Protein AF-A0A2H3CW70-F1 (afdb_monomer_lite)

Structure (mmCIF, N/CA/C/O backbone):
data_AF-A0A2H3CW70-F1
#
_entry.id   AF-A0A2H3CW70-F1
#
loop_
_atom_site.group_PDB
_atom_site.id
_atom_site.type_symbol
_atom_site.label_atom_id
_atom_site.label_alt_id
_atom_site.label_comp_id
_atom_site.label_asym_id
_atom_site.label_entity_id
_atom_site.label_seq_id
_atom_site.pdbx_PDB_ins_code
_atom_site.Cartn_x
_atom_site.Cartn_y
_atom_site.Cartn_z
_atom_site.occupancy
_atom_site.B_iso_or_equiv
_atom_site.auth_seq_id
_atom_site.auth_comp_id
_atom_site.auth_asym_id
_atom_site.auth_atom_id
_atom_site.pdbx_PDB_model_num
ATOM 1 N N . MET A 1 1 ? 8.680 -0.760 5.112 1.00 45.31 1 MET A N 1
ATOM 2 C CA . MET A 1 1 ? 8.616 -1.890 6.060 1.00 45.31 1 MET A CA 1
ATOM 3 C C . MET A 1 1 ? 8.367 -3.114 5.206 1.00 45.31 1 MET A C 1
ATOM 5 O O . MET A 1 1 ? 7.224 -3.354 4.858 1.00 45.31 1 MET A O 1
ATOM 9 N N . ASP A 1 2 ? 9.422 -3.821 4.811 1.00 45.06 2 ASP A N 1
ATOM 10 C CA . ASP A 1 2 ? 9.323 -5.031 3.982 1.00 45.06 2 ASP A CA 1
ATOM 11 C C . ASP A 1 2 ? 9.289 -6.273 4.893 1.00 45.06 2 ASP A C 1
ATOM 13 O O . ASP A 1 2 ? 10.188 -7.104 4.882 1.00 45.06 2 ASP A O 1
ATOM 17 N N . CYS A 1 3 ? 8.275 -6.373 5.763 1.00 46.81 3 CYS A N 1
ATOM 18 C CA . CYS A 1 3 ? 8.145 -7.493 6.713 1.00 46.81 3 CYS A CA 1
ATOM 19 C C . CYS A 1 3 ? 7.716 -8.817 6.057 1.00 46.81 3 CYS A C 1
ATOM 21 O O . CYS A 1 3 ? 7.829 -9.864 6.691 1.00 46.81 3 CYS A O 1
ATOM 23 N N . GLU A 1 4 ? 7.212 -8.779 4.823 1.00 48.03 4 GLU A N 1
ATOM 24 C CA . GLU A 1 4 ? 6.615 -9.935 4.145 1.00 48.03 4 GLU A CA 1
ATOM 25 C C . GLU A 1 4 ? 7.635 -11.050 3.865 1.00 48.03 4 GLU A C 1
ATOM 27 O O . GLU A 1 4 ? 7.346 -12.221 4.100 1.00 48.03 4 GLU A O 1
ATOM 32 N N . VAL A 1 5 ? 8.852 -10.695 3.439 1.00 52.66 5 VAL A N 1
ATOM 33 C CA . VAL A 1 5 ? 9.878 -11.688 3.090 1.00 52.66 5 VAL A CA 1
ATOM 34 C C . VAL A 1 5 ? 10.658 -12.128 4.329 1.00 52.66 5 VAL A C 1
ATOM 36 O O . VAL A 1 5 ? 10.864 -13.324 4.519 1.00 52.66 5 VAL A O 1
ATOM 39 N N . ASP A 1 6 ? 11.035 -11.212 5.224 1.00 49.03 6 ASP A N 1
ATOM 40 C CA . ASP A 1 6 ? 12.009 -11.537 6.273 1.00 49.03 6 ASP A CA 1
ATOM 41 C C . ASP A 1 6 ? 11.416 -12.315 7.467 1.00 49.03 6 ASP A C 1
ATOM 43 O O . ASP A 1 6 ? 12.018 -13.289 7.924 1.00 49.03 6 ASP A O 1
ATOM 47 N N . CYS A 1 7 ? 10.212 -11.970 7.947 1.00 51.72 7 CYS A N 1
ATOM 48 C CA . CYS A 1 7 ? 9.573 -12.696 9.060 1.00 51.72 7 CYS A CA 1
ATOM 49 C C . CYS A 1 7 ? 9.308 -14.166 8.713 1.00 51.72 7 CYS A C 1
ATOM 51 O O . CYS A 1 7 ? 9.585 -15.067 9.508 1.00 51.72 7 CYS A O 1
ATOM 53 N N . MET A 1 8 ? 8.746 -14.399 7.526 1.00 58.59 8 MET A N 1
ATOM 54 C CA . MET A 1 8 ? 8.283 -15.723 7.114 1.00 58.59 8 MET A CA 1
ATOM 55 C C . MET A 1 8 ? 9.427 -16.584 6.576 1.00 58.59 8 MET A C 1
ATOM 57 O O . MET A 1 8 ? 9.456 -17.784 6.849 1.00 58.59 8 MET A O 1
ATOM 61 N N . SER A 1 9 ? 10.407 -15.984 5.887 1.00 59.56 9 SER A N 1
ATOM 62 C CA . SER A 1 9 ? 11.524 -16.738 5.300 1.00 59.56 9 SER A CA 1
ATOM 63 C C . SER A 1 9 ? 12.585 -17.130 6.327 1.00 59.56 9 SER A C 1
ATOM 65 O O . SER A 1 9 ? 13.136 -18.228 6.235 1.00 59.56 9 SER A O 1
ATOM 67 N N . TYR A 1 10 ? 12.870 -16.271 7.315 1.00 63.06 10 TYR A N 1
ATOM 68 C CA . TYR A 1 10 ? 13.918 -16.541 8.310 1.00 63.06 10 TYR A CA 1
ATOM 69 C C . TYR A 1 10 ? 13.390 -17.142 9.613 1.00 63.06 10 TYR A C 1
ATOM 71 O O . TYR A 1 10 ? 14.184 -17.684 10.382 1.00 63.06 10 TYR A O 1
ATOM 79 N N . ARG A 1 11 ? 12.070 -17.076 9.866 1.00 67.75 11 ARG A N 1
ATOM 80 C CA . ARG A 1 11 ? 11.443 -17.483 11.142 1.00 67.75 11 ARG A CA 1
ATOM 81 C C . ARG A 1 11 ? 12.140 -16.882 12.367 1.00 67.75 11 ARG A C 1
ATOM 83 O O . ARG A 1 11 ? 12.144 -17.482 13.443 1.00 67.75 11 ARG A O 1
ATOM 90 N N . ASP A 1 12 ? 12.746 -15.712 12.195 1.00 80.81 12 ASP A N 1
ATOM 91 C CA . ASP A 1 12 ? 13.420 -15.013 13.275 1.00 80.81 12 ASP A CA 1
ATOM 92 C C . ASP A 1 12 ? 12.355 -14.308 14.135 1.00 80.81 12 ASP A C 1
ATOM 94 O O . ASP A 1 12 ? 11.618 -13.451 13.625 1.00 80.81 12 ASP A O 1
ATOM 98 N N . PRO A 1 13 ? 12.223 -14.667 15.425 1.00 87.00 13 PRO A N 1
ATOM 99 C CA . PRO A 1 13 ? 11.234 -14.060 16.309 1.00 87.00 13 PRO A CA 1
ATOM 100 C C . PRO A 1 13 ? 11.432 -12.546 16.488 1.00 87.00 13 PRO A C 1
ATOM 102 O O . PRO A 1 13 ? 10.472 -11.854 16.849 1.00 87.00 13 PRO A O 1
ATOM 105 N N . ASP A 1 14 ? 12.624 -12.011 16.213 1.00 91.31 14 ASP A N 1
ATOM 106 C CA . ASP A 1 14 ? 12.907 -10.583 16.348 1.00 91.31 14 ASP A CA 1
ATOM 107 C C . ASP A 1 14 ? 12.148 -9.757 15.301 1.00 91.31 14 ASP A C 1
ATOM 109 O O . ASP A 1 14 ? 11.596 -8.703 15.632 1.00 91.31 14 ASP A O 1
ATOM 113 N N . PHE A 1 15 ? 12.018 -10.249 14.061 1.00 89.50 15 PHE A N 1
ATOM 114 C CA . PHE A 1 15 ? 11.245 -9.547 13.031 1.00 89.50 15 PHE A CA 1
ATOM 115 C C . PHE A 1 15 ? 9.751 -9.524 13.359 1.00 89.50 15 PHE A C 1
ATOM 117 O O . PHE A 1 15 ? 9.108 -8.481 13.216 1.00 89.50 15 PHE A O 1
ATOM 124 N N . LEU A 1 16 ? 9.201 -10.634 13.864 1.00 90.81 16 LEU A N 1
ATOM 125 C CA . LEU A 1 16 ? 7.797 -10.685 14.278 1.00 90.81 16 LEU A CA 1
ATOM 126 C C . LEU A 1 16 ? 7.543 -9.746 15.465 1.00 90.81 16 LEU A C 1
ATOM 128 O O . LEU A 1 16 ? 6.545 -9.026 15.491 1.00 90.81 16 LEU A O 1
ATOM 132 N N . THR A 1 17 ? 8.479 -9.698 16.416 1.00 94.38 17 THR A N 1
ATOM 133 C CA . THR A 1 17 ? 8.428 -8.778 17.560 1.00 94.38 17 THR A CA 1
ATOM 134 C C . THR A 1 17 ? 8.467 -7.319 17.105 1.00 94.38 17 THR A C 1
ATOM 136 O O . THR A 1 17 ? 7.689 -6.491 17.590 1.00 94.38 17 THR A O 1
ATOM 139 N N . LEU A 1 18 ? 9.329 -6.988 16.140 1.00 95.25 18 LEU A N 1
ATOM 140 C CA . LEU A 1 18 ? 9.417 -5.647 15.567 1.00 95.25 18 LEU A CA 1
ATOM 141 C C . LEU A 1 18 ? 8.137 -5.261 14.810 1.00 95.25 18 LEU A C 1
ATOM 143 O O . LEU A 1 18 ? 7.653 -4.135 14.964 1.00 95.25 18 LEU A O 1
ATOM 147 N N . ALA A 1 19 ? 7.565 -6.188 14.037 1.00 95.38 19 ALA A N 1
ATOM 148 C CA . ALA A 1 19 ? 6.305 -5.988 13.328 1.00 95.38 19 ALA A CA 1
ATOM 149 C C . ALA A 1 19 ? 5.149 -5.737 14.308 1.00 95.38 19 ALA A C 1
ATOM 151 O O . ALA A 1 19 ? 4.431 -4.747 14.170 1.00 95.38 19 ALA A O 1
ATOM 152 N N . ALA A 1 20 ? 5.023 -6.561 15.353 1.00 97.25 20 ALA A N 1
ATOM 153 C CA . ALA A 1 20 ? 4.011 -6.393 16.395 1.00 97.25 20 ALA A CA 1
ATOM 154 C C . ALA A 1 20 ? 4.177 -5.070 17.166 1.00 97.25 20 ALA A C 1
ATOM 156 O O . ALA A 1 20 ? 3.192 -4.389 17.449 1.00 97.25 20 ALA A O 1
ATOM 157 N N . THR A 1 21 ? 5.418 -4.664 17.455 1.00 97.69 21 THR A N 1
ATOM 158 C CA . THR A 1 21 ? 5.723 -3.380 18.113 1.00 97.69 21 THR A CA 1
ATOM 159 C C . THR A 1 21 ? 5.319 -2.196 17.236 1.00 97.69 21 THR A C 1
ATOM 161 O O . THR A 1 21 ? 4.677 -1.252 17.701 1.00 97.69 21 THR A O 1
ATOM 164 N N . SER A 1 22 ? 5.655 -2.261 15.948 1.00 97.12 22 SER A N 1
ATOM 165 C CA . SER A 1 22 ? 5.307 -1.228 14.968 1.00 97.12 22 SER A CA 1
ATOM 166 C C . SER A 1 22 ? 3.794 -1.120 14.786 1.00 97.12 22 SER A C 1
ATOM 168 O O . SER A 1 22 ? 3.241 -0.020 14.807 1.00 97.12 22 SER A O 1
ATOM 170 N N . TRP A 1 23 ? 3.113 -2.264 14.690 1.00 98.25 23 TRP A N 1
ATOM 171 C CA . TRP A 1 23 ? 1.659 -2.340 14.638 1.00 98.25 23 TRP A CA 1
ATOM 172 C C . TRP A 1 23 ? 1.011 -1.722 15.878 1.00 98.25 23 TRP A C 1
ATOM 174 O O . TRP A 1 23 ? 0.103 -0.908 15.744 1.00 98.25 23 TRP A O 1
ATOM 184 N N . ALA A 1 24 ? 1.501 -2.041 17.081 1.00 98.25 24 ALA A N 1
ATOM 185 C CA . ALA A 1 24 ? 0.947 -1.507 18.325 1.00 98.25 24 ALA A CA 1
ATOM 186 C C . ALA A 1 24 ? 1.085 0.020 18.398 1.00 98.25 24 ALA A C 1
ATOM 188 O O . ALA A 1 24 ? 0.158 0.711 18.824 1.00 98.25 24 ALA A O 1
ATOM 189 N N . SER A 1 25 ? 2.210 0.559 17.917 1.00 97.00 25 SER A N 1
ATOM 190 C CA . SER A 1 25 ? 2.397 2.005 17.793 1.00 97.00 25 SER A CA 1
ATOM 191 C C . SER A 1 25 ? 1.398 2.627 16.811 1.00 97.00 25 SER A C 1
ATOM 193 O O . SER A 1 25 ? 0.752 3.617 17.154 1.00 97.00 25 SER A O 1
ATOM 195 N N . ALA A 1 26 ? 1.212 2.029 15.630 1.00 97.81 26 ALA A N 1
ATOM 196 C CA . ALA A 1 26 ? 0.256 2.506 14.631 1.00 97.81 26 ALA A CA 1
ATOM 197 C C . ALA A 1 26 ? -1.210 2.380 15.092 1.00 97.81 26 ALA A C 1
ATOM 199 O O . ALA A 1 26 ? -2.030 3.254 14.796 1.00 97.81 26 ALA A O 1
ATOM 200 N N . ARG A 1 27 ? -1.545 1.348 15.881 1.00 98.25 27 ARG A N 1
ATOM 201 C CA . ARG A 1 27 ? -2.890 1.164 16.445 1.00 98.25 27 ARG A CA 1
ATOM 202 C C . ARG A 1 27 ? -3.285 2.320 17.366 1.00 98.25 27 ARG A C 1
ATOM 204 O O . ARG A 1 27 ? -4.442 2.711 17.350 1.00 98.25 27 ARG A O 1
ATOM 211 N N . GLY A 1 28 ? -2.339 2.936 18.083 1.00 97.94 28 GLY A N 1
ATOM 212 C CA . GLY A 1 28 ? -2.592 4.142 18.892 1.00 97.94 28 GLY A CA 1
ATOM 213 C C . GLY A 1 28 ? -3.003 5.390 18.090 1.00 97.94 28 GLY A C 1
ATOM 214 O O . GLY A 1 28 ? -3.480 6.370 18.668 1.00 97.94 28 GLY A O 1
ATOM 215 N N . TYR A 1 29 ? -2.836 5.354 16.764 1.00 98.38 29 TYR A N 1
ATOM 216 C CA . TYR A 1 29 ? -3.232 6.400 15.815 1.00 98.38 29 TYR A CA 1
ATOM 217 C C . TYR A 1 29 ? -4.246 5.906 14.776 1.00 98.38 29 TYR A C 1
ATOM 219 O O . TYR A 1 29 ? -4.470 6.579 13.769 1.00 98.38 29 TYR A O 1
ATOM 227 N N . THR A 1 30 ? -4.860 4.749 15.016 1.00 98.62 30 THR A N 1
ATOM 228 C CA . THR A 1 30 ? -5.946 4.214 14.196 1.00 98.62 30 THR A CA 1
ATOM 229 C C . THR A 1 30 ? -7.217 4.208 15.028 1.00 98.62 30 THR A C 1
ATOM 231 O O . THR A 1 30 ? -7.219 3.671 16.133 1.00 98.62 30 THR A O 1
ATOM 234 N N . ILE A 1 31 ? -8.284 4.814 14.513 1.00 98.38 31 ILE A N 1
ATOM 235 C CA . ILE A 1 31 ? -9.548 4.948 15.245 1.00 98.38 31 ILE A CA 1
ATOM 236 C C . ILE A 1 31 ? -10.145 3.555 15.475 1.00 98.38 31 ILE A C 1
ATOM 238 O O . ILE A 1 31 ? -10.373 2.824 14.512 1.00 98.38 31 ILE A O 1
ATOM 242 N N . SER A 1 32 ? -10.425 3.192 16.727 1.00 97.75 32 SER A N 1
ATOM 243 C CA . SER A 1 32 ? -11.196 1.983 17.045 1.00 97.75 32 SER A CA 1
ATOM 244 C C . SER A 1 32 ? -12.701 2.218 16.920 1.00 97.75 32 SER A C 1
ATOM 246 O O . SER A 1 32 ? -13.183 3.351 16.983 1.00 97.75 32 SER A O 1
ATOM 248 N N . SER A 1 33 ? -13.468 1.139 16.808 1.00 96.50 33 SER A N 1
ATOM 249 C CA . SER A 1 33 ? -14.932 1.184 16.823 1.00 96.50 33 SER A CA 1
ATOM 250 C C . SER A 1 33 ? -15.504 1.897 18.058 1.00 96.50 33 SER A C 1
ATOM 252 O O . SER A 1 33 ? -16.438 2.688 17.929 1.00 96.50 33 SER A O 1
ATOM 254 N N . GLU A 1 34 ? -14.918 1.700 19.243 1.00 96.69 34 GLU A N 1
ATOM 255 C CA . GLU A 1 34 ? -15.324 2.409 20.464 1.00 96.69 34 GLU A CA 1
ATOM 256 C C . GLU A 1 34 ? -15.034 3.907 20.363 1.00 96.69 34 GLU A C 1
ATOM 258 O O . GLU A 1 34 ? -15.897 4.715 20.690 1.00 96.69 34 GLU A O 1
ATOM 263 N N . GLN A 1 35 ? -13.851 4.284 19.872 1.00 97.38 35 GLN A N 1
ATOM 264 C CA . GLN A 1 35 ? -13.454 5.686 19.710 1.00 97.38 35 GLN A CA 1
ATOM 265 C C . GLN A 1 35 ? -14.324 6.411 18.679 1.00 97.38 35 GLN A C 1
ATOM 267 O O . GLN A 1 35 ? -14.710 7.561 18.889 1.00 97.38 35 GLN A O 1
ATOM 272 N N . ALA A 1 36 ? -14.679 5.733 17.584 1.00 97.00 36 ALA A N 1
ATOM 273 C CA . ALA A 1 36 ? -15.632 6.248 16.607 1.00 97.00 36 ALA A CA 1
ATOM 274 C C . ALA A 1 36 ? -17.017 6.473 17.240 1.00 97.00 36 ALA A C 1
ATOM 276 O O . ALA A 1 36 ? -17.643 7.500 16.989 1.00 97.00 36 ALA A O 1
ATOM 277 N N . ALA A 1 37 ? -17.471 5.559 18.106 1.00 96.00 37 ALA A N 1
ATOM 278 C CA . ALA A 1 37 ? -18.758 5.671 18.791 1.00 96.00 37 ALA A CA 1
ATOM 279 C C . ALA A 1 37 ? -18.780 6.765 19.873 1.00 96.00 37 ALA A C 1
ATOM 281 O O . ALA A 1 37 ? -19.783 7.465 20.019 1.00 96.00 37 ALA A O 1
ATOM 282 N N . THR A 1 38 ? -17.694 6.936 20.634 1.00 96.81 38 THR A N 1
ATOM 283 C CA . THR A 1 38 ? -17.590 7.990 21.658 1.00 96.81 38 THR A CA 1
ATOM 284 C C . THR A 1 38 ? -17.239 9.354 21.073 1.00 96.81 38 THR A C 1
ATOM 286 O O . THR A 1 38 ? -17.416 10.369 21.747 1.00 96.81 38 THR A O 1
ATOM 289 N N . GLY A 1 39 ? -16.728 9.395 19.840 1.00 97.12 39 GLY A N 1
ATOM 290 C CA . GLY A 1 39 ? -16.258 10.611 19.186 1.00 97.12 39 GLY A CA 1
ATOM 291 C C . GLY A 1 39 ? -14.951 11.153 19.777 1.00 97.12 39 GLY A C 1
ATOM 292 O O . GLY A 1 39 ? -14.658 12.342 19.638 1.00 97.12 39 GLY A O 1
ATOM 293 N N . THR A 1 40 ? -14.175 10.326 20.480 1.00 97.00 40 THR A N 1
ATOM 294 C CA . THR A 1 40 ? -12.989 10.762 21.234 1.00 97.00 40 THR A CA 1
ATOM 295 C C . THR A 1 40 ? -11.824 9.795 21.079 1.00 97.00 40 THR A C 1
ATOM 297 O O . THR A 1 40 ? -12.001 8.585 20.983 1.00 97.00 40 THR A O 1
ATOM 300 N N . MET A 1 41 ? -10.605 10.336 21.081 1.00 96.62 41 MET A N 1
ATOM 301 C CA . MET A 1 41 ? -9.367 9.564 20.992 1.00 96.62 41 MET A CA 1
ATOM 302 C C . MET A 1 41 ? -8.296 10.250 21.838 1.00 96.62 41 MET A C 1
ATOM 304 O O . MET A 1 41 ? -8.052 11.439 21.664 1.00 96.62 41 MET A O 1
ATOM 308 N N . GLU A 1 42 ? -7.655 9.522 22.754 1.00 96.88 42 GLU A N 1
ATOM 309 C CA . GLU A 1 42 ? -6.723 10.103 23.740 1.00 96.88 42 GLU A CA 1
ATOM 310 C C . GLU A 1 42 ? -5.551 10.859 23.089 1.00 96.88 42 GLU A C 1
ATOM 312 O O . GLU A 1 42 ? -5.109 11.894 23.583 1.00 96.88 42 GLU A O 1
ATOM 317 N N . THR A 1 43 ? -5.072 10.376 21.942 1.00 96.69 43 THR A N 1
ATOM 318 C CA . THR A 1 43 ? -3.923 10.947 21.228 1.00 96.69 43 THR A CA 1
ATOM 319 C C . THR A 1 43 ? -4.270 12.169 20.366 1.00 96.69 43 THR A C 1
ATOM 321 O O . THR A 1 43 ? -3.369 12.753 19.758 1.00 96.69 43 THR A O 1
ATOM 324 N N . LYS A 1 44 ? -5.544 12.592 20.302 1.00 97.62 44 LYS A N 1
ATOM 325 C CA . LYS A 1 44 ? -6.017 13.719 19.475 1.00 97.62 44 LYS A CA 1
ATOM 326 C C . LYS A 1 44 ? -6.791 14.738 20.313 1.00 97.62 44 LYS A C 1
ATOM 328 O O . LYS A 1 44 ? -7.595 14.389 21.164 1.00 97.62 44 LYS A O 1
ATOM 333 N N . GLN A 1 45 ? -6.556 16.027 20.064 1.00 96.62 45 GLN A N 1
ATOM 334 C CA . GLN A 1 45 ? -7.106 17.142 20.856 1.00 96.62 45 GLN A CA 1
ATOM 335 C C . GLN A 1 45 ? -8.390 17.740 20.257 1.00 96.62 45 GLN A C 1
ATOM 337 O O . GLN A 1 45 ? -8.661 18.933 20.387 1.00 96.62 45 GLN A O 1
ATOM 342 N N . PHE A 1 46 ? -9.184 16.925 19.570 1.00 96.88 46 PHE A N 1
ATOM 343 C CA . PHE A 1 46 ? -10.443 17.343 18.961 1.00 96.88 46 PHE A CA 1
ATOM 344 C C . PHE A 1 46 ? -11.473 16.217 19.013 1.00 96.88 46 PHE A C 1
ATOM 346 O O . PHE A 1 46 ? -11.136 15.049 19.197 1.00 96.88 46 PHE A O 1
ATOM 353 N N . THR A 1 47 ? -12.738 16.586 18.841 1.00 97.75 47 THR A N 1
ATOM 354 C CA . THR A 1 47 ? -13.846 15.637 18.741 1.00 97.75 47 THR A CA 1
ATOM 355 C C . THR A 1 47 ? -13.892 15.056 17.332 1.00 97.75 47 THR A C 1
ATOM 357 O O . THR A 1 47 ? -13.825 15.789 16.340 1.00 97.75 47 THR A O 1
ATOM 360 N N . LEU A 1 48 ? -13.973 13.731 17.248 1.00 97.62 48 LEU A N 1
ATOM 361 C CA . LEU A 1 48 ? -14.139 13.024 15.986 1.00 97.62 48 LEU A CA 1
ATOM 362 C C . LEU A 1 48 ? -15.555 13.263 15.456 1.00 97.62 48 LEU A C 1
ATOM 364 O O . LEU A 1 48 ? -16.520 13.301 16.221 1.00 97.62 48 LEU A O 1
ATOM 368 N N . ALA A 1 49 ? -15.694 13.392 14.142 1.00 96.19 49 ALA A N 1
ATOM 369 C CA . ALA A 1 49 ? -16.992 13.350 13.493 1.00 96.19 49 ALA A CA 1
ATOM 370 C C . ALA A 1 49 ? -17.675 12.015 13.825 1.00 96.19 49 ALA A C 1
ATOM 372 O O . ALA A 1 49 ? -17.090 10.949 13.638 1.00 96.19 49 ALA A O 1
ATOM 373 N N . SER A 1 50 ? -18.911 12.077 14.329 1.00 85.88 50 SER A N 1
ATOM 374 C CA . SER A 1 50 ? -19.657 10.896 14.790 1.00 85.88 50 SER A CA 1
ATOM 375 C C . SER A 1 50 ? -19.938 9.889 13.672 1.00 85.88 50 SER A C 1
ATOM 377 O O . SER A 1 50 ? -20.110 8.702 13.926 1.00 85.88 50 SER A O 1
ATOM 379 N N . SER A 1 51 ? -20.014 10.367 12.431 1.00 80.62 51 SER A N 1
ATOM 380 C CA . SER A 1 51 ? -20.139 9.559 11.220 1.00 80.62 51 SER A CA 1
ATOM 381 C C . SER A 1 51 ? -19.870 10.437 10.003 1.00 80.62 51 SER A C 1
ATOM 383 O O . SER A 1 51 ? -20.365 11.565 9.948 1.00 80.62 51 SER A O 1
ATOM 385 N N . CYS A 1 52 ? -19.148 9.905 9.022 1.00 90.75 52 CYS A N 1
ATOM 386 C CA . CYS A 1 52 ? -19.066 10.489 7.687 1.00 90.75 52 CYS A CA 1
ATOM 387 C C . CYS A 1 52 ? -20.031 9.738 6.759 1.00 90.75 52 CYS A C 1
ATOM 389 O O . CYS A 1 52 ? -21.187 9.535 7.129 1.00 90.75 52 CYS A O 1
ATOM 391 N N . ASN A 1 53 ? -19.586 9.286 5.582 1.00 86.31 53 ASN A N 1
ATOM 392 C CA . ASN A 1 53 ? -20.382 8.354 4.771 1.00 86.31 53 ASN A CA 1
ATOM 393 C C . ASN A 1 53 ? -20.642 7.041 5.530 1.00 86.31 53 ASN A C 1
ATOM 395 O O . ASN A 1 53 ? -21.679 6.404 5.348 1.00 86.31 53 ASN A O 1
ATOM 399 N N . SER A 1 54 ? -19.705 6.655 6.397 1.00 94.62 54 SER A N 1
ATOM 400 C CA . SER A 1 54 ? -19.799 5.516 7.304 1.00 94.62 54 SER A CA 1
ATOM 401 C C . SER A 1 54 ? -19.043 5.807 8.615 1.00 94.62 54 SER A C 1
ATOM 403 O O . SER A 1 54 ? -18.729 6.961 8.935 1.00 94.62 54 SER A O 1
ATOM 405 N N . THR A 1 55 ? -18.772 4.758 9.398 1.00 96.25 55 THR A N 1
ATOM 406 C CA . THR A 1 55 ? -17.876 4.835 10.557 1.00 96.25 55 THR A CA 1
ATOM 407 C C . THR A 1 55 ? -16.455 5.236 10.143 1.00 96.25 55 THR A C 1
ATOM 409 O O . THR A 1 55 ? -15.962 4.826 9.093 1.00 96.25 55 THR A O 1
ATOM 412 N N . LEU A 1 56 ? -15.785 6.022 10.990 1.00 97.69 56 LEU A N 1
ATOM 413 C CA . LEU A 1 56 ? -14.363 6.360 10.845 1.00 97.69 56 LEU A CA 1
ATOM 414 C C . LEU A 1 56 ? -13.427 5.300 11.447 1.00 97.69 56 LEU A C 1
ATOM 416 O O . LEU A 1 56 ? -12.206 5.424 11.343 1.00 97.69 56 LEU A O 1
ATOM 420 N N . ALA A 1 57 ? -13.992 4.279 12.092 1.00 98.19 57 ALA A N 1
ATOM 421 C CA . ALA A 1 57 ? -13.250 3.172 12.671 1.00 98.19 57 ALA A CA 1
ATOM 422 C C . ALA A 1 57 ? -12.415 2.457 11.600 1.00 98.19 57 ALA A C 1
ATOM 424 O O . ALA A 1 57 ? -12.940 2.154 10.534 1.00 98.19 57 ALA A O 1
ATOM 425 N N . GLY A 1 58 ? -11.132 2.219 11.879 1.00 98.38 58 GLY A N 1
ATOM 426 C CA . GLY A 1 58 ? -10.153 1.663 10.938 1.00 98.38 58 GLY A CA 1
ATOM 427 C C . GLY A 1 58 ? -9.339 2.711 10.179 1.00 98.38 58 GLY A C 1
ATOM 428 O O . GLY A 1 58 ? -8.355 2.365 9.530 1.00 98.38 58 GLY A O 1
ATOM 429 N N . GLY A 1 59 ? -9.699 3.994 10.272 1.00 98.38 59 GLY A N 1
ATOM 430 C CA . GLY A 1 59 ? -8.905 5.072 9.693 1.00 98.38 59 GLY A CA 1
ATOM 431 C C . GLY A 1 59 ? -7.660 5.386 10.514 1.00 98.38 59 GLY A C 1
ATOM 432 O O . GLY A 1 59 ? -7.741 5.570 11.731 1.00 98.38 59 GLY A O 1
ATOM 433 N N . THR A 1 60 ? -6.517 5.510 9.839 1.00 98.69 60 THR A N 1
ATOM 434 C CA . THR A 1 60 ? -5.217 5.836 10.441 1.00 98.69 60 THR A CA 1
ATOM 435 C C . THR A 1 60 ? -4.782 7.254 10.071 1.00 98.69 60 THR A C 1
ATOM 437 O O . THR A 1 60 ? -4.869 7.663 8.912 1.00 98.69 60 THR A O 1
ATOM 440 N N . TYR A 1 61 ? -4.284 8.017 11.046 1.00 98.31 61 TYR A N 1
ATOM 441 C CA . TYR A 1 61 ? -3.733 9.356 10.805 1.00 98.31 61 TYR A CA 1
ATOM 442 C C . TYR A 1 61 ? -2.353 9.301 10.131 1.00 98.31 61 TYR A C 1
ATOM 444 O O . TYR A 1 61 ? -1.528 8.453 10.466 1.00 98.31 61 TYR A O 1
ATOM 452 N N . ASP A 1 62 ? -2.066 10.261 9.247 1.00 93.06 62 ASP A N 1
ATOM 453 C CA . ASP A 1 62 ? -0.742 10.433 8.615 1.00 93.06 62 ASP A CA 1
ATOM 454 C C . ASP A 1 62 ? 0.371 10.827 9.599 1.00 93.06 62 ASP A C 1
ATOM 456 O O . ASP A 1 62 ? 1.561 10.643 9.340 1.00 93.06 62 ASP A O 1
ATOM 460 N N . SER A 1 63 ? -0.024 11.419 10.723 1.00 95.44 63 SER A N 1
ATOM 461 C CA . SER A 1 63 ? 0.863 12.064 11.671 1.00 95.44 63 SER A CA 1
ATOM 462 C C . SER A 1 63 ? 0.400 11.846 13.104 1.00 95.44 63 SER A C 1
ATOM 464 O O . SER A 1 63 ? -0.793 11.854 13.432 1.00 95.44 63 SER A O 1
ATOM 466 N N . THR A 1 64 ? 1.389 11.739 13.987 1.00 96.50 64 THR A N 1
ATOM 467 C CA . THR A 1 64 ? 1.222 11.564 15.429 1.00 96.50 64 THR A CA 1
ATOM 468 C C . THR A 1 64 ? 0.873 12.857 16.167 1.00 96.50 64 THR A C 1
ATOM 470 O O . THR A 1 64 ? 0.605 12.827 17.368 1.00 96.50 64 THR A O 1
ATOM 473 N N . GLY A 1 65 ? 0.861 13.998 15.467 1.00 97.31 65 GLY A N 1
ATOM 474 C CA . GLY A 1 65 ? 0.534 15.292 16.054 1.00 97.31 65 GLY A CA 1
ATOM 475 C C . GLY A 1 65 ? -0.887 15.321 16.640 1.00 97.31 65 GLY A C 1
ATOM 476 O O . GLY A 1 65 ? -1.823 14.827 16.007 1.00 97.31 65 GLY A O 1
ATOM 477 N N . PRO A 1 66 ? -1.104 15.945 17.812 1.00 97.38 66 PRO A N 1
ATOM 478 C CA . PRO A 1 66 ? -2.417 15.951 18.465 1.00 97.38 66 PRO A CA 1
ATOM 479 C C . PRO A 1 66 ? -3.484 16.744 17.694 1.00 97.38 66 PRO A C 1
ATOM 481 O O . PRO A 1 66 ? -4.678 16.529 17.887 1.00 97.38 66 PRO A O 1
ATOM 484 N N . ASN A 1 67 ? -3.050 17.649 16.812 1.00 96.19 67 ASN A N 1
ATOM 485 C CA . ASN A 1 67 ? -3.911 18.550 16.045 1.00 96.19 67 ASN A CA 1
ATOM 486 C C . ASN A 1 67 ? -4.069 18.134 14.574 1.00 96.19 67 ASN A C 1
ATOM 488 O O . ASN A 1 67 ? -4.768 18.815 13.824 1.00 96.19 67 ASN A O 1
ATOM 492 N N . THR A 1 68 ? -3.407 17.057 14.136 1.00 95.75 68 THR A N 1
ATOM 493 C CA . THR A 1 68 ? -3.579 16.545 12.772 1.00 95.75 68 THR A CA 1
ATOM 494 C C . THR A 1 68 ? -4.848 15.716 12.709 1.00 95.75 68 THR A C 1
ATOM 496 O O . THR A 1 68 ? -5.016 14.754 13.460 1.00 95.75 68 THR A O 1
ATOM 499 N N . SER A 1 69 ? -5.753 16.129 11.830 1.00 96.88 69 SER A N 1
ATOM 500 C CA . SER A 1 69 ? -7.114 15.609 11.770 1.00 96.88 69 SER A CA 1
ATOM 501 C C . SER A 1 69 ? -7.464 14.939 10.442 1.00 96.88 69 SER A C 1
ATOM 503 O O . SER A 1 69 ? -8.625 14.656 10.177 1.00 96.88 69 SER A O 1
ATOM 505 N N . TYR A 1 70 ? -6.464 14.660 9.609 1.00 97.62 70 TYR A N 1
ATOM 506 C CA . TYR A 1 70 ? -6.655 13.918 8.370 1.00 97.62 70 TYR A CA 1
ATOM 507 C C . TYR A 1 70 ? -6.338 12.442 8.586 1.00 97.62 70 TYR A C 1
ATOM 509 O O . TYR A 1 70 ? -5.233 12.089 8.998 1.00 97.62 70 TYR A O 1
ATOM 517 N N . LEU A 1 71 ? -7.313 11.589 8.293 1.00 98.19 71 LEU A N 1
ATOM 518 C CA . LEU A 1 71 ? -7.098 10.155 8.147 1.00 98.19 71 LEU A CA 1
ATOM 519 C C . LEU A 1 71 ? -6.574 9.920 6.735 1.00 98.19 71 LEU A C 1
ATOM 521 O O . LEU A 1 71 ? -7.221 10.346 5.778 1.00 98.19 71 LEU A O 1
ATOM 525 N N . ASP A 1 72 ? -5.410 9.295 6.604 1.00 98.00 72 ASP A N 1
ATOM 526 C CA . ASP A 1 72 ? -4.715 9.126 5.328 1.00 98.00 72 ASP A CA 1
ATOM 527 C C . ASP A 1 72 ? -4.930 7.720 4.769 1.00 98.00 72 ASP A C 1
ATOM 529 O O . ASP A 1 72 ? -4.806 6.714 5.472 1.00 98.00 72 ASP A O 1
ATOM 533 N N . GLY A 1 73 ? -5.265 7.647 3.484 1.00 97.81 73 GLY A N 1
ATOM 534 C CA . GLY A 1 73 ? -5.544 6.403 2.780 1.00 97.81 73 GLY A CA 1
ATOM 535 C C . GLY A 1 73 ? -4.322 5.503 2.679 1.00 97.81 73 GLY A C 1
ATOM 536 O O . GLY A 1 73 ? -4.456 4.287 2.759 1.00 97.81 73 GLY A O 1
ATOM 537 N N . SER A 1 74 ? -3.123 6.070 2.585 1.00 97.06 74 SER A N 1
ATOM 538 C CA . SER A 1 74 ? -1.868 5.313 2.551 1.00 97.06 74 SER A CA 1
ATOM 539 C C . SER A 1 74 ? -1.527 4.763 3.926 1.00 97.06 74 SER A C 1
ATOM 541 O O . SER A 1 74 ? -1.222 3.581 4.037 1.00 97.06 74 SER A O 1
ATOM 543 N N . ALA A 1 75 ? -1.623 5.587 4.971 1.00 98.12 75 ALA A N 1
ATOM 544 C CA . ALA A 1 75 ? -1.418 5.159 6.351 1.00 98.12 75 ALA A CA 1
ATOM 545 C C . ALA A 1 75 ? -2.405 4.046 6.729 1.00 98.12 75 ALA A C 1
ATOM 547 O O . ALA A 1 75 ? -1.992 3.014 7.253 1.00 98.12 75 ALA A O 1
ATOM 548 N N . SER A 1 76 ? -3.681 4.213 6.369 1.00 98.56 76 SER A N 1
ATOM 549 C CA . SER A 1 76 ? -4.730 3.215 6.611 1.00 98.56 76 SER A CA 1
ATOM 550 C C . SER A 1 76 ? -4.479 1.926 5.818 1.00 98.56 76 SER A C 1
ATOM 552 O O . SER A 1 76 ? -4.623 0.831 6.354 1.00 98.56 76 SER A O 1
ATOM 554 N N . SER A 1 77 ? -4.037 2.031 4.558 1.00 98.31 77 SER A N 1
ATOM 555 C CA . SER A 1 77 ? -3.712 0.861 3.726 1.00 98.31 77 SER A CA 1
ATOM 556 C C . SER A 1 77 ? -2.480 0.111 4.236 1.00 98.31 77 SER A C 1
ATOM 558 O O . SER A 1 77 ? -2.464 -1.114 4.248 1.00 98.31 77 SER A O 1
ATOM 560 N N . MET A 1 78 ? -1.458 0.822 4.714 1.00 98.12 78 MET A N 1
ATOM 561 C CA . MET A 1 78 ? -0.282 0.208 5.337 1.00 98.12 78 MET A CA 1
ATOM 562 C C . MET A 1 78 ? -0.631 -0.462 6.662 1.00 98.12 78 MET A C 1
ATOM 564 O O . MET A 1 78 ? -0.168 -1.571 6.919 1.00 98.12 78 MET A O 1
ATOM 568 N N . PHE A 1 79 ? -1.460 0.186 7.490 1.00 98.62 79 PHE A N 1
ATOM 569 C CA . PHE A 1 79 ? -1.947 -0.396 8.737 1.00 98.62 79 PHE A CA 1
ATOM 570 C C . PHE A 1 79 ? -2.763 -1.670 8.477 1.00 98.62 79 PHE A C 1
ATOM 572 O O . PHE A 1 79 ? -2.576 -2.672 9.171 1.00 98.62 79 PHE A O 1
ATOM 579 N N . LEU A 1 80 ? -3.583 -1.673 7.423 1.00 98.56 80 LEU A N 1
ATOM 580 C CA . LEU A 1 80 ? -4.241 -2.869 6.912 1.00 98.56 80 LEU A CA 1
ATOM 581 C C . LEU A 1 80 ? -3.224 -3.968 6.551 1.00 98.56 80 LEU A C 1
ATOM 583 O O . LEU A 1 80 ? -3.362 -5.081 7.051 1.00 98.56 80 LEU A O 1
ATOM 587 N N . VAL A 1 81 ? -2.204 -3.676 5.732 1.00 98.25 81 VAL A N 1
ATOM 588 C CA . VAL A 1 81 ? -1.190 -4.668 5.314 1.00 98.25 81 VAL A CA 1
ATOM 589 C C . VAL A 1 81 ? -0.502 -5.302 6.520 1.00 98.25 81 VAL A C 1
ATOM 591 O O . VAL A 1 81 ? -0.476 -6.526 6.635 1.00 98.25 81 VAL A O 1
ATOM 594 N N . VAL A 1 82 ? 0.013 -4.500 7.461 1.00 97.88 82 VAL A N 1
ATOM 595 C CA . VAL A 1 82 ? 0.706 -5.055 8.637 1.00 97.88 82 VAL A CA 1
ATOM 596 C C . VAL A 1 82 ? -0.243 -5.842 9.544 1.00 97.88 82 VAL A C 1
ATOM 598 O O . VAL A 1 82 ? 0.154 -6.871 10.086 1.00 97.88 82 VAL A O 1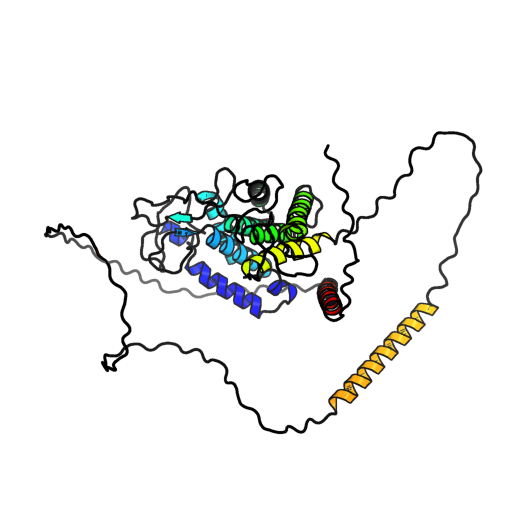
ATOM 601 N N . SER A 1 83 ? -1.503 -5.413 9.675 1.00 98.44 83 SER A N 1
ATOM 602 C CA . SER A 1 83 ? -2.523 -6.161 10.418 1.00 98.44 83 SER A CA 1
ATOM 603 C C . SER A 1 83 ? -2.798 -7.512 9.756 1.00 98.44 83 SER A C 1
ATOM 605 O O . SER A 1 83 ? -2.801 -8.535 10.430 1.00 98.44 83 SER A O 1
ATOM 607 N N . ALA A 1 84 ? -2.963 -7.538 8.432 1.00 97.19 84 ALA A N 1
ATOM 608 C CA . ALA A 1 84 ? -3.234 -8.758 7.683 1.00 97.19 84 ALA A CA 1
ATOM 609 C C . ALA A 1 84 ? -2.047 -9.739 7.728 1.00 97.19 84 ALA A C 1
ATOM 611 O O . ALA A 1 84 ? -2.252 -10.922 7.979 1.00 97.19 84 ALA A O 1
ATOM 612 N N . LEU A 1 85 ? -0.807 -9.255 7.584 1.00 96.31 85 LEU A N 1
ATOM 613 C CA . LEU A 1 85 ? 0.403 -10.083 7.713 1.00 96.31 85 LEU A CA 1
ATOM 614 C C . LEU A 1 85 ? 0.564 -10.658 9.128 1.00 96.31 85 LEU A C 1
ATOM 616 O O . LEU A 1 85 ? 0.890 -11.831 9.292 1.00 96.31 85 LEU A O 1
ATOM 620 N N . LEU A 1 86 ? 0.322 -9.855 10.170 1.00 96.44 86 LEU A N 1
ATOM 621 C CA . LEU A 1 86 ? 0.372 -10.343 11.550 1.00 96.44 86 LEU A CA 1
ATOM 622 C C . LEU A 1 86 ? -0.746 -11.351 11.833 1.00 96.44 86 LEU A C 1
ATOM 624 O O . LEU A 1 86 ? -0.513 -12.339 12.530 1.00 96.44 86 LEU A O 1
ATOM 628 N N . ALA A 1 87 ? -1.942 -11.135 11.285 1.00 95.94 87 ALA A N 1
ATOM 629 C CA . ALA A 1 87 ? -3.036 -12.096 11.342 1.00 95.94 87 ALA A CA 1
ATOM 630 C C . ALA A 1 87 ? -2.662 -13.419 10.660 1.00 95.94 87 ALA A C 1
ATOM 632 O O . ALA A 1 87 ? -2.878 -14.473 11.249 1.00 95.94 87 ALA A O 1
ATOM 633 N N . GLU A 1 88 ? -2.050 -13.369 9.475 1.00 93.94 88 GLU A N 1
ATOM 634 C CA . GLU A 1 88 ? -1.567 -14.548 8.744 1.00 93.94 88 GLU A CA 1
ATOM 635 C C . GLU A 1 88 ? -0.542 -15.330 9.572 1.00 93.94 88 GLU A C 1
ATOM 637 O O . GLU A 1 88 ? -0.679 -16.535 9.776 1.00 93.94 88 GLU A O 1
ATOM 642 N N . ALA A 1 89 ? 0.451 -14.626 10.122 1.00 93.62 89 ALA A N 1
ATOM 643 C CA . ALA A 1 89 ? 1.554 -15.236 10.855 1.00 93.62 89 ALA A CA 1
ATOM 644 C C . ALA A 1 89 ? 1.150 -15.799 12.229 1.00 93.62 89 ALA A C 1
ATOM 646 O O . ALA A 1 89 ? 1.778 -16.736 12.719 1.00 93.62 89 ALA A O 1
ATOM 647 N N . THR A 1 90 ? 0.138 -15.220 12.884 1.00 94.44 90 THR A N 1
ATOM 648 C CA . THR A 1 90 ? -0.190 -15.538 14.290 1.00 94.44 90 THR A CA 1
ATOM 649 C C . THR A 1 90 ? -1.579 -16.128 14.497 1.00 94.44 90 THR A C 1
ATOM 651 O O . THR A 1 90 ? -1.869 -16.614 15.589 1.00 94.44 90 THR A O 1
ATOM 654 N N . SER A 1 91 ? -2.455 -16.065 13.489 1.00 94.25 91 SER A N 1
ATOM 655 C CA . SER A 1 91 ? -3.885 -16.393 13.603 1.00 94.25 91 SER A CA 1
ATOM 656 C C . SER A 1 91 ? -4.608 -15.643 14.736 1.00 94.25 91 SER A C 1
ATOM 658 O O . SER A 1 91 ? -5.619 -16.111 15.259 1.00 94.25 91 SER A O 1
ATOM 660 N N . ASN A 1 92 ? -4.090 -14.485 15.159 1.00 96.00 92 ASN A N 1
ATOM 661 C CA . ASN A 1 92 ? -4.651 -13.713 16.263 1.00 96.00 92 ASN A CA 1
ATOM 662 C C . ASN A 1 92 ? -5.831 -12.851 15.790 1.00 96.00 92 ASN A C 1
ATOM 664 O O . ASN A 1 92 ? -5.679 -11.999 14.910 1.00 96.00 92 ASN A O 1
ATOM 668 N N . GLN A 1 93 ? -6.989 -13.033 16.431 1.00 96.94 93 GLN A N 1
ATOM 669 C CA . GLN A 1 93 ? -8.232 -12.343 16.084 1.00 96.94 93 GLN A CA 1
ATOM 670 C C . GLN A 1 93 ? -8.112 -10.816 16.149 1.00 96.94 93 GLN A C 1
ATOM 672 O O . GLN A 1 93 ? -8.670 -10.134 15.302 1.00 96.94 93 GLN A O 1
ATOM 677 N N . THR A 1 94 ? -7.313 -10.272 17.070 1.00 97.56 94 THR A N 1
ATOM 678 C CA . THR A 1 94 ? -7.096 -8.821 17.181 1.00 97.56 94 THR A CA 1
ATOM 679 C C . THR A 1 94 ? -6.532 -8.223 15.890 1.00 97.56 94 THR A C 1
ATOM 681 O O . THR A 1 94 ? -6.923 -7.128 15.487 1.00 97.56 94 THR A O 1
ATOM 684 N N . TYR A 1 95 ? -5.615 -8.933 15.225 1.00 98.00 95 TYR A N 1
ATOM 685 C CA . TYR A 1 95 ? -5.037 -8.480 13.961 1.00 98.00 95 TYR A CA 1
ATOM 686 C C . TYR A 1 95 ? -6.009 -8.664 12.793 1.00 98.00 95 TYR A C 1
ATOM 688 O O . TYR A 1 95 ? -6.070 -7.801 11.919 1.00 98.00 95 TYR A O 1
ATOM 696 N N . ILE A 1 96 ? -6.807 -9.740 12.808 1.00 96.81 96 ILE A N 1
ATOM 697 C CA . ILE A 1 96 ? -7.877 -9.971 11.825 1.00 96.81 96 ILE A CA 1
ATOM 698 C C . ILE A 1 96 ? -8.905 -8.838 11.902 1.00 96.81 96 ILE A C 1
ATOM 700 O O . ILE A 1 96 ? -9.201 -8.211 10.888 1.00 96.81 96 ILE A O 1
ATOM 704 N N . ASP A 1 97 ? -9.397 -8.531 13.102 1.00 97.06 97 ASP A N 1
ATOM 705 C CA . ASP A 1 97 ? -10.404 -7.495 13.328 1.00 97.06 97 ASP A CA 1
ATOM 706 C C . ASP A 1 97 ? -9.886 -6.123 12.886 1.00 97.06 97 ASP A C 1
ATOM 708 O O . ASP A 1 97 ? -10.576 -5.407 12.164 1.00 97.06 97 ASP A O 1
ATOM 712 N N . ALA A 1 98 ? -8.640 -5.782 13.231 1.00 98.31 98 ALA A N 1
ATOM 713 C CA . ALA A 1 98 ? -8.021 -4.525 12.813 1.00 98.31 98 ALA A CA 1
ATOM 714 C C . ALA A 1 98 ? -7.840 -4.423 11.289 1.00 98.31 98 ALA A C 1
ATOM 716 O O . ALA A 1 98 ? -8.056 -3.353 10.711 1.00 98.31 98 ALA A O 1
ATOM 717 N N . ALA A 1 99 ? -7.468 -5.521 10.625 1.00 98.06 99 ALA A N 1
ATOM 718 C CA . ALA A 1 99 ? -7.360 -5.569 9.171 1.00 98.06 99 ALA A CA 1
ATOM 719 C C . ALA A 1 99 ? -8.738 -5.382 8.509 1.00 98.06 99 ALA A C 1
ATOM 721 O O . ALA A 1 99 ? -8.889 -4.535 7.630 1.00 98.06 99 ALA A O 1
ATOM 722 N N . VAL A 1 100 ? -9.765 -6.103 8.970 1.00 97.38 100 VAL A N 1
ATOM 723 C CA . VAL A 1 100 ? -11.144 -5.982 8.464 1.00 97.38 100 VAL A CA 1
ATOM 724 C C . VAL A 1 100 ? -11.696 -4.569 8.671 1.00 97.38 100 VAL A C 1
ATOM 726 O O . VAL A 1 100 ? -12.252 -3.988 7.739 1.00 97.38 100 VAL A O 1
ATOM 729 N N . GLU A 1 101 ? -11.503 -3.993 9.860 1.00 97.62 101 GLU A N 1
ATOM 730 C CA . GLU A 1 101 ? -11.924 -2.630 10.208 1.00 97.62 101 GLU A CA 1
ATOM 731 C C . GLU A 1 101 ? -11.278 -1.597 9.263 1.00 97.62 101 GLU A C 1
ATOM 733 O O . GLU A 1 101 ? -11.965 -0.754 8.685 1.00 97.62 101 GLU A O 1
ATOM 738 N N . SER A 1 102 ? -9.972 -1.723 9.008 1.00 98.62 102 SER A N 1
ATOM 739 C CA . SER A 1 102 ? -9.224 -0.819 8.118 1.00 98.62 102 SER A CA 1
ATOM 740 C C . SER A 1 102 ? -9.635 -0.960 6.650 1.00 98.62 102 SER A C 1
ATOM 742 O O . SER A 1 102 ? -9.776 0.038 5.939 1.00 98.62 102 SER A O 1
ATOM 744 N N . ALA A 1 103 ? -9.881 -2.187 6.180 1.00 98.19 103 ALA A N 1
ATOM 745 C CA . ALA A 1 103 ? -10.379 -2.415 4.827 1.00 98.19 103 ALA A CA 1
ATOM 746 C C . ALA A 1 103 ? -11.780 -1.815 4.628 1.00 98.19 103 ALA A C 1
ATOM 748 O O . ALA A 1 103 ? -12.031 -1.149 3.620 1.00 98.19 103 ALA A O 1
ATOM 749 N N . ALA A 1 104 ? -12.671 -1.992 5.609 1.00 97.50 104 ALA A N 1
ATOM 750 C CA . ALA A 1 104 ? -14.016 -1.428 5.586 1.00 97.50 104 ALA A CA 1
ATOM 751 C C . ALA A 1 104 ? -13.993 0.109 5.600 1.00 97.50 104 ALA A C 1
ATOM 753 O O . ALA A 1 104 ? -14.748 0.744 4.857 1.00 97.50 104 ALA A O 1
ATOM 754 N N . PHE A 1 105 ? -13.100 0.716 6.388 1.00 98.25 105 PHE A N 1
ATOM 755 C CA . PHE A 1 105 ? -12.887 2.162 6.393 1.00 98.25 105 PHE A CA 1
ATOM 756 C C . PHE A 1 105 ? -12.520 2.690 5.006 1.00 98.25 105 PHE A C 1
ATOM 758 O O . PHE A 1 105 ? -13.191 3.591 4.497 1.00 98.25 105 PHE A O 1
ATOM 765 N N . ILE A 1 106 ? -11.486 2.111 4.382 1.00 98.38 106 ILE A N 1
ATOM 766 C CA . ILE A 1 106 ? -11.011 2.534 3.058 1.00 98.38 106 ILE A CA 1
ATOM 767 C C . ILE A 1 106 ? -12.136 2.375 2.039 1.00 98.38 106 ILE A C 1
ATOM 769 O O . ILE A 1 106 ? -12.435 3.318 1.307 1.00 98.38 106 ILE A O 1
ATOM 773 N N . GLN A 1 107 ? -12.808 1.219 2.039 1.00 97.75 107 GLN A N 1
ATOM 774 C CA . GLN A 1 107 ? -13.893 0.926 1.108 1.00 97.75 107 GLN A CA 1
ATOM 775 C C . GLN A 1 107 ? -15.037 1.939 1.189 1.00 97.75 107 GLN A C 1
ATOM 777 O O . GLN A 1 107 ? -15.579 2.341 0.164 1.00 97.75 107 GLN A O 1
ATOM 782 N N . SER A 1 108 ? -15.420 2.338 2.399 1.00 97.19 108 SER A N 1
ATOM 783 C CA . SER A 1 108 ? -16.622 3.145 2.615 1.00 97.19 108 SER A CA 1
ATOM 784 C C . SER A 1 108 ? -16.373 4.655 2.613 1.00 97.19 108 SER A C 1
ATOM 786 O O . SER A 1 108 ? -17.285 5.417 2.290 1.00 97.19 108 SER A O 1
ATOM 788 N N . ASN A 1 109 ? -15.155 5.097 2.941 1.00 97.31 109 ASN A N 1
ATOM 789 C CA . ASN A 1 109 ? -14.835 6.521 3.065 1.00 97.31 109 ASN A CA 1
ATOM 790 C C . ASN A 1 109 ? -13.841 7.030 2.017 1.00 97.31 109 ASN A C 1
ATOM 792 O O . ASN A 1 109 ? -13.887 8.215 1.692 1.00 97.31 109 ASN A O 1
ATOM 796 N N . LEU A 1 110 ? -12.940 6.184 1.505 1.00 97.56 110 LEU A N 1
ATOM 797 C CA . LEU A 1 110 ? -11.807 6.633 0.687 1.00 97.56 110 LEU A CA 1
ATOM 798 C C . LEU A 1 110 ? -11.784 6.069 -0.735 1.00 97.56 110 LEU A C 1
ATOM 800 O O . LEU A 1 110 ? -11.061 6.610 -1.567 1.00 97.56 110 LEU A O 1
ATOM 804 N N . LEU A 1 111 ? -12.571 5.047 -1.071 1.00 97.12 111 LEU A N 1
ATOM 805 C CA . LEU A 1 111 ? -12.669 4.602 -2.461 1.00 97.12 111 LEU A CA 1
ATOM 806 C C . LEU A 1 111 ? -13.490 5.577 -3.306 1.00 97.12 111 LEU A C 1
ATOM 808 O O . LEU A 1 111 ? -14.596 5.981 -2.949 1.00 97.12 111 LEU A O 1
ATOM 812 N N . THR A 1 112 ? -12.946 5.948 -4.462 1.00 96.88 112 THR A N 1
ATOM 813 C CA . THR A 1 112 ? -13.721 6.598 -5.523 1.00 96.88 112 THR A CA 1
ATOM 814 C C . THR A 1 112 ? -14.737 5.616 -6.126 1.00 96.88 112 THR A C 1
ATOM 816 O O . THR A 1 112 ? -14.598 4.403 -5.955 1.00 96.88 112 THR A O 1
ATOM 819 N N . PRO A 1 113 ? -15.715 6.088 -6.924 1.00 95.69 113 PRO A N 1
ATOM 820 C CA . PRO A 1 113 ? -16.577 5.199 -7.712 1.00 95.69 113 PRO A CA 1
ATOM 821 C C . PRO A 1 113 ? -15.810 4.255 -8.656 1.00 95.69 113 PRO A C 1
ATOM 823 O O . PRO A 1 113 ? -16.331 3.210 -9.033 1.00 95.69 113 PRO A O 1
ATOM 826 N N . SER A 1 114 ? -14.569 4.605 -9.010 1.00 95.69 114 SER A N 1
ATOM 827 C CA . SER A 1 114 ? -13.649 3.769 -9.789 1.00 95.69 114 SER A CA 1
ATOM 828 C C . SER A 1 114 ? -12.758 2.883 -8.907 1.00 95.69 114 SER A C 1
ATOM 830 O O . SER A 1 114 ? -11.742 2.390 -9.375 1.00 95.69 114 SER A O 1
ATOM 832 N N . ASN A 1 115 ? -13.091 2.668 -7.631 1.00 96.94 115 ASN A N 1
ATOM 833 C CA . ASN A 1 115 ? -12.335 1.834 -6.687 1.00 96.94 115 ASN A CA 1
ATOM 834 C C . ASN A 1 115 ? -10.847 2.198 -6.564 1.00 96.94 115 ASN A C 1
ATOM 836 O O . ASN A 1 115 ? -9.989 1.326 -6.439 1.00 96.94 115 ASN A O 1
ATOM 840 N N . ILE A 1 116 ? -10.547 3.495 -6.576 1.00 97.38 116 ILE A N 1
ATOM 841 C CA . ILE A 1 116 ? -9.204 4.027 -6.331 1.00 97.38 116 ILE A CA 1
ATOM 842 C C . ILE A 1 116 ? -9.175 4.688 -4.963 1.00 97.38 116 ILE A C 1
ATOM 844 O O . ILE A 1 116 ? -10.112 5.397 -4.599 1.00 97.38 116 ILE A O 1
ATOM 848 N N . VAL A 1 117 ? -8.091 4.487 -4.217 1.00 97.88 117 VAL A N 1
ATOM 849 C CA . VAL A 1 117 ? -7.933 5.061 -2.879 1.00 97.88 117 VAL A CA 1
ATOM 850 C C . VAL A 1 117 ? -7.620 6.559 -2.981 1.00 97.88 117 VAL A C 1
ATOM 852 O O . VAL A 1 117 ? -6.636 6.979 -3.600 1.00 97.88 117 VAL A O 1
ATOM 855 N N . GLN A 1 118 ? -8.475 7.371 -2.363 1.00 97.56 118 GLN A N 1
ATOM 856 C CA . GLN A 1 118 ? -8.279 8.805 -2.156 1.00 97.56 118 GLN A CA 1
ATOM 857 C C . GLN A 1 118 ? -7.274 9.064 -1.029 1.00 97.56 118 GLN A C 1
ATOM 859 O O . GLN A 1 118 ? -7.119 8.253 -0.115 1.00 97.56 118 GLN A O 1
ATOM 864 N N . THR A 1 119 ? -6.593 10.210 -1.084 1.00 97.12 119 THR A N 1
ATOM 865 C CA . THR A 1 119 ? -5.501 10.538 -0.162 1.00 97.12 119 THR A CA 1
ATOM 866 C C . THR A 1 119 ? -5.965 10.609 1.282 1.00 97.12 119 THR A C 1
ATOM 868 O O . THR A 1 119 ? -5.291 10.060 2.142 1.00 97.12 119 THR A O 1
ATOM 871 N N . SER A 1 120 ? -7.064 11.305 1.580 1.00 97.44 120 SER A N 1
ATOM 872 C CA . SER A 1 120 ? -7.448 11.540 2.972 1.00 97.44 120 SER A CA 1
ATOM 873 C C . SER A 1 120 ? -8.887 12.004 3.163 1.00 97.44 120 SER A C 1
ATOM 875 O O . SER A 1 120 ? -9.527 12.478 2.226 1.00 97.44 120 SER A O 1
ATOM 877 N N . ILE A 1 121 ? -9.369 11.910 4.403 1.00 97.94 121 ILE A N 1
ATOM 878 C CA . ILE A 1 121 ? -10.641 12.471 4.877 1.00 97.94 121 ILE A CA 1
ATOM 879 C C . ILE A 1 121 ? -10.422 13.249 6.182 1.00 97.94 121 ILE A C 1
ATOM 881 O O . ILE A 1 121 ? -9.639 12.839 7.039 1.00 97.94 121 ILE A O 1
ATOM 885 N N . GLU A 1 122 ? -11.087 14.394 6.330 1.00 97.81 122 GLU A N 1
ATOM 886 C CA . GLU A 1 122 ? -11.059 15.211 7.553 1.00 97.81 122 GLU A CA 1
ATOM 887 C C . GLU A 1 122 ? -11.976 14.614 8.635 1.00 97.81 122 GLU A C 1
ATOM 889 O O . GLU A 1 122 ? -13.181 14.476 8.427 1.00 97.81 122 GLU A O 1
ATOM 894 N N . SER A 1 123 ? -11.422 14.286 9.803 1.00 97.56 123 SER A N 1
ATOM 895 C CA . SER A 1 123 ? -12.144 13.634 10.903 1.00 97.56 123 SER A CA 1
ATOM 896 C C . SER A 1 123 ? -12.604 14.587 12.005 1.00 97.56 123 SER A C 1
ATOM 898 O O . SER A 1 123 ? -13.349 14.167 12.885 1.00 97.56 123 SER A O 1
ATOM 900 N N . ASN A 1 124 ? -12.180 15.853 12.010 1.00 97.44 124 ASN A N 1
ATOM 901 C CA . ASN A 1 124 ? -12.541 16.793 13.072 1.00 97.44 124 ASN A CA 1
ATOM 902 C C . ASN A 1 124 ? -13.967 17.332 12.880 1.00 97.44 124 ASN A C 1
ATOM 904 O O . ASN A 1 124 ? -14.264 17.970 11.867 1.00 97.44 124 ASN A O 1
ATOM 908 N N . SER A 1 125 ? -14.840 17.129 13.870 1.00 96.81 125 SER A N 1
ATOM 909 C CA . SER A 1 125 ? -16.239 17.585 13.836 1.00 96.81 125 SER A CA 1
ATOM 910 C C . SER A 1 125 ? -16.395 19.108 13.871 1.00 96.81 125 SER A C 1
ATOM 912 O O . SER A 1 125 ? -17.414 19.639 13.443 1.00 96.81 125 SER A O 1
ATOM 914 N N . ASN A 1 126 ? -15.399 19.824 14.398 1.00 95.88 126 ASN A N 1
ATOM 915 C CA . ASN A 1 126 ? -15.475 21.267 14.638 1.00 95.88 126 ASN A CA 1
ATOM 916 C C . ASN A 1 126 ? -15.004 22.098 13.439 1.00 95.88 126 ASN A C 1
ATOM 918 O O . ASN A 1 126 ? -15.076 23.328 13.470 1.00 95.88 126 ASN A O 1
ATOM 922 N N . LYS A 1 127 ? -14.490 21.453 12.389 1.00 96.00 127 LYS A N 1
ATOM 923 C CA . LYS A 1 127 ? -14.078 22.126 11.158 1.00 96.00 127 LYS A CA 1
ATOM 924 C C . LYS A 1 127 ? -15.225 22.163 10.157 1.00 96.00 127 LYS A C 1
ATOM 926 O O . LYS A 1 127 ? -15.972 21.204 10.013 1.00 96.00 127 LYS A O 1
ATOM 931 N N . SER A 1 128 ? -15.300 23.241 9.379 1.00 95.38 128 SER A N 1
ATOM 932 C CA . SER A 1 128 ? -16.251 23.351 8.263 1.00 95.38 128 SER A CA 1
ATOM 933 C C . SER A 1 128 ? -16.023 22.303 7.169 1.00 95.38 128 SER A C 1
ATOM 935 O O . SER A 1 128 ? -16.936 22.006 6.408 1.00 95.38 128 SER A O 1
ATOM 937 N N . SER A 1 129 ? -14.814 21.744 7.095 1.00 96.00 129 SER A N 1
ATOM 938 C CA . SER A 1 129 ? -14.431 20.665 6.187 1.00 96.00 129 SER A CA 1
ATOM 939 C C . SER A 1 129 ? -14.624 19.269 6.781 1.00 96.00 129 SER A C 1
ATOM 941 O O . SER A 1 129 ? -14.046 18.326 6.253 1.00 96.00 129 SER A O 1
ATOM 943 N N . SER A 1 130 ? -15.359 19.119 7.889 1.00 96.56 130 SER A N 1
ATOM 944 C CA . SER A 1 130 ? -15.603 17.810 8.502 1.00 96.56 130 SER A CA 1
ATOM 945 C C . SER A 1 130 ? -16.148 16.813 7.477 1.00 96.56 130 SER A C 1
ATOM 947 O O . SER A 1 130 ? -17.044 17.151 6.704 1.00 96.56 130 SER A O 1
ATOM 949 N N . CYS A 1 131 ? -15.590 15.603 7.453 1.00 96.88 131 CYS A N 1
ATOM 950 C CA . CYS A 1 131 ? -15.912 14.541 6.499 1.00 96.88 131 CYS A CA 1
ATOM 951 C C . CYS A 1 131 ? -15.642 14.863 5.021 1.00 96.88 131 CYS A C 1
ATOM 953 O O . CYS A 1 131 ? -16.007 14.077 4.146 1.00 96.88 131 CYS A O 1
ATOM 955 N N . SER A 1 132 ? -14.973 15.976 4.710 1.00 97.12 132 SER A N 1
ATOM 956 C CA . SER A 1 132 ? -14.537 16.258 3.346 1.00 97.12 132 SER A CA 1
ATOM 957 C C . SER A 1 132 ? -13.400 15.320 2.954 1.00 97.12 132 SER A C 1
ATOM 959 O O . SER A 1 132 ? -12.368 15.262 3.628 1.00 97.12 132 SER A O 1
ATOM 961 N N . VAL A 1 133 ? -13.584 14.617 1.837 1.00 97.19 133 VAL A N 1
ATOM 962 C CA . VAL A 1 133 ? -12.577 13.729 1.248 1.00 97.19 133 VAL A CA 1
ATOM 963 C C . VAL A 1 133 ? -11.739 14.497 0.229 1.00 97.19 133 VAL A C 1
ATOM 965 O O . VAL A 1 133 ? -12.266 15.205 -0.638 1.00 97.19 133 VAL A O 1
ATOM 968 N N . SER A 1 134 ? -10.420 14.350 0.324 1.00 96.25 134 SER A N 1
ATOM 969 C CA . SER A 1 134 ? -9.482 14.860 -0.668 1.00 96.25 134 SER A CA 1
ATOM 970 C C . SER A 1 134 ? -9.713 14.171 -2.009 1.00 96.25 134 SER A C 1
ATOM 972 O O . SER A 1 134 ? -9.603 12.956 -2.113 1.00 96.25 134 SER A O 1
ATOM 974 N N . GLN A 1 135 ? -9.961 14.956 -3.056 1.00 93.56 135 GLN A N 1
ATOM 975 C CA . GLN A 1 135 ? -10.155 14.443 -4.419 1.00 93.56 135 GLN A CA 1
ATOM 976 C C . GLN A 1 135 ? -8.847 13.977 -5.081 1.00 93.56 135 GLN A C 1
ATOM 978 O O . GLN A 1 135 ? -8.840 13.563 -6.238 1.00 93.56 135 GLN A O 1
ATOM 983 N N . ILE A 1 136 ? -7.720 14.084 -4.375 1.00 93.75 136 ILE A N 1
ATOM 984 C CA . ILE A 1 136 ? -6.437 13.570 -4.840 1.00 93.75 136 ILE A CA 1
ATOM 985 C C . ILE A 1 136 ? -6.440 12.057 -4.624 1.00 93.75 136 ILE A C 1
ATOM 987 O O . ILE A 1 136 ? -6.756 11.574 -3.541 1.00 93.75 136 ILE A O 1
ATOM 991 N N . THR A 1 137 ? -6.076 11.309 -5.656 1.00 93.38 137 THR A N 1
ATOM 992 C CA . THR A 1 137 ? -5.902 9.856 -5.597 1.00 93.38 137 THR A CA 1
ATOM 993 C C . THR A 1 137 ? -4.427 9.501 -5.536 1.00 93.38 137 THR A C 1
ATOM 995 O O . THR A 1 137 ? -3.604 10.162 -6.181 1.00 93.38 137 THR A O 1
ATOM 998 N N . THR A 1 138 ? -4.084 8.434 -4.811 1.00 88.62 138 THR A N 1
ATOM 999 C CA . THR A 1 138 ? -2.687 8.018 -4.658 1.00 88.62 138 THR A CA 1
ATOM 1000 C C . THR A 1 138 ? -2.458 6.584 -5.143 1.00 88.62 138 THR A C 1
ATOM 1002 O O . THR A 1 138 ? -3.150 5.653 -4.715 1.00 88.62 138 THR A O 1
ATOM 1005 N N . PRO A 1 139 ? -1.461 6.357 -6.023 1.00 95.81 139 PRO A N 1
ATOM 1006 C CA . PRO A 1 139 ? -1.130 5.005 -6.466 1.00 95.81 139 PRO A CA 1
ATOM 1007 C C . PRO A 1 139 ? -0.516 4.169 -5.335 1.00 95.81 139 PRO A C 1
ATOM 1009 O O . PRO A 1 139 ? -0.727 2.963 -5.285 1.00 95.81 139 PRO A O 1
ATOM 1012 N N . TYR A 1 140 ? 0.197 4.798 -4.392 1.00 95.12 140 TYR A N 1
ATOM 1013 C CA . TYR A 1 140 ? 0.798 4.116 -3.243 1.00 95.12 140 TYR A CA 1
ATOM 1014 C C . TYR A 1 140 ? -0.246 3.588 -2.251 1.00 95.12 140 TYR A C 1
ATOM 1016 O O . TYR A 1 140 ? -0.158 2.429 -1.852 1.00 95.12 140 TYR A O 1
ATOM 1024 N N . GLY A 1 141 ? -1.264 4.390 -1.904 1.00 96.50 141 GLY A N 1
ATOM 1025 C CA . GLY A 1 141 ? -2.374 3.925 -1.068 1.00 96.50 141 GLY A CA 1
ATOM 1026 C C . GLY A 1 141 ? -3.154 2.803 -1.749 1.00 96.50 141 GLY A C 1
ATOM 1027 O O . GLY A 1 141 ? -3.430 1.781 -1.134 1.00 96.50 141 GLY A O 1
ATOM 1028 N N . SER A 1 142 ? -3.407 2.937 -3.053 1.00 98.06 142 SER A N 1
ATOM 1029 C CA . SER A 1 142 ? -4.114 1.911 -3.825 1.00 98.06 142 SER A CA 1
ATOM 1030 C C . SER A 1 142 ? -3.330 0.596 -3.939 1.00 98.06 142 SER A C 1
ATOM 1032 O O . SER A 1 142 ? -3.910 -0.471 -3.762 1.00 98.06 142 SER A O 1
ATOM 1034 N N . GLY A 1 143 ? -2.014 0.651 -4.175 1.00 98.00 143 GLY A N 1
ATOM 1035 C CA . GLY A 1 143 ? -1.155 -0.537 -4.193 1.00 98.00 143 GLY A CA 1
ATOM 1036 C C . GLY A 1 143 ? -1.121 -1.255 -2.841 1.00 98.00 143 GLY A C 1
ATOM 1037 O O . GLY A 1 143 ? -1.362 -2.456 -2.780 1.00 98.00 143 GLY A O 1
ATOM 1038 N N . ALA A 1 144 ? -0.927 -0.519 -1.741 1.00 98.19 144 ALA A N 1
ATOM 1039 C CA . ALA A 1 144 ? -0.973 -1.100 -0.396 1.00 98.19 144 ALA A CA 1
ATOM 1040 C C . ALA A 1 144 ? -2.358 -1.685 -0.057 1.00 98.19 144 ALA A C 1
ATOM 1042 O O . ALA A 1 144 ? -2.454 -2.727 0.585 1.00 98.19 144 ALA A O 1
ATOM 1043 N N . PHE A 1 145 ? -3.444 -1.061 -0.523 1.00 98.56 145 PHE A N 1
ATOM 1044 C CA . PHE A 1 145 ? -4.790 -1.594 -0.327 1.00 98.56 145 PHE A CA 1
ATOM 1045 C C . PHE A 1 145 ? -5.000 -2.923 -1.068 1.00 98.56 145 PHE A C 1
ATOM 1047 O O . PHE A 1 145 ? -5.551 -3.854 -0.485 1.00 98.56 145 PHE A O 1
ATOM 1054 N N . ILE A 1 146 ? -4.510 -3.047 -2.311 1.00 98.50 146 ILE A N 1
ATOM 1055 C CA . ILE A 1 146 ? -4.524 -4.313 -3.069 1.00 98.50 146 ILE A CA 1
ATOM 1056 C C . ILE A 1 146 ? -3.805 -5.415 -2.291 1.00 98.50 146 ILE A C 1
ATOM 1058 O O . ILE A 1 146 ? -4.343 -6.509 -2.152 1.00 98.50 146 ILE A O 1
ATOM 1062 N N . GLU A 1 147 ? -2.614 -5.132 -1.767 1.00 98.12 147 GLU A N 1
ATOM 1063 C CA . GLU A 1 147 ? -1.830 -6.100 -0.995 1.00 98.12 147 GLU A CA 1
ATOM 1064 C C . GLU A 1 147 ? -2.564 -6.545 0.274 1.00 98.12 147 GLU A C 1
ATOM 1066 O O . GLU A 1 147 ? -2.718 -7.738 0.531 1.00 98.12 147 GLU A O 1
ATOM 1071 N N . GLY A 1 148 ? -3.096 -5.587 1.036 1.00 97.81 148 GLY A N 1
ATOM 1072 C CA . GLY A 1 148 ? -3.867 -5.870 2.240 1.00 97.81 148 GLY A CA 1
ATOM 1073 C C . GLY A 1 148 ? -5.100 -6.731 1.963 1.00 97.81 148 GLY A C 1
ATOM 1074 O O . GLY A 1 148 ? -5.359 -7.694 2.684 1.00 97.81 148 GLY A O 1
ATOM 1075 N N . LEU A 1 149 ? -5.834 -6.425 0.888 1.00 97.75 149 LEU A N 1
ATOM 1076 C CA . LEU A 1 149 ? -6.971 -7.223 0.429 1.00 97.75 149 LEU A CA 1
ATOM 1077 C C . LEU A 1 149 ? -6.552 -8.620 -0.050 1.00 97.75 149 LEU A C 1
ATOM 1079 O O . LEU A 1 149 ? -7.280 -9.576 0.202 1.00 97.75 149 LEU A O 1
ATOM 1083 N N . ALA A 1 150 ? -5.406 -8.751 -0.723 1.00 96.00 150 ALA A N 1
ATOM 1084 C CA . ALA A 1 150 ? -4.881 -10.035 -1.184 1.00 96.00 150 ALA A CA 1
ATOM 1085 C C . ALA A 1 150 ? -4.583 -10.984 -0.016 1.00 96.00 150 ALA A C 1
ATOM 1087 O O . ALA A 1 150 ? -4.920 -12.164 -0.093 1.00 96.00 150 ALA A O 1
ATOM 1088 N N . ILE A 1 151 ? -4.015 -10.464 1.075 1.00 95.62 151 ILE A N 1
ATOM 1089 C CA . ILE A 1 151 ? -3.749 -11.242 2.291 1.00 95.62 151 ILE A CA 1
ATOM 1090 C C . ILE A 1 151 ? -5.064 -11.549 3.021 1.00 95.62 151 ILE A C 1
ATOM 1092 O O . ILE A 1 151 ? -5.353 -12.705 3.323 1.00 95.62 151 ILE A O 1
ATOM 1096 N N . LEU A 1 152 ? -5.913 -10.536 3.240 1.00 94.06 152 LEU A N 1
ATOM 1097 C CA . LEU A 1 152 ? -7.210 -10.701 3.909 1.00 94.06 152 LEU A CA 1
ATOM 1098 C C . LEU A 1 152 ? -8.133 -11.700 3.206 1.00 94.06 152 LEU A C 1
ATOM 1100 O O . LEU A 1 152 ? -8.864 -12.429 3.870 1.00 94.06 152 LEU A O 1
ATOM 1104 N N . ALA A 1 153 ? -8.119 -11.747 1.873 1.00 93.19 153 ALA A N 1
ATOM 1105 C CA . ALA A 1 153 ? -8.923 -12.694 1.107 1.00 93.19 153 ALA A CA 1
ATOM 1106 C C . ALA A 1 153 ? -8.597 -14.161 1.445 1.00 93.19 153 ALA A C 1
ATOM 1108 O O . ALA A 1 153 ? -9.452 -15.025 1.246 1.00 93.19 153 ALA A O 1
ATOM 1109 N N . GLY A 1 154 ? -7.403 -14.436 1.985 1.00 88.12 154 GLY A N 1
ATOM 1110 C CA . GLY A 1 154 ? -6.986 -15.751 2.466 1.00 88.12 154 GLY A CA 1
ATOM 1111 C C . GLY A 1 154 ? -7.369 -16.073 3.918 1.00 88.12 154 GLY A C 1
ATOM 1112 O O . GLY A 1 154 ? -7.193 -17.220 4.327 1.00 88.12 154 GLY A O 1
ATOM 1113 N N . ILE A 1 155 ? -7.892 -15.116 4.706 1.00 84.88 155 ILE A N 1
ATOM 1114 C CA . ILE A 1 155 ? -7.978 -15.230 6.176 1.00 84.88 155 ILE A CA 1
ATOM 1115 C C . ILE A 1 155 ? -9.352 -14.802 6.729 1.00 84.88 155 ILE A C 1
ATOM 1117 O O . ILE A 1 155 ? -9.547 -13.631 7.063 1.00 84.88 155 ILE A O 1
ATOM 1121 N N . PRO A 1 156 ? -10.275 -15.745 7.000 1.00 81.75 156 PRO A N 1
ATOM 1122 C CA . PRO A 1 156 ? -10.661 -16.898 6.178 1.00 81.75 156 PRO A CA 1
ATOM 1123 C C . PRO A 1 156 ? -11.276 -16.461 4.833 1.00 81.75 156 PRO A C 1
ATOM 1125 O O . PRO A 1 156 ? -11.673 -15.311 4.663 1.00 81.75 156 PRO A O 1
ATOM 1128 N N . HIS A 1 157 ? -11.385 -17.392 3.881 1.00 80.81 157 HIS A N 1
ATOM 1129 C CA . HIS A 1 157 ? -11.808 -17.108 2.504 1.00 80.81 157 HIS A CA 1
ATOM 1130 C C . HIS A 1 157 ? -13.114 -16.293 2.421 1.00 80.81 157 HIS A C 1
ATOM 1132 O O . HIS A 1 157 ? -14.193 -16.772 2.780 1.00 80.81 157 HIS A O 1
ATOM 1138 N N . ASN A 1 158 ? -13.004 -15.050 1.940 1.00 85.81 158 ASN A N 1
ATOM 1139 C CA . ASN A 1 158 ? -14.106 -14.094 1.843 1.00 85.81 158 ASN A CA 1
ATOM 1140 C C . ASN A 1 158 ? -14.316 -13.663 0.385 1.00 85.81 158 ASN A C 1
ATOM 1142 O O . ASN A 1 158 ? -13.583 -12.838 -0.162 1.00 85.81 158 ASN A O 1
ATOM 1146 N N . THR A 1 159 ? -15.373 -14.187 -0.236 1.00 88.75 159 THR A N 1
ATOM 1147 C CA . THR A 1 159 ? -15.700 -13.943 -1.651 1.00 88.75 159 THR A CA 1
ATOM 1148 C C . THR A 1 159 ? -16.016 -12.476 -1.960 1.00 88.75 159 THR A C 1
ATOM 1150 O O . THR A 1 159 ? -15.814 -12.019 -3.088 1.00 88.75 159 THR A O 1
ATOM 1153 N N . SER A 1 160 ? -16.508 -11.713 -0.975 1.00 92.56 160 SER A N 1
ATOM 1154 C CA . SER A 1 160 ? -16.745 -10.274 -1.132 1.00 92.56 160 SER A CA 1
ATOM 1155 C C . SER A 1 160 ? -15.422 -9.513 -1.222 1.00 92.56 160 SER A C 1
ATOM 1157 O O . SER A 1 160 ? -15.267 -8.658 -2.094 1.00 92.56 160 SER A O 1
ATOM 1159 N N . THR A 1 161 ? -14.452 -9.859 -0.369 1.00 94.25 161 THR A N 1
ATOM 1160 C CA . THR A 1 161 ? -13.094 -9.292 -0.399 1.00 94.25 161 THR A CA 1
ATOM 1161 C C . THR A 1 161 ? -12.405 -9.591 -1.727 1.00 94.25 161 THR A C 1
ATOM 1163 O O . THR A 1 161 ? -11.814 -8.695 -2.321 1.00 94.25 161 THR A O 1
ATOM 1166 N N . GLU A 1 162 ? -12.543 -10.808 -2.257 1.00 93.31 162 GLU A N 1
ATOM 1167 C CA . GLU A 1 162 ? -11.978 -11.166 -3.565 1.00 93.31 162 GLU A CA 1
ATOM 1168 C C . GLU A 1 162 ? -12.604 -10.405 -4.734 1.00 93.31 162 GLU A C 1
ATOM 1170 O O . GLU A 1 162 ? -11.907 -9.999 -5.667 1.00 93.31 162 GLU A O 1
ATOM 1175 N N . SER A 1 163 ? -13.922 -10.205 -4.695 1.00 95.06 163 SER A N 1
ATOM 1176 C CA . SER A 1 163 ? -14.628 -9.440 -5.725 1.00 95.06 163 SER A CA 1
ATOM 1177 C C . SER A 1 163 ? -14.172 -7.979 -5.724 1.00 95.06 163 SER A C 1
ATOM 1179 O O . SER A 1 163 ? -13.894 -7.416 -6.786 1.00 95.06 163 SER A O 1
ATOM 1181 N N . LEU A 1 164 ? -14.023 -7.387 -4.532 1.00 96.06 164 LEU A N 1
ATOM 1182 C CA . LEU A 1 164 ? -13.464 -6.046 -4.367 1.00 96.06 164 LEU A CA 1
ATOM 1183 C C . LEU A 1 164 ? -12.018 -5.982 -4.871 1.00 96.06 164 LEU A C 1
ATOM 1185 O O . LEU A 1 164 ? -11.702 -5.116 -5.682 1.00 96.06 164 LEU A O 1
ATOM 1189 N N . LEU A 1 165 ? -11.168 -6.927 -4.459 1.00 97.31 165 LEU A N 1
ATOM 1190 C CA . LEU A 1 165 ? -9.767 -7.026 -4.874 1.00 97.31 165 LEU A CA 1
ATOM 1191 C C . LEU A 1 165 ? -9.626 -7.030 -6.400 1.00 97.31 165 LEU A C 1
ATOM 1193 O O . LEU A 1 165 ? -8.872 -6.231 -6.950 1.00 97.31 165 LEU A O 1
ATOM 1197 N N . ARG A 1 166 ? -10.392 -7.877 -7.100 1.00 96.62 166 ARG A N 1
ATOM 1198 C CA . ARG A 1 166 ? -10.384 -7.946 -8.572 1.00 96.62 166 ARG A CA 1
ATOM 1199 C C . ARG A 1 166 ? -10.739 -6.608 -9.214 1.00 96.62 166 ARG A C 1
ATOM 1201 O O . ARG A 1 166 ? -10.094 -6.206 -10.180 1.00 96.62 166 ARG A O 1
ATOM 1208 N N . SER A 1 167 ? -11.743 -5.918 -8.676 1.00 97.25 167 SER A N 1
ATOM 1209 C CA . SER A 1 167 ? -12.161 -4.620 -9.203 1.00 97.25 167 SER A CA 1
ATOM 1210 C C . SER A 1 167 ? -11.117 -3.528 -8.961 1.00 97.25 167 SER A C 1
ATOM 1212 O O . SER A 1 167 ? -10.809 -2.775 -9.883 1.00 97.25 167 SER A O 1
ATOM 1214 N N . VAL A 1 168 ? -10.531 -3.474 -7.759 1.00 98.12 168 VAL A N 1
ATOM 1215 C CA . VAL A 1 168 ? -9.463 -2.520 -7.424 1.00 98.12 168 VAL A CA 1
ATOM 1216 C C . VAL A 1 168 ? -8.244 -2.758 -8.318 1.00 98.12 168 VAL A C 1
ATOM 1218 O O . VAL A 1 168 ? -7.739 -1.805 -8.899 1.00 98.12 168 VAL A O 1
ATOM 1221 N N . ILE A 1 169 ? -7.807 -4.010 -8.509 1.00 98.12 169 ILE A N 1
ATOM 1222 C CA . ILE A 1 169 ? -6.676 -4.346 -9.393 1.00 98.12 169 ILE A CA 1
ATOM 1223 C C . ILE A 1 169 ? -6.914 -3.833 -10.809 1.00 98.12 169 ILE A C 1
ATOM 1225 O O . ILE A 1 169 ? -6.049 -3.159 -11.366 1.00 98.12 169 ILE A O 1
ATOM 1229 N N . PHE A 1 170 ? -8.081 -4.137 -11.385 1.00 97.19 170 PHE A N 1
ATOM 1230 C CA . PHE A 1 170 ? -8.401 -3.723 -12.746 1.00 97.19 170 PHE A CA 1
ATOM 1231 C C . PHE A 1 170 ? -8.355 -2.199 -12.890 1.00 97.19 170 PHE A C 1
ATOM 1233 O O . PHE A 1 170 ? -7.702 -1.693 -13.799 1.00 97.19 170 PHE A O 1
ATOM 1240 N N . ASN A 1 171 ? -8.993 -1.463 -11.979 1.00 97.75 171 ASN A N 1
ATOM 1241 C CA . ASN A 1 171 ? -9.027 -0.007 -12.069 1.00 97.75 171 ASN A CA 1
ATOM 1242 C C . ASN A 1 171 ? -7.650 0.613 -11.805 1.00 97.75 171 ASN A C 1
ATOM 1244 O O . ASN A 1 171 ? -7.233 1.496 -12.543 1.00 97.75 171 ASN A O 1
ATOM 1248 N N . VAL A 1 172 ? -6.902 0.118 -10.817 1.00 97.81 172 VAL A N 1
ATOM 1249 C CA . VAL A 1 172 ? -5.583 0.664 -10.466 1.00 97.81 172 VAL A CA 1
ATOM 1250 C C . VAL A 1 172 ? -4.548 0.416 -11.561 1.00 97.81 172 VAL A C 1
ATOM 1252 O O . VAL A 1 172 ? -3.749 1.304 -11.857 1.00 97.81 172 VAL A O 1
ATOM 1255 N N . ALA A 1 173 ? -4.560 -0.762 -12.184 1.00 97.12 173 ALA A N 1
ATOM 1256 C CA . ALA A 1 173 ? -3.635 -1.114 -13.259 1.00 97.12 173 ALA A CA 1
ATOM 1257 C C . ALA A 1 173 ? -3.966 -0.431 -14.601 1.00 97.12 173 ALA A C 1
ATOM 1259 O O . ALA A 1 173 ? -3.084 -0.332 -15.447 1.00 97.12 173 ALA A O 1
ATOM 1260 N N . ASN A 1 174 ? -5.196 0.066 -14.786 1.00 96.44 174 ASN A N 1
ATOM 1261 C CA . ASN A 1 174 ? -5.632 0.751 -16.011 1.00 96.44 174 ASN A CA 1
ATOM 1262 C C . ASN A 1 174 ? -5.854 2.262 -15.834 1.00 96.44 174 ASN A C 1
ATOM 1264 O O . ASN A 1 174 ? -6.288 2.935 -16.771 1.00 96.44 174 ASN A O 1
ATOM 1268 N N . ASP A 1 175 ? -5.584 2.820 -14.652 1.00 97.19 175 ASP A N 1
ATOM 1269 C CA . ASP A 1 175 ? -5.840 4.237 -14.415 1.00 97.19 175 ASP A CA 1
ATOM 1270 C C . ASP A 1 175 ? -4.845 5.133 -15.175 1.00 97.19 175 ASP A C 1
ATOM 1272 O O . AS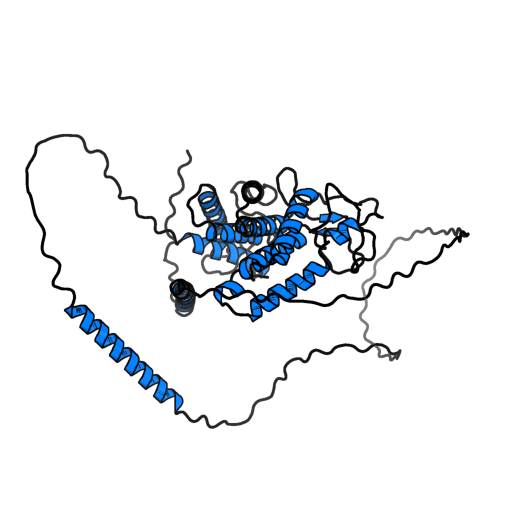P A 1 175 ? -3.634 5.139 -14.926 1.00 97.19 175 ASP A O 1
ATOM 1276 N N . SER A 1 176 ? -5.390 5.930 -16.096 1.00 96.94 176 SER A N 1
ATOM 1277 C CA . SER A 1 176 ? -4.642 6.863 -16.950 1.00 96.94 176 SER A CA 1
ATOM 1278 C C . SER A 1 176 ? -3.966 8.024 -16.206 1.00 96.94 176 SER A C 1
ATOM 1280 O O . SER A 1 176 ? -3.144 8.730 -16.788 1.00 96.94 176 SER A O 1
ATOM 1282 N N . LEU A 1 177 ? -4.276 8.251 -14.924 1.00 96.06 177 LEU A N 1
ATOM 1283 C CA . LEU A 1 177 ? -3.573 9.236 -14.107 1.00 96.06 177 LEU A CA 1
ATOM 1284 C C . LEU A 1 177 ? -2.126 8.814 -13.877 1.00 96.06 177 LEU A C 1
ATOM 1286 O O . LEU A 1 177 ? -1.277 9.694 -13.738 1.00 96.06 177 LEU A O 1
ATOM 1290 N N . TRP A 1 178 ? -1.816 7.518 -13.806 1.00 97.12 178 TRP A N 1
ATOM 1291 C CA . TRP A 1 178 ? -0.444 7.056 -13.574 1.00 97.12 178 TRP A CA 1
ATOM 1292 C C . TRP A 1 178 ? 0.062 5.983 -14.531 1.00 97.12 178 TRP A C 1
ATOM 1294 O O . TRP A 1 178 ? 1.241 5.650 -14.442 1.00 97.12 178 TRP A O 1
ATOM 1304 N N . HIS A 1 179 ? -0.753 5.504 -15.467 1.00 97.75 179 HIS A N 1
ATOM 1305 C CA . HIS A 1 179 ? -0.292 4.685 -16.585 1.00 97.75 179 HIS A CA 1
ATOM 1306 C C . HIS A 1 179 ? -0.324 5.459 -17.904 1.00 97.75 179 HIS A C 1
ATOM 1308 O O . HIS A 1 179 ? -1.231 6.251 -18.163 1.00 97.75 179 HIS A O 1
ATOM 1314 N N . GLY A 1 180 ? 0.687 5.226 -18.740 1.00 95.81 180 GLY A N 1
ATOM 1315 C CA . GLY A 1 180 ? 0.663 5.607 -20.146 1.00 95.81 180 GLY A CA 1
ATOM 1316 C C . GLY A 1 180 ? -0.336 4.768 -20.946 1.00 95.81 180 GLY A C 1
ATOM 1317 O O . GLY A 1 180 ? -0.887 3.779 -20.463 1.00 95.81 180 GLY A O 1
ATOM 1318 N N . VAL A 1 181 ? -0.559 5.154 -22.204 1.00 95.25 181 VAL A N 1
ATOM 1319 C CA . VAL A 1 181 ? -1.415 4.401 -23.148 1.00 95.25 181 VAL A CA 1
ATOM 1320 C C . VAL A 1 181 ? -0.869 3.006 -23.477 1.00 95.25 181 VAL A C 1
ATOM 1322 O O . VAL A 1 181 ? -1.595 2.163 -23.989 1.00 95.25 181 VAL A O 1
ATOM 1325 N N . ASP A 1 182 ? 0.408 2.781 -23.188 1.00 95.25 182 ASP A N 1
ATOM 1326 C CA . ASP A 1 182 ? 1.150 1.527 -23.300 1.00 95.25 182 ASP A CA 1
ATOM 1327 C C . ASP A 1 182 ? 1.061 0.662 -22.028 1.00 95.25 182 ASP A C 1
ATOM 1329 O O . ASP A 1 182 ? 1.686 -0.393 -21.954 1.00 95.25 182 ASP A O 1
ATOM 1333 N N . GLY A 1 183 ? 0.306 1.103 -21.015 1.00 96.44 183 GLY A N 1
ATOM 1334 C CA . GLY A 1 183 ? 0.184 0.416 -19.730 1.00 96.44 183 GLY A CA 1
ATOM 1335 C C . GLY A 1 183 ? 1.417 0.557 -18.835 1.00 96.44 183 GLY A C 1
ATOM 1336 O O . GLY A 1 183 ? 1.463 -0.052 -17.768 1.00 96.44 183 GLY A O 1
ATOM 1337 N N . VAL A 1 184 ? 2.414 1.359 -19.219 1.00 98.25 184 VAL A N 1
ATOM 1338 C CA . VAL A 1 184 ? 3.636 1.568 -18.433 1.00 98.25 184 VAL A CA 1
ATOM 1339 C C . VAL A 1 184 ? 3.398 2.621 -17.356 1.00 98.25 184 VAL A C 1
ATOM 1341 O O . VAL A 1 184 ? 2.767 3.652 -17.596 1.00 98.25 184 VAL A O 1
ATOM 1344 N N . TYR A 1 185 ? 3.931 2.393 -16.155 1.00 98.06 185 TYR A N 1
ATOM 1345 C CA . TYR A 1 185 ? 3.864 3.371 -15.077 1.00 98.06 185 TYR A CA 1
ATOM 1346 C C . TYR A 1 185 ? 4.581 4.687 -15.444 1.00 98.06 185 TYR A C 1
ATOM 1348 O O . TYR A 1 185 ? 5.799 4.737 -15.637 1.00 98.06 185 TYR A O 1
ATOM 1356 N N . ASN A 1 186 ? 3.819 5.781 -15.494 1.00 97.31 186 ASN A N 1
ATOM 1357 C CA . ASN A 1 186 ? 4.233 7.073 -16.038 1.00 97.31 186 ASN A CA 1
ATOM 1358 C C . ASN A 1 186 ? 4.137 8.219 -15.012 1.00 97.31 186 ASN A C 1
ATOM 1360 O O . ASN A 1 186 ? 3.535 9.268 -15.260 1.00 97.31 186 ASN A O 1
ATOM 1364 N N . ARG A 1 187 ? 4.692 8.035 -13.807 1.00 96.50 187 ARG A N 1
ATOM 1365 C CA . ARG A 1 187 ? 4.811 9.119 -12.813 1.00 96.50 187 ARG A CA 1
ATOM 1366 C C . ARG A 1 187 ? 6.192 9.164 -12.177 1.00 96.50 187 ARG A C 1
ATOM 1368 O O . ARG A 1 187 ? 6.834 8.143 -11.965 1.00 96.50 187 ARG A O 1
ATOM 1375 N N . PHE A 1 188 ? 6.594 10.369 -11.780 1.00 95.00 188 PHE A N 1
ATOM 1376 C CA . PHE A 1 188 ? 7.824 10.652 -11.031 1.00 95.00 188 PHE A CA 1
ATOM 1377 C C . PHE A 1 188 ? 7.675 10.368 -9.524 1.00 95.00 188 PHE A C 1
ATOM 1379 O O . PHE A 1 188 ? 8.059 11.180 -8.687 1.00 95.00 188 PHE A O 1
ATOM 1386 N N . ASN A 1 189 ? 7.034 9.260 -9.158 1.00 93.88 189 ASN A N 1
ATOM 1387 C CA . ASN A 1 189 ? 6.903 8.834 -7.766 1.00 93.88 189 ASN A CA 1
ATOM 1388 C C . ASN A 1 189 ? 6.933 7.303 -7.664 1.00 93.88 189 ASN A C 1
ATOM 1390 O O . ASN A 1 189 ? 6.905 6.599 -8.669 1.00 93.88 189 ASN A O 1
ATOM 1394 N N . ASN A 1 190 ? 6.982 6.779 -6.443 1.00 93.31 190 ASN A N 1
ATOM 1395 C CA . ASN A 1 190 ? 7.102 5.348 -6.174 1.00 93.31 190 ASN A CA 1
ATOM 1396 C C . ASN A 1 190 ? 5.767 4.580 -6.208 1.00 93.31 190 ASN A C 1
ATOM 1398 O O . ASN A 1 190 ? 5.683 3.492 -5.655 1.00 93.31 190 ASN A O 1
ATOM 1402 N N . GLY A 1 191 ? 4.707 5.087 -6.838 1.00 95.00 191 GLY A N 1
ATOM 1403 C CA . GLY A 1 191 ? 3.443 4.354 -6.934 1.00 95.00 191 GLY A CA 1
ATOM 1404 C C . GLY A 1 191 ? 3.576 3.020 -7.672 1.00 95.00 191 GLY A C 1
ATOM 1405 O O . GLY A 1 191 ? 3.000 2.028 -7.232 1.00 95.00 191 GLY A O 1
ATOM 1406 N N . GLY A 1 192 ? 4.401 2.973 -8.726 1.00 95.69 192 GLY A N 1
ATOM 1407 C CA . GLY A 1 192 ? 4.673 1.747 -9.482 1.00 95.69 192 GLY A CA 1
ATOM 1408 C C . GLY A 1 192 ? 5.282 0.642 -8.615 1.00 95.69 192 GLY A C 1
ATOM 1409 O O . GLY A 1 192 ? 4.914 -0.518 -8.765 1.00 95.69 192 GLY A O 1
ATOM 1410 N N . HIS A 1 193 ? 6.123 1.000 -7.635 1.00 96.62 193 HIS A N 1
ATOM 1411 C CA . HIS A 1 193 ? 6.654 0.059 -6.641 1.00 96.62 193 HIS A CA 1
ATOM 1412 C C . HIS A 1 193 ? 5.529 -0.641 -5.873 1.00 96.62 193 HIS A C 1
ATOM 1414 O O . HIS A 1 193 ? 5.489 -1.865 -5.829 1.00 96.62 193 HIS A O 1
ATOM 1420 N N . TYR A 1 194 ? 4.598 0.122 -5.295 1.00 97.62 194 TYR A N 1
ATOM 1421 C CA . TYR A 1 194 ? 3.525 -0.447 -4.478 1.00 97.62 194 TYR A CA 1
ATOM 1422 C C . TYR A 1 194 ? 2.566 -1.308 -5.291 1.00 97.62 194 TYR A C 1
ATOM 1424 O O . TYR A 1 194 ? 2.168 -2.369 -4.824 1.00 97.62 194 TYR A O 1
ATOM 1432 N N . ILE A 1 195 ? 2.219 -0.874 -6.506 1.00 98.25 195 ILE A N 1
ATOM 1433 C CA . ILE A 1 195 ? 1.331 -1.638 -7.385 1.00 98.25 195 ILE A CA 1
ATOM 1434 C C . ILE A 1 195 ? 2.005 -2.955 -7.782 1.00 98.25 195 ILE A C 1
ATOM 1436 O O . ILE A 1 195 ? 1.430 -4.019 -7.575 1.00 98.25 195 ILE A O 1
ATOM 1440 N N . VAL A 1 196 ? 3.240 -2.911 -8.292 1.00 98.19 196 VAL A N 1
ATOM 1441 C CA . VAL A 1 196 ? 3.948 -4.123 -8.728 1.00 98.19 196 VAL A CA 1
ATOM 1442 C C . VAL A 1 196 ? 4.206 -5.078 -7.561 1.00 98.19 196 VAL A C 1
ATOM 1444 O O . VAL A 1 196 ? 3.950 -6.271 -7.703 1.00 98.19 196 VAL A O 1
ATOM 1447 N N . ARG A 1 197 ? 4.619 -4.567 -6.391 1.00 96.94 197 ARG A N 1
ATOM 1448 C CA . ARG A 1 197 ? 4.821 -5.379 -5.180 1.00 96.94 197 ARG A CA 1
ATOM 1449 C C . ARG A 1 197 ? 3.538 -6.091 -4.754 1.00 96.94 197 ARG A C 1
ATOM 1451 O O . ARG A 1 197 ? 3.562 -7.297 -4.535 1.00 96.94 197 ARG A O 1
ATOM 1458 N N . ALA A 1 198 ? 2.418 -5.371 -4.699 1.00 97.75 198 ALA A N 1
ATOM 1459 C CA . ALA A 1 198 ? 1.125 -5.934 -4.322 1.00 97.75 198 ALA A CA 1
ATOM 1460 C C . ALA A 1 198 ? 0.648 -7.021 -5.297 1.00 97.75 198 ALA A C 1
ATOM 1462 O O . ALA A 1 198 ? 0.153 -8.069 -4.884 1.00 97.75 198 ALA A O 1
ATOM 1463 N N . LEU A 1 199 ? 0.817 -6.795 -6.603 1.00 97.62 199 LEU A N 1
ATOM 1464 C CA . LEU A 1 199 ? 0.427 -7.770 -7.620 1.00 97.62 199 LEU A CA 1
ATOM 1465 C C . LEU A 1 199 ? 1.334 -9.006 -7.606 1.00 97.62 199 LEU A C 1
ATOM 1467 O O . LEU A 1 199 ? 0.832 -10.118 -7.740 1.00 97.62 199 LEU A O 1
ATOM 1471 N N . ALA A 1 200 ? 2.637 -8.838 -7.384 1.00 96.12 200 ALA A N 1
ATOM 1472 C CA . ALA A 1 200 ? 3.568 -9.951 -7.219 1.00 96.12 200 ALA A CA 1
ATOM 1473 C C . ALA A 1 200 ? 3.226 -10.796 -5.980 1.00 96.12 200 ALA A C 1
ATOM 1475 O O . ALA A 1 200 ? 3.065 -12.010 -6.082 1.00 96.12 200 ALA A O 1
ATOM 1476 N N . SER A 1 201 ? 2.976 -10.138 -4.846 1.00 93.94 201 SER A N 1
ATOM 1477 C CA . SER A 1 201 ? 2.501 -10.753 -3.599 1.00 93.94 201 SER A CA 1
ATOM 1478 C C . SER A 1 201 ? 1.214 -11.578 -3.807 1.00 93.94 201 SER A C 1
ATOM 1480 O O . SER A 1 201 ? 1.095 -12.712 -3.325 1.00 93.94 201 SER A O 1
ATOM 1482 N N . LEU A 1 202 ? 0.267 -11.068 -4.604 1.00 95.06 202 LEU A N 1
ATOM 1483 C CA . LEU A 1 202 ? -0.941 -11.803 -4.989 1.00 95.06 202 LEU A CA 1
ATOM 1484 C C . LEU A 1 202 ? -0.657 -12.964 -5.957 1.00 95.06 202 LEU A C 1
ATOM 1486 O O . LEU A 1 202 ? -1.250 -14.033 -5.814 1.00 95.06 202 LEU A O 1
ATOM 1490 N N . TYR A 1 203 ? 0.232 -12.783 -6.936 1.00 94.75 203 TYR A N 1
ATOM 1491 C CA . TYR A 1 203 ? 0.635 -13.838 -7.874 1.00 94.75 203 TYR A CA 1
ATOM 1492 C C . TYR A 1 203 ? 1.273 -15.027 -7.149 1.00 94.75 203 TYR A C 1
ATOM 1494 O O . TYR A 1 203 ? 1.012 -16.184 -7.492 1.00 94.75 203 TYR A O 1
ATOM 1502 N N . GLU A 1 204 ? 2.073 -14.755 -6.118 1.00 91.94 204 GLU A N 1
ATOM 1503 C CA . GLU A 1 204 ? 2.682 -15.785 -5.286 1.00 91.94 204 GLU A CA 1
ATOM 1504 C C . GLU A 1 204 ? 1.651 -16.545 -4.451 1.00 91.94 204 GLU A C 1
ATOM 1506 O O . GLU A 1 204 ? 1.749 -17.769 -4.358 1.00 91.94 204 GLU A O 1
ATOM 1511 N N . ARG A 1 205 ? 0.650 -15.862 -3.886 1.00 90.50 205 ARG A N 1
ATOM 1512 C CA . ARG A 1 205 ? -0.417 -16.495 -3.088 1.00 90.50 205 ARG A CA 1
ATOM 1513 C C . ARG A 1 205 ? -1.404 -17.277 -3.945 1.00 90.50 205 ARG A C 1
ATOM 1515 O O . ARG A 1 205 ? -1.836 -18.368 -3.573 1.00 90.50 205 ARG A O 1
ATOM 1522 N N . ASN A 1 206 ? -1.736 -16.761 -5.125 1.00 88.69 206 ASN A N 1
ATOM 1523 C CA . ASN A 1 206 ? -2.648 -17.418 -6.048 1.00 88.69 206 ASN A CA 1
ATOM 1524 C C . ASN A 1 206 ? -1.906 -18.444 -6.918 1.00 88.69 206 ASN A C 1
ATOM 1526 O O . ASN A 1 206 ? -1.510 -18.177 -8.055 1.00 88.69 206 ASN A O 1
ATOM 1530 N N . LYS A 1 207 ? -1.726 -19.655 -6.383 1.00 85.19 207 LYS A N 1
ATOM 1531 C CA . LYS A 1 207 ? -1.071 -20.760 -7.105 1.00 85.19 207 LYS A CA 1
ATOM 1532 C C . LYS A 1 207 ? -1.937 -21.366 -8.215 1.00 85.19 207 LYS A C 1
ATOM 1534 O O . LYS A 1 207 ? -1.411 -22.057 -9.086 1.00 85.19 207 LYS A O 1
ATOM 1539 N N . THR A 1 208 ? -3.245 -21.116 -8.211 1.00 80.81 208 THR A N 1
ATOM 1540 C CA . THR A 1 208 ? -4.157 -21.675 -9.215 1.00 80.81 208 THR A CA 1
ATOM 1541 C C . THR A 1 208 ? -4.148 -20.813 -10.471 1.00 80.81 208 THR A C 1
ATOM 1543 O O . THR A 1 208 ? -4.332 -19.594 -10.417 1.00 80.81 208 THR A O 1
ATOM 1546 N N . SER A 1 209 ? -3.952 -21.450 -11.627 1.00 80.19 209 SER A N 1
ATOM 1547 C CA . SER A 1 209 ? -4.064 -20.757 -12.911 1.00 80.19 209 SER A CA 1
ATOM 1548 C C . SER A 1 209 ? -5.449 -20.120 -13.051 1.00 80.19 209 SER A C 1
ATOM 1550 O O . SER A 1 209 ? -6.467 -20.757 -12.785 1.00 80.19 209 SER A O 1
ATOM 1552 N N . SER A 1 210 ? -5.480 -18.843 -13.423 1.00 90.12 210 SER A N 1
ATOM 1553 C CA . SER A 1 210 ? -6.702 -18.060 -13.589 1.00 90.12 210 SER A CA 1
ATOM 1554 C C . SER A 1 210 ? -6.429 -16.849 -14.473 1.00 90.12 210 SER A C 1
ATOM 1556 O O . SER A 1 210 ? -5.291 -16.381 -14.532 1.00 90.12 210 SER A O 1
ATOM 1558 N N . ASP A 1 211 ? -7.475 -16.290 -15.082 1.00 93.56 211 ASP A N 1
ATOM 1559 C CA . ASP A 1 211 ? -7.367 -15.079 -15.911 1.00 93.56 211 ASP A CA 1
ATOM 1560 C C . ASP A 1 211 ? -6.719 -13.915 -15.149 1.00 93.56 211 ASP A C 1
ATOM 1562 O O . ASP A 1 211 ? -5.923 -13.166 -15.703 1.00 93.56 211 ASP A O 1
ATOM 1566 N N . LEU A 1 212 ? -6.995 -13.800 -13.844 1.00 93.56 212 LEU A N 1
ATOM 1567 C CA . LEU A 1 212 ? -6.369 -12.793 -12.983 1.00 93.56 212 LEU A CA 1
ATOM 1568 C C . LEU A 1 212 ? -4.863 -13.023 -12.833 1.00 93.56 212 LEU A C 1
ATOM 1570 O O . LEU A 1 212 ? -4.089 -12.072 -12.840 1.00 93.56 212 LEU A O 1
ATOM 1574 N N . ARG A 1 213 ? -4.443 -14.280 -12.678 1.00 93.56 213 ARG A N 1
ATOM 1575 C CA . ARG A 1 213 ? -3.029 -14.627 -12.525 1.00 93.56 213 ARG A CA 1
ATOM 1576 C C . ARG A 1 213 ? -2.252 -14.347 -13.812 1.00 93.56 213 ARG A C 1
ATOM 1578 O O . ARG A 1 213 ? -1.141 -13.831 -13.731 1.00 93.56 213 ARG A O 1
ATOM 1585 N N . GLU A 1 214 ? -2.839 -14.647 -14.971 1.00 95.12 214 GLU A N 1
ATOM 1586 C CA . GLU A 1 214 ? -2.233 -14.312 -16.265 1.00 95.12 214 GLU A CA 1
ATOM 1587 C C . GLU A 1 214 ? -2.203 -12.796 -16.487 1.00 95.12 214 GLU A C 1
ATOM 1589 O O . GLU A 1 214 ? -1.159 -12.256 -16.828 1.00 95.12 214 GLU A O 1
ATOM 1594 N N . TYR A 1 215 ? -3.288 -12.083 -16.168 1.00 96.25 215 TYR A N 1
ATOM 1595 C CA . TYR A 1 215 ? -3.327 -10.618 -16.212 1.00 96.25 215 TYR A CA 1
ATOM 1596 C C . TYR A 1 215 ? -2.207 -9.973 -15.380 1.00 96.25 215 TYR A C 1
ATOM 1598 O O . TYR A 1 215 ? -1.524 -9.065 -15.847 1.00 96.25 215 TYR A O 1
ATOM 1606 N N . ILE A 1 216 ? -1.987 -10.460 -14.154 1.00 96.88 216 ILE A N 1
ATOM 1607 C CA . ILE A 1 216 ? -0.914 -9.972 -13.277 1.00 96.88 216 ILE A CA 1
ATOM 1608 C C . ILE A 1 216 ? 0.466 -10.239 -13.884 1.00 96.88 216 ILE A C 1
ATOM 1610 O O . ILE A 1 216 ? 1.322 -9.354 -13.870 1.00 96.88 216 ILE A O 1
ATOM 1614 N N . LYS A 1 217 ? 0.682 -11.444 -14.419 1.00 96.00 217 LYS A N 1
ATOM 1615 C CA . LYS A 1 217 ? 1.936 -11.827 -15.074 1.00 96.00 217 LYS A CA 1
ATOM 1616 C C . LYS A 1 217 ? 2.255 -10.901 -16.247 1.00 96.00 217 LYS A C 1
ATOM 1618 O O . LYS A 1 217 ? 3.367 -10.382 -16.314 1.00 96.00 217 LYS A O 1
ATOM 1623 N N . GLU A 1 218 ? 1.279 -10.655 -17.117 1.00 96.94 218 GLU A N 1
ATOM 1624 C CA . GLU A 1 218 ? 1.427 -9.739 -18.250 1.00 96.94 218 GLU A CA 1
ATOM 1625 C C . GLU A 1 218 ? 1.704 -8.303 -17.778 1.00 96.94 218 GLU A C 1
ATOM 1627 O O . GLU A 1 218 ? 2.650 -7.673 -18.250 1.00 96.94 218 GLU A O 1
ATOM 1632 N N . TYR A 1 219 ? 0.966 -7.803 -16.777 1.00 97.81 219 TYR A N 1
ATOM 1633 C CA . TYR A 1 219 ? 1.202 -6.468 -16.217 1.00 97.81 219 TYR A CA 1
ATOM 1634 C C . TYR A 1 219 ? 2.632 -6.309 -15.677 1.00 97.81 219 TYR A C 1
ATOM 1636 O O . TYR A 1 219 ? 3.317 -5.345 -16.022 1.00 97.81 219 TYR A O 1
ATOM 1644 N N . ILE A 1 220 ? 3.109 -7.256 -14.859 1.00 98.25 220 ILE A N 1
ATOM 1645 C CA . ILE A 1 220 ? 4.475 -7.232 -14.307 1.00 98.25 220 ILE A CA 1
ATOM 1646 C C . ILE A 1 220 ? 5.511 -7.317 -15.438 1.00 98.25 220 ILE A C 1
ATOM 1648 O O . ILE A 1 220 ? 6.506 -6.594 -15.397 1.00 98.25 220 ILE A O 1
ATOM 1652 N N . GLY A 1 221 ? 5.265 -8.136 -16.466 1.00 97.88 221 GLY A N 1
ATOM 1653 C CA . GLY A 1 221 ? 6.117 -8.234 -17.654 1.00 97.88 221 GLY A CA 1
ATOM 1654 C C . GLY A 1 221 ? 6.253 -6.907 -18.408 1.00 97.88 221 GLY A C 1
ATOM 1655 O O . GLY A 1 221 ? 7.367 -6.509 -18.753 1.00 97.88 221 GLY A O 1
ATOM 1656 N N . VAL A 1 222 ? 5.149 -6.173 -18.596 1.00 98.19 222 VAL A N 1
ATOM 1657 C CA . VAL A 1 222 ? 5.162 -4.826 -19.197 1.00 98.19 222 VAL A CA 1
ATOM 1658 C C . VAL A 1 222 ? 6.015 -3.865 -18.367 1.00 98.19 222 VAL A C 1
ATOM 1660 O O . VAL A 1 222 ? 6.889 -3.190 -18.916 1.00 98.19 222 VAL A O 1
ATOM 1663 N N . GLN A 1 223 ? 5.824 -3.834 -17.042 1.00 98.50 223 GLN A N 1
ATOM 1664 C CA . GLN A 1 223 ? 6.606 -2.950 -16.170 1.00 98.50 223 GLN A CA 1
ATOM 1665 C C . GLN A 1 223 ? 8.100 -3.305 -16.181 1.00 98.50 223 GLN A C 1
ATOM 1667 O O . GLN A 1 223 ? 8.949 -2.418 -16.260 1.00 98.50 223 GLN A O 1
ATOM 1672 N N . TYR A 1 224 ? 8.428 -4.597 -16.146 1.00 98.19 224 TYR A N 1
ATOM 1673 C CA . TYR A 1 224 ? 9.799 -5.095 -16.239 1.00 98.19 224 TYR A CA 1
ATOM 1674 C C . TYR A 1 224 ? 10.491 -4.630 -17.525 1.00 98.19 224 TYR A C 1
ATOM 1676 O O . TYR A 1 224 ? 11.575 -4.047 -17.458 1.00 98.19 224 TYR A O 1
ATOM 1684 N N . ASN A 1 225 ? 9.844 -4.833 -18.677 1.00 98.00 225 ASN A N 1
ATOM 1685 C CA . ASN A 1 225 ? 10.385 -4.455 -19.983 1.00 98.00 225 ASN A CA 1
ATOM 1686 C C . ASN A 1 225 ? 10.594 -2.940 -20.103 1.00 98.00 225 ASN A C 1
ATOM 1688 O O . ASN A 1 225 ? 11.585 -2.497 -20.679 1.00 98.00 225 ASN A O 1
ATOM 1692 N N . ALA A 1 226 ? 9.706 -2.132 -19.523 1.00 98.25 226 ALA A N 1
ATOM 1693 C CA . ALA A 1 226 ? 9.877 -0.684 -19.496 1.00 98.25 226 ALA A CA 1
ATOM 1694 C C . ALA A 1 226 ? 11.076 -0.249 -18.630 1.00 98.25 226 ALA A C 1
ATOM 1696 O O . ALA A 1 226 ? 11.890 0.571 -19.059 1.00 98.25 226 ALA A O 1
ATOM 1697 N N . VAL A 1 227 ? 11.237 -0.831 -17.435 1.00 97.88 227 VAL A N 1
ATOM 1698 C CA . VAL A 1 227 ? 12.371 -0.548 -16.533 1.00 97.88 227 VAL A CA 1
ATOM 1699 C C . VAL A 1 227 ? 13.704 -0.887 -17.211 1.00 97.88 227 VAL A C 1
ATOM 1701 O O . VAL A 1 227 ? 14.563 -0.022 -17.374 1.00 97.88 227 VAL A O 1
ATOM 1704 N N . ILE A 1 228 ? 13.806 -2.146 -17.630 1.00 97.12 228 ILE A N 1
ATOM 1705 C CA . ILE A 1 228 ? 14.435 -2.642 -18.849 1.00 97.12 228 ILE A CA 1
ATOM 1706 C C . ILE A 1 228 ? 15.096 -1.683 -19.840 1.00 97.12 228 ILE A C 1
ATOM 1708 O O . ILE A 1 228 ? 16.294 -1.387 -19.805 1.00 97.12 228 ILE A O 1
ATOM 1712 N N . GLU A 1 229 ? 14.259 -1.319 -20.805 1.00 96.81 229 GLU A N 1
ATOM 1713 C CA . GLU A 1 229 ? 14.621 -0.739 -22.089 1.00 96.81 229 GLU A CA 1
ATOM 1714 C C . GLU A 1 229 ? 14.531 0.789 -22.082 1.00 96.81 229 GLU A C 1
ATOM 1716 O O . GLU A 1 229 ? 15.227 1.447 -22.853 1.00 96.81 229 GLU A O 1
ATOM 1721 N N . LEU A 1 230 ? 13.681 1.370 -21.226 1.00 97.19 230 LEU A N 1
ATOM 1722 C CA . LEU A 1 230 ? 13.335 2.795 -21.276 1.00 97.19 230 LEU A CA 1
ATOM 1723 C C . LEU A 1 230 ? 13.847 3.585 -20.068 1.00 97.19 230 LEU A C 1
ATOM 1725 O O . LEU A 1 230 ? 14.204 4.756 -20.205 1.00 97.19 230 LEU A O 1
ATOM 1729 N N . ALA A 1 231 ? 13.882 2.970 -18.882 1.00 96.88 231 ALA A N 1
ATOM 1730 C CA . ALA A 1 231 ? 14.241 3.663 -17.641 1.00 96.88 231 ALA A CA 1
ATOM 1731 C C . ALA A 1 231 ? 15.724 3.515 -17.254 1.00 96.88 231 ALA A C 1
ATOM 1733 O O . ALA A 1 231 ? 16.218 4.244 -16.388 1.00 96.88 231 ALA A O 1
ATOM 1734 N N . ARG A 1 232 ? 16.443 2.580 -17.874 1.00 97.00 232 ARG A N 1
ATOM 1735 C CA . ARG A 1 232 ? 17.828 2.218 -17.553 1.00 97.00 232 ARG A CA 1
ATOM 1736 C C . ARG A 1 232 ? 18.840 3.000 -18.393 1.00 97.00 232 ARG A C 1
ATOM 1738 O O . ARG A 1 232 ? 18.715 3.048 -19.611 1.00 97.00 232 ARG A O 1
ATOM 1745 N N . THR A 1 233 ? 19.868 3.590 -17.770 1.00 95.50 233 THR A N 1
ATOM 1746 C CA . THR A 1 233 ? 20.829 4.479 -18.470 1.00 95.50 233 THR A CA 1
ATOM 1747 C C . THR A 1 233 ? 21.526 3.825 -19.663 1.00 95.50 233 THR A C 1
ATOM 1749 O O . THR A 1 233 ? 21.715 4.457 -20.697 1.00 95.50 233 THR A O 1
ATOM 1752 N N . SER A 1 234 ? 21.971 2.579 -19.500 1.00 93.44 234 SER A N 1
ATOM 1753 C CA . SER A 1 234 ? 22.617 1.770 -20.537 1.00 93.44 234 SER A CA 1
ATOM 1754 C C . SER A 1 234 ? 22.544 0.292 -20.151 1.00 93.44 234 SER A C 1
ATOM 1756 O O . SER A 1 234 ? 22.222 -0.033 -19.005 1.00 93.44 234 SER A O 1
ATOM 1758 N N . ARG A 1 235 ? 22.892 -0.615 -21.073 1.00 90.50 235 ARG A N 1
ATOM 1759 C CA . ARG A 1 235 ? 22.876 -2.061 -20.804 1.00 90.50 235 ARG A CA 1
ATOM 1760 C C . ARG A 1 235 ? 23.895 -2.514 -19.756 1.00 90.50 235 ARG A C 1
ATOM 1762 O O . ARG A 1 235 ? 23.725 -3.566 -19.147 1.00 90.50 235 ARG A O 1
ATOM 1769 N N . GLU A 1 236 ? 24.923 -1.718 -19.514 1.00 92.50 236 GLU A N 1
ATOM 1770 C CA . GLU A 1 236 ? 25.983 -1.965 -18.537 1.00 92.50 236 GLU A CA 1
ATOM 1771 C C . GLU A 1 236 ? 25.737 -1.207 -17.225 1.00 92.50 236 GLU A C 1
ATOM 1773 O O . GLU A 1 236 ? 26.380 -1.479 -16.215 1.00 92.50 236 GLU A O 1
ATOM 1778 N N . SER A 1 237 ? 24.800 -0.256 -17.224 1.00 92.44 237 SER A N 1
ATOM 1779 C CA . SER A 1 237 ? 24.464 0.548 -16.053 1.00 92.44 237 SER A CA 1
ATOM 1780 C C . SER A 1 237 ? 23.440 -0.157 -15.163 1.00 92.44 237 SER A C 1
ATOM 1782 O O . SER A 1 237 ? 22.511 -0.815 -15.638 1.00 92.44 237 SER A O 1
ATOM 1784 N N . ALA A 1 238 ? 23.580 0.024 -13.852 1.00 93.69 238 ALA A N 1
ATOM 1785 C CA . ALA A 1 238 ? 22.574 -0.338 -12.853 1.00 93.69 238 ALA A CA 1
ATOM 1786 C C . ALA A 1 238 ? 21.806 0.895 -12.340 1.00 93.69 238 ALA A C 1
ATOM 1788 O O . ALA A 1 238 ? 21.247 0.854 -11.251 1.00 93.69 238 ALA A O 1
ATOM 1789 N N . ILE A 1 239 ? 21.828 2.001 -13.093 1.00 97.50 239 ILE A N 1
ATOM 1790 C CA . ILE A 1 239 ? 21.088 3.223 -12.775 1.00 97.50 239 ILE A CA 1
ATOM 1791 C C . ILE A 1 239 ? 19.760 3.202 -13.531 1.00 97.50 239 ILE A C 1
ATOM 1793 O O . ILE A 1 239 ? 19.724 3.205 -14.765 1.00 97.50 239 ILE A O 1
ATOM 1797 N N . TYR A 1 240 ? 18.676 3.214 -12.763 1.00 97.44 240 TYR A N 1
ATOM 1798 C CA . TYR A 1 240 ? 17.304 3.292 -13.255 1.00 97.44 240 TYR A CA 1
ATOM 1799 C C . TYR A 1 240 ? 16.667 4.642 -12.900 1.00 97.44 240 TYR A C 1
ATOM 1801 O O . TYR A 1 240 ? 16.997 5.246 -11.874 1.00 97.44 240 TYR A O 1
ATOM 1809 N N . GLY A 1 241 ? 15.767 5.121 -13.758 1.00 96.88 241 GLY A N 1
ATOM 1810 C CA . GLY A 1 241 ? 15.022 6.369 -13.607 1.00 96.88 241 GLY A CA 1
ATOM 1811 C C . GLY A 1 241 ? 13.523 6.174 -13.370 1.00 96.88 241 GLY A C 1
ATOM 1812 O O . GLY A 1 241 ? 12.997 5.062 -13.408 1.00 96.88 241 GLY A O 1
ATOM 1813 N N . LEU A 1 242 ? 12.843 7.297 -13.144 1.00 96.06 242 LEU A N 1
ATOM 1814 C CA . LEU A 1 242 ? 11.390 7.436 -13.206 1.00 96.06 242 LEU A CA 1
ATOM 1815 C C . LEU A 1 242 ? 11.038 8.631 -14.111 1.00 96.06 242 LEU A C 1
ATOM 1817 O O . LEU A 1 242 ? 11.792 9.610 -14.114 1.00 96.06 242 LEU A O 1
ATOM 1821 N N . PRO A 1 243 ? 9.885 8.603 -14.808 1.00 96.75 243 PRO A N 1
ATOM 1822 C CA . PRO A 1 243 ? 8.950 7.480 -14.945 1.00 96.75 243 PRO A CA 1
ATOM 1823 C C . PRO A 1 243 ? 9.554 6.298 -15.720 1.00 96.75 243 PRO A C 1
ATOM 1825 O O . PRO A 1 243 ? 10.603 6.429 -16.347 1.00 96.75 243 PRO A O 1
ATOM 1828 N N . TRP A 1 244 ? 8.885 5.142 -15.707 1.00 98.00 244 TRP A N 1
ATOM 1829 C CA . TRP A 1 244 ? 9.363 3.967 -16.448 1.00 98.00 244 TRP A CA 1
ATOM 1830 C C . TRP A 1 244 ? 9.177 4.083 -17.963 1.00 98.00 244 TRP A C 1
ATOM 1832 O O . TRP A 1 244 ? 9.792 3.333 -18.705 1.00 98.00 244 TRP A O 1
ATOM 1842 N N . THR A 1 245 ? 8.418 5.073 -18.436 1.00 97.31 245 THR A N 1
ATOM 1843 C CA . THR A 1 245 ? 8.353 5.461 -19.856 1.00 97.31 245 THR A CA 1
ATOM 1844 C C . THR A 1 245 ? 9.613 6.193 -20.346 1.00 97.31 245 THR A C 1
ATOM 1846 O O . THR A 1 245 ? 9.701 6.546 -21.521 1.00 97.31 245 THR A O 1
ATOM 1849 N N . GLY A 1 246 ? 10.574 6.468 -19.459 1.00 94.25 246 GLY A N 1
ATOM 1850 C CA . GLY A 1 246 ? 11.774 7.246 -19.749 1.00 94.25 246 GLY A CA 1
ATOM 1851 C C . GLY A 1 246 ? 11.588 8.768 -19.587 1.00 94.25 246 GLY A C 1
ATOM 1852 O O . GLY A 1 246 ? 10.487 9.244 -19.297 1.00 94.25 246 GLY A O 1
ATOM 1853 N N . PRO A 1 247 ? 12.659 9.563 -19.774 1.00 95.25 247 PRO A N 1
ATOM 1854 C CA . PRO A 1 247 ? 13.993 9.132 -20.197 1.00 95.25 247 PRO A CA 1
ATOM 1855 C C . PRO A 1 247 ? 14.739 8.341 -19.106 1.00 95.25 247 PRO A C 1
ATOM 1857 O O . PRO A 1 247 ? 14.364 8.409 -17.933 1.00 95.25 247 PRO A O 1
ATOM 1860 N N . PRO A 1 248 ? 15.815 7.620 -19.467 1.00 95.62 248 PRO A N 1
ATOM 1861 C CA . PRO A 1 248 ? 16.634 6.911 -18.498 1.00 95.62 248 PRO A CA 1
ATOM 1862 C C . PRO A 1 248 ? 17.180 7.794 -17.375 1.00 95.62 248 PRO A C 1
ATOM 1864 O O . PRO A 1 248 ? 17.484 8.973 -17.578 1.00 95.62 248 PRO A O 1
ATOM 1867 N N . GLY A 1 249 ? 17.389 7.199 -16.198 1.00 94.81 249 GLY A N 1
ATOM 1868 C CA . GLY A 1 249 ? 18.073 7.879 -15.096 1.00 94.81 249 GLY A CA 1
ATOM 1869 C C . GLY A 1 249 ? 19.496 8.293 -15.487 1.00 94.81 249 GLY A C 1
ATOM 1870 O O . GLY A 1 249 ? 20.193 7.558 -16.181 1.00 94.81 249 GLY A O 1
ATOM 1871 N N . THR A 1 250 ? 19.953 9.464 -15.042 1.00 95.75 250 THR A N 1
ATOM 1872 C CA . THR A 1 250 ? 21.317 9.969 -15.312 1.00 95.75 250 THR A CA 1
ATOM 1873 C C . THR A 1 250 ? 22.232 9.921 -14.088 1.00 95.75 250 THR A C 1
ATOM 1875 O O . THR A 1 250 ? 23.449 10.038 -14.216 1.00 95.75 250 THR A O 1
ATOM 1878 N N . SER A 1 251 ? 21.664 9.722 -12.900 1.00 96.38 251 SER A N 1
ATOM 1879 C CA . SER A 1 251 ? 22.372 9.616 -11.626 1.00 96.38 251 SER A CA 1
ATOM 1880 C C . SER A 1 251 ? 21.640 8.661 -10.690 1.00 96.38 251 SER A C 1
ATOM 1882 O O . SER A 1 251 ? 20.435 8.451 -10.828 1.00 96.38 251 SER A O 1
ATOM 1884 N N . PHE A 1 252 ? 22.360 8.112 -9.712 1.00 96.75 252 PHE A N 1
ATOM 1885 C CA . PHE A 1 252 ? 21.759 7.275 -8.680 1.00 96.75 252 PHE A CA 1
ATOM 1886 C C . PHE A 1 252 ? 20.736 8.070 -7.862 1.00 96.75 252 PHE A C 1
ATOM 1888 O O . PHE A 1 252 ? 21.049 9.126 -7.313 1.00 96.75 252 PHE A O 1
ATOM 1895 N N . ASP A 1 253 ? 19.540 7.510 -7.747 1.00 96.62 253 ASP A N 1
ATOM 1896 C CA . ASP A 1 253 ? 18.501 7.941 -6.821 1.00 96.62 253 ASP A CA 1
ATOM 1897 C C . ASP A 1 253 ? 17.905 6.700 -6.154 1.00 96.62 253 ASP A C 1
ATOM 1899 O O . ASP A 1 253 ? 17.519 5.747 -6.841 1.00 96.62 253 ASP A O 1
ATOM 1903 N N . GLY A 1 254 ? 17.866 6.694 -4.819 1.00 95.69 254 GLY A N 1
ATOM 1904 C CA . GLY A 1 254 ? 17.460 5.522 -4.044 1.00 95.69 254 GLY A CA 1
ATOM 1905 C C . GLY A 1 254 ? 15.993 5.142 -4.245 1.00 95.69 254 GLY A C 1
ATOM 1906 O O . GLY A 1 254 ? 15.671 3.954 -4.259 1.00 95.69 254 GLY A O 1
ATOM 1907 N N . VAL A 1 255 ? 15.108 6.121 -4.459 1.00 94.75 255 VAL A N 1
ATOM 1908 C CA . VAL A 1 255 ? 13.680 5.872 -4.699 1.00 94.75 255 VAL A CA 1
ATOM 1909 C C . VAL A 1 255 ? 13.490 5.226 -6.068 1.00 94.75 255 VAL A C 1
ATOM 1911 O O . VAL A 1 255 ? 12.822 4.197 -6.168 1.00 94.75 255 VAL A O 1
ATOM 1914 N N . ASN A 1 256 ? 14.145 5.763 -7.098 1.00 96.75 256 ASN A N 1
ATOM 1915 C CA . ASN A 1 256 ? 14.119 5.205 -8.448 1.00 96.75 256 ASN A CA 1
ATOM 1916 C C . ASN A 1 256 ? 14.695 3.783 -8.476 1.00 96.75 256 ASN A C 1
ATOM 1918 O O . ASN A 1 256 ? 14.097 2.894 -9.081 1.00 96.75 256 ASN A O 1
ATOM 1922 N N . GLN A 1 257 ? 15.819 3.551 -7.783 1.00 96.62 257 GLN A N 1
ATOM 1923 C CA . GLN A 1 257 ? 16.439 2.225 -7.712 1.00 96.62 257 GLN A CA 1
ATOM 1924 C C . GLN A 1 257 ? 15.518 1.222 -7.015 1.00 96.62 257 GLN A C 1
ATOM 1926 O O . GLN A 1 257 ? 15.348 0.112 -7.506 1.00 96.62 257 GLN A O 1
ATOM 1931 N N . THR A 1 258 ? 14.891 1.611 -5.902 1.00 95.69 258 THR A N 1
ATOM 1932 C CA . THR A 1 258 ? 13.976 0.734 -5.152 1.00 95.69 258 THR A CA 1
ATOM 1933 C C . THR A 1 258 ? 12.742 0.383 -5.982 1.00 95.69 258 THR A C 1
ATOM 1935 O O . THR A 1 258 ? 12.320 -0.775 -6.024 1.00 95.69 258 THR A O 1
ATOM 1938 N N . ALA A 1 259 ? 12.187 1.365 -6.699 1.00 96.69 259 ALA A N 1
ATOM 1939 C CA . ALA A 1 259 ? 11.052 1.137 -7.581 1.00 96.69 259 ALA A CA 1
ATOM 1940 C C . ALA A 1 259 ? 11.400 0.184 -8.730 1.00 96.69 259 ALA A C 1
ATOM 1942 O O . ALA A 1 259 ? 10.682 -0.790 -8.947 1.00 96.69 259 ALA A O 1
ATOM 1943 N N . ALA A 1 260 ? 12.525 0.412 -9.410 1.00 97.12 260 ALA A N 1
ATOM 1944 C CA . ALA A 1 260 ? 13.009 -0.474 -10.464 1.00 97.12 260 ALA A CA 1
ATOM 1945 C C . ALA A 1 260 ? 13.289 -1.890 -9.942 1.00 97.12 260 ALA A C 1
ATOM 1947 O O . ALA A 1 260 ? 12.811 -2.862 -10.522 1.00 97.12 260 ALA A O 1
ATOM 1948 N N . LEU A 1 261 ? 13.994 -2.013 -8.811 1.00 96.94 261 LEU A N 1
ATOM 1949 C CA . LEU A 1 261 ? 14.317 -3.297 -8.184 1.00 96.94 261 LEU A CA 1
ATOM 1950 C C . LEU A 1 261 ? 13.066 -4.140 -7.936 1.00 96.94 261 LEU A C 1
ATOM 1952 O O . LEU A 1 261 ? 13.098 -5.350 -8.122 1.00 96.94 261 LEU A O 1
ATOM 1956 N N . THR A 1 262 ? 11.958 -3.504 -7.572 1.00 97.00 262 THR A N 1
ATOM 1957 C CA . THR A 1 262 ? 10.695 -4.205 -7.327 1.00 97.00 262 THR A CA 1
ATOM 1958 C C . THR A 1 262 ? 10.157 -4.849 -8.595 1.00 97.00 262 THR A C 1
ATOM 1960 O O . THR A 1 262 ? 9.872 -6.038 -8.583 1.00 97.00 262 THR A O 1
ATOM 1963 N N . ALA A 1 263 ? 10.109 -4.120 -9.714 1.00 97.25 263 ALA A N 1
ATOM 1964 C CA . ALA A 1 263 ? 9.705 -4.699 -10.995 1.00 97.25 263 ALA A CA 1
ATOM 1965 C C . ALA A 1 263 ? 10.645 -5.823 -11.456 1.00 97.25 263 ALA A C 1
ATOM 1967 O O . ALA A 1 263 ? 10.185 -6.859 -11.935 1.00 97.25 263 ALA A O 1
ATOM 1968 N N . LEU A 1 264 ? 11.955 -5.648 -11.256 1.00 96.88 264 LEU A N 1
ATOM 1969 C CA . LEU A 1 264 ? 12.958 -6.656 -11.599 1.00 96.88 264 LEU A CA 1
ATOM 1970 C C . LEU A 1 264 ? 12.803 -7.938 -10.768 1.00 96.88 264 LEU A C 1
ATOM 1972 O O . LEU A 1 264 ? 12.824 -9.029 -11.333 1.00 96.88 264 LEU A O 1
ATOM 1976 N N . LEU A 1 265 ? 12.621 -7.825 -9.449 1.00 95.94 265 LEU A N 1
ATOM 1977 C CA . LEU A 1 265 ? 12.434 -8.974 -8.558 1.00 95.94 265 LEU A CA 1
ATOM 1978 C C . LEU A 1 265 ? 11.098 -9.677 -8.808 1.00 95.94 265 LEU A C 1
ATOM 1980 O O . LEU A 1 265 ? 11.062 -10.904 -8.888 1.00 95.94 265 LEU A O 1
ATOM 1984 N N . SER A 1 266 ? 10.018 -8.920 -9.001 1.00 96.12 266 SER A N 1
ATOM 1985 C CA . SER A 1 266 ? 8.699 -9.480 -9.306 1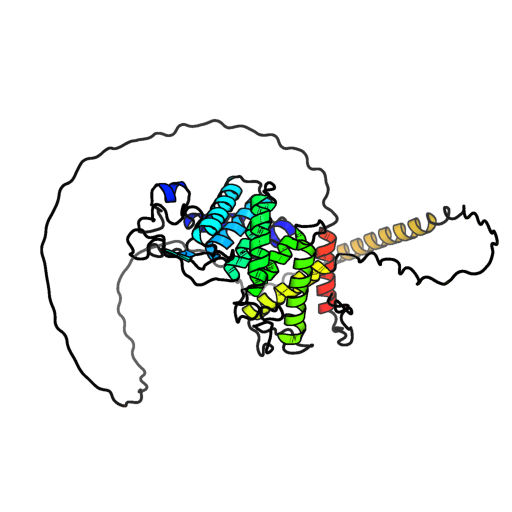.00 96.12 266 SER A CA 1
ATOM 1986 C C . SER A 1 266 ? 8.692 -10.273 -10.613 1.00 96.12 266 SER A C 1
ATOM 1988 O O . SER A 1 266 ? 8.025 -11.299 -10.699 1.00 96.12 266 SER A O 1
ATOM 1990 N N . ALA A 1 267 ? 9.466 -9.859 -11.621 1.00 95.38 267 ALA A N 1
ATOM 1991 C CA . ALA A 1 267 ? 9.580 -10.602 -12.874 1.00 95.38 267 ALA A CA 1
ATOM 1992 C C . ALA A 1 267 ? 10.289 -11.958 -12.714 1.00 95.38 267 ALA A C 1
ATOM 1994 O O . ALA A 1 267 ? 9.935 -12.914 -13.403 1.00 95.38 267 ALA A O 1
ATOM 1995 N N . ILE A 1 268 ? 11.250 -12.077 -11.788 1.00 92.19 268 ILE A N 1
ATOM 1996 C CA . ILE A 1 268 ? 11.941 -13.352 -11.514 1.00 92.19 268 ILE A CA 1
ATOM 1997 C C . ILE A 1 268 ? 10.939 -14.408 -11.035 1.00 92.19 268 ILE A C 1
ATOM 1999 O O . ILE A 1 268 ? 10.989 -15.548 -11.492 1.00 92.19 268 ILE A O 1
ATOM 2003 N N . GLN A 1 269 ? 9.977 -14.016 -10.195 1.00 86.31 269 GLN A N 1
ATOM 2004 C CA . GLN A 1 269 ? 8.932 -14.908 -9.672 1.00 86.31 269 GLN A CA 1
ATOM 2005 C C . GLN A 1 269 ? 8.018 -15.479 -10.774 1.00 86.31 269 GLN A C 1
ATOM 2007 O O . GLN A 1 269 ? 7.332 -16.482 -10.572 1.00 86.31 269 GLN A O 1
ATOM 2012 N N . LEU A 1 270 ? 7.991 -14.864 -11.963 1.00 88.44 270 LEU A N 1
ATOM 2013 C CA . LEU A 1 270 ? 7.182 -15.336 -13.088 1.00 88.44 270 LEU A CA 1
ATOM 2014 C C . LEU A 1 270 ? 7.809 -16.544 -13.807 1.00 88.44 270 LEU A C 1
ATOM 2016 O O . LEU A 1 270 ? 7.083 -17.281 -14.477 1.00 88.44 270 LEU A O 1
ATOM 2020 N N . ALA A 1 271 ? 9.125 -16.757 -13.672 1.00 76.31 271 ALA A N 1
ATOM 2021 C CA . ALA A 1 271 ? 9.887 -17.751 -14.435 1.00 76.31 271 ALA A CA 1
ATOM 2022 C C . ALA A 1 271 ? 9.652 -19.214 -13.998 1.00 76.31 271 ALA A C 1
ATOM 2024 O O . ALA A 1 271 ? 9.955 -20.134 -14.757 1.00 76.31 271 ALA A O 1
ATOM 2025 N N . ASP A 1 272 ? 9.065 -19.443 -12.819 1.00 64.44 272 ASP A N 1
ATOM 2026 C CA . ASP A 1 272 ? 8.934 -20.774 -12.199 1.00 64.44 272 ASP A CA 1
ATOM 2027 C C . ASP A 1 272 ? 7.807 -21.659 -12.759 1.00 64.44 272 ASP A C 1
ATOM 2029 O O . ASP A 1 272 ? 7.555 -22.751 -12.249 1.00 64.44 272 ASP A O 1
ATOM 2033 N N . ASN A 1 273 ? 7.137 -21.245 -13.836 1.00 57.12 273 ASN A N 1
ATOM 2034 C CA . ASN A 1 273 ? 6.237 -22.129 -14.568 1.00 57.12 273 ASN A CA 1
ATOM 2035 C C . ASN A 1 273 ? 7.012 -22.787 -15.715 1.00 57.12 273 ASN A C 1
ATOM 2037 O O . ASN A 1 273 ? 7.122 -22.172 -16.780 1.00 57.12 273 ASN A O 1
ATOM 2041 N N . PRO A 1 274 ? 7.532 -24.025 -15.561 1.00 49.19 274 PRO A N 1
ATOM 2042 C CA . PRO A 1 274 ? 8.047 -24.760 -16.699 1.00 49.19 274 PRO A CA 1
ATOM 2043 C C . PRO A 1 274 ? 6.898 -24.881 -17.689 1.00 49.19 274 PRO A C 1
ATOM 2045 O O . PRO A 1 274 ? 5.917 -25.589 -17.445 1.00 49.19 274 PRO A O 1
ATOM 2048 N N . ILE A 1 275 ? 7.013 -24.153 -18.800 1.00 51.03 275 ILE A N 1
ATOM 2049 C CA . ILE A 1 275 ? 6.180 -24.360 -19.971 1.00 51.03 275 ILE A CA 1
ATOM 2050 C C . ILE A 1 275 ? 6.373 -25.834 -20.284 1.00 51.03 275 ILE A C 1
ATOM 2052 O O . ILE A 1 275 ? 7.430 -26.254 -20.763 1.00 51.03 275 ILE A O 1
ATOM 2056 N N . THR A 1 276 ? 5.377 -26.640 -19.922 1.00 46.53 276 THR A N 1
ATOM 2057 C CA . THR A 1 276 ? 5.315 -28.024 -20.353 1.00 46.53 276 THR A CA 1
ATOM 2058 C C . THR A 1 276 ? 5.177 -27.878 -21.847 1.00 46.53 276 THR A C 1
ATOM 2060 O O . THR A 1 276 ? 4.111 -27.494 -22.313 1.00 46.53 276 THR A O 1
ATOM 2063 N N . SER A 1 277 ? 6.303 -27.986 -22.553 1.00 42.12 277 SER A N 1
ATOM 2064 C CA . SER A 1 277 ? 6.402 -27.684 -23.970 1.00 42.12 277 SER A CA 1
ATOM 2065 C C . SER A 1 277 ? 5.338 -28.513 -24.654 1.00 42.12 277 SER A C 1
ATOM 2067 O O . SER A 1 277 ? 5.470 -29.734 -24.763 1.00 42.12 277 SER A O 1
ATOM 2069 N N . THR A 1 278 ? 4.239 -27.851 -25.011 1.00 44.66 278 THR A N 1
ATOM 2070 C CA . THR A 1 278 ? 3.129 -28.461 -25.710 1.00 44.66 278 THR A CA 1
ATOM 2071 C C . THR A 1 278 ? 3.751 -29.028 -26.960 1.00 44.66 278 THR A C 1
ATOM 2073 O O . THR A 1 278 ? 4.327 -28.305 -27.772 1.00 44.66 278 THR A O 1
ATOM 2076 N N . THR A 1 279 ? 3.757 -30.352 -27.023 1.00 42.28 279 THR A N 1
ATOM 2077 C CA . THR A 1 279 ? 4.347 -31.119 -28.101 1.00 42.28 279 THR A CA 1
ATOM 2078 C C . THR A 1 279 ? 3.787 -30.540 -29.390 1.00 42.28 279 THR A C 1
ATOM 2080 O O . THR A 1 279 ? 2.574 -30.572 -29.592 1.00 42.28 279 THR A O 1
ATOM 2083 N N . LEU A 1 280 ? 4.654 -29.929 -30.202 1.00 43.44 280 LEU A N 1
ATOM 2084 C CA . LEU A 1 280 ? 4.316 -29.439 -31.531 1.00 43.44 280 LEU A CA 1
ATOM 2085 C C . LEU A 1 280 ? 3.647 -30.593 -32.280 1.00 43.44 280 LEU A C 1
ATOM 2087 O O . LEU A 1 280 ? 4.313 -31.535 -32.709 1.00 43.44 280 LEU A O 1
ATOM 2091 N N . LEU A 1 281 ? 2.320 -30.548 -32.376 1.00 47.12 281 LEU A N 1
ATOM 2092 C CA . LEU A 1 281 ? 1.557 -31.423 -33.249 1.00 47.12 281 LEU A CA 1
ATOM 2093 C C . LEU A 1 281 ? 1.988 -31.079 -34.682 1.00 47.12 281 LEU A C 1
ATOM 2095 O O . LEU A 1 281 ? 1.855 -29.921 -35.087 1.00 47.12 281 LEU A O 1
ATOM 2099 N N . PRO A 1 282 ? 2.550 -32.035 -35.442 1.00 49.44 282 PRO A N 1
ATOM 2100 C CA . PRO A 1 282 ? 2.934 -31.783 -36.820 1.00 49.44 282 PRO A CA 1
ATOM 2101 C C . PRO A 1 282 ? 1.688 -31.475 -37.673 1.00 49.44 282 PRO A C 1
ATOM 2103 O O . PRO A 1 282 ? 0.595 -31.965 -37.369 1.00 49.44 282 PRO A O 1
ATOM 2106 N N . PRO A 1 283 ? 1.830 -30.663 -38.736 1.00 52.16 283 PRO A N 1
ATOM 2107 C CA . PRO A 1 283 ? 0.712 -30.242 -39.576 1.00 52.16 283 PRO A CA 1
ATOM 2108 C C . PRO A 1 283 ? 0.032 -31.443 -40.258 1.00 52.16 283 PRO A C 1
ATOM 2110 O O . PRO A 1 283 ? 0.681 -32.468 -40.487 1.00 52.16 283 PRO A O 1
ATOM 2113 N N . PRO A 1 284 ? -1.264 -31.333 -40.617 1.00 42.91 284 PRO A N 1
ATOM 2114 C CA . PRO A 1 284 ? -2.020 -32.435 -41.194 1.00 42.91 284 PRO A CA 1
ATOM 2115 C C . PRO A 1 284 ? -1.473 -32.758 -42.586 1.00 42.91 284 PRO A C 1
ATOM 2117 O O . PRO A 1 284 ? -1.748 -32.061 -43.562 1.00 42.91 284 PRO A O 1
ATOM 2120 N N . GLN A 1 285 ? -0.672 -33.820 -42.675 1.00 43.62 285 GLN A N 1
ATOM 2121 C CA . GLN A 1 285 ? -0.225 -34.362 -43.946 1.00 43.62 285 GLN A CA 1
ATOM 2122 C C . GLN A 1 285 ? -1.297 -35.288 -44.517 1.00 43.62 285 GLN A C 1
ATOM 2124 O O . GLN A 1 285 ? -1.751 -36.247 -43.892 1.00 43.62 285 GLN A O 1
ATOM 2129 N N . SER A 1 286 ? -1.700 -34.934 -45.729 1.00 40.53 286 SER A N 1
ATOM 2130 C CA . SER A 1 286 ? -2.699 -35.567 -46.568 1.00 40.53 286 SER A CA 1
ATOM 2131 C C . SER A 1 286 ? -2.483 -37.072 -46.732 1.00 40.53 286 SER A C 1
ATOM 2133 O O . SER A 1 286 ? -1.379 -37.566 -46.946 1.00 40.53 286 SER A O 1
ATOM 2135 N N . SER A 1 287 ? -3.601 -37.785 -46.686 1.00 44.31 287 SER A N 1
ATOM 2136 C CA . SER A 1 287 ? -3.764 -39.218 -46.891 1.00 44.31 287 SER A CA 1
ATOM 2137 C C . SER A 1 287 ? -3.150 -39.754 -48.192 1.00 44.31 287 SER A C 1
ATOM 2139 O O . SER A 1 287 ? -3.615 -39.398 -49.275 1.00 44.31 287 SER A O 1
ATOM 2141 N N . SER A 1 288 ? -2.246 -40.734 -48.086 1.00 42.75 288 SER A N 1
ATOM 2142 C CA . SER A 1 288 ? -2.213 -41.892 -48.993 1.00 42.75 288 SER A CA 1
ATOM 2143 C C . SER A 1 288 ? -1.395 -43.056 -48.412 1.00 42.75 288 SER A C 1
ATOM 2145 O O . SER A 1 288 ? -0.223 -42.880 -48.100 1.00 42.75 288 SER A O 1
ATOM 2147 N N . GLY A 1 289 ? -1.984 -44.257 -48.382 1.00 38.44 289 GLY A N 1
ATOM 2148 C CA . GLY A 1 289 ? -1.249 -45.490 -48.699 1.00 38.44 289 GLY A CA 1
ATOM 2149 C C . GLY A 1 289 ? -0.731 -46.381 -47.561 1.00 38.44 289 GLY A C 1
ATOM 2150 O O . GLY A 1 289 ? 0.438 -46.319 -47.215 1.00 38.44 289 GLY A O 1
ATOM 2151 N N . SER A 1 290 ? -1.583 -47.338 -47.175 1.00 38.88 290 SER A N 1
ATOM 2152 C CA . SER A 1 290 ? -1.301 -48.754 -46.849 1.00 38.88 290 SER A CA 1
ATOM 2153 C C . SER A 1 290 ? -0.505 -49.186 -45.596 1.00 38.88 290 SER A C 1
ATOM 2155 O O . SER A 1 290 ? 0.423 -48.517 -45.156 1.00 38.88 290 SER A O 1
ATOM 2157 N N . PRO A 1 291 ? -0.855 -50.364 -45.019 1.00 49.53 291 PRO A N 1
ATOM 2158 C CA . PRO A 1 291 ? -0.399 -50.794 -43.702 1.00 49.53 291 PRO A CA 1
ATOM 2159 C C . PRO A 1 291 ? 0.803 -51.747 -43.778 1.00 49.53 291 PRO A C 1
ATOM 2161 O O . PRO A 1 291 ? 0.827 -52.670 -44.591 1.00 49.53 291 PRO A O 1
ATOM 2164 N N . SER A 1 292 ? 1.754 -51.613 -42.851 1.00 39.59 292 SER A N 1
ATOM 2165 C CA . SER A 1 292 ? 2.654 -52.719 -42.512 1.00 39.59 292 SER A CA 1
ATOM 2166 C C . SER A 1 292 ? 2.852 -52.814 -41.005 1.00 39.59 292 SER A C 1
ATOM 2168 O O . SER A 1 292 ? 3.338 -51.891 -40.354 1.00 39.59 292 SER A O 1
ATOM 2170 N N . SER A 1 293 ? 2.449 -53.961 -40.475 1.00 48.00 293 SER A N 1
ATOM 2171 C CA . SER A 1 293 ? 2.611 -54.407 -39.102 1.00 48.00 293 SER A CA 1
ATOM 2172 C C . SER A 1 293 ? 4.080 -54.615 -38.732 1.00 48.00 293 SER A C 1
ATOM 2174 O O . SER A 1 293 ? 4.768 -55.396 -39.388 1.00 48.00 293 SER A O 1
ATOM 2176 N N . ALA A 1 294 ? 4.521 -54.048 -37.611 1.00 43.06 294 ALA A N 1
ATOM 2177 C CA . ALA A 1 294 ? 5.678 -54.558 -36.883 1.00 43.06 294 ALA A CA 1
ATOM 2178 C C . ALA A 1 294 ? 5.501 -54.313 -35.378 1.00 43.06 294 ALA A C 1
ATOM 2180 O O . ALA A 1 294 ? 5.694 -53.208 -34.878 1.00 43.06 294 ALA A O 1
ATOM 2181 N N . LYS A 1 295 ? 5.120 -55.377 -34.661 1.00 45.75 295 LYS A N 1
ATOM 2182 C CA . LYS A 1 295 ? 5.243 -55.484 -33.203 1.00 45.75 295 LYS A CA 1
ATOM 2183 C C . LYS A 1 295 ? 6.722 -55.415 -32.821 1.00 45.75 295 LYS A C 1
ATOM 2185 O O . LYS A 1 295 ? 7.518 -56.170 -33.378 1.00 45.75 295 LYS A O 1
ATOM 2190 N N . LYS A 1 296 ? 7.064 -54.605 -31.821 1.00 41.22 296 LYS A N 1
ATOM 2191 C CA . LYS A 1 296 ? 8.269 -54.806 -31.010 1.00 41.22 296 LYS A CA 1
ATOM 2192 C C . LYS A 1 296 ? 7.924 -54.605 -29.540 1.00 41.22 296 LYS A C 1
ATOM 2194 O O . LYS A 1 296 ? 7.629 -53.495 -29.113 1.00 41.22 296 LYS A O 1
ATOM 2199 N N . ASP A 1 297 ? 7.954 -55.719 -28.817 1.00 46.25 297 ASP A N 1
ATOM 2200 C CA . ASP A 1 297 ? 8.020 -55.774 -27.364 1.00 46.25 297 ASP A CA 1
ATOM 2201 C C . ASP A 1 297 ? 9.410 -55.314 -26.911 1.00 46.25 297 ASP A C 1
ATOM 2203 O O . ASP A 1 297 ? 10.422 -55.780 -27.438 1.00 46.25 297 ASP A O 1
ATOM 2207 N N . SER A 1 298 ? 9.455 -54.440 -25.907 1.00 45.50 298 SER A N 1
ATOM 2208 C CA . SER A 1 298 ? 10.684 -54.066 -25.200 1.00 45.50 298 SER A CA 1
ATOM 2209 C C . SER A 1 298 ? 10.450 -54.170 -23.696 1.00 45.50 298 SER A C 1
ATOM 2211 O O . SER A 1 298 ? 10.348 -53.175 -22.983 1.00 45.50 298 SER A O 1
ATOM 2213 N N . ALA A 1 299 ? 10.356 -55.410 -23.221 1.00 41.66 299 ALA A N 1
ATOM 2214 C CA . ALA A 1 299 ? 10.601 -55.768 -21.833 1.00 41.66 299 ALA A CA 1
ATOM 2215 C C . ALA A 1 299 ? 12.096 -56.095 -21.692 1.00 41.66 299 ALA A C 1
ATOM 2217 O O . ALA A 1 299 ? 12.561 -57.082 -22.259 1.00 41.66 299 ALA A O 1
ATOM 2218 N N . GLY A 1 300 ? 12.857 -55.264 -20.972 1.00 46.25 300 GLY A N 1
ATOM 2219 C CA . GLY A 1 300 ? 14.262 -55.571 -20.673 1.00 46.25 300 GLY A CA 1
ATOM 2220 C C . GLY A 1 300 ? 15.190 -54.380 -20.442 1.00 46.25 300 GLY A C 1
ATOM 2221 O O . GLY A 1 300 ? 16.259 -54.345 -21.036 1.00 46.25 300 GLY A O 1
ATOM 2222 N N . ILE A 1 301 ? 14.821 -53.412 -19.592 1.00 46.47 301 ILE A N 1
ATOM 2223 C CA . ILE A 1 301 ? 15.744 -52.364 -19.098 1.00 46.47 301 ILE A CA 1
ATOM 2224 C C . ILE A 1 301 ? 15.470 -52.118 -17.604 1.00 46.47 301 ILE A C 1
ATOM 2226 O O . ILE A 1 301 ? 15.067 -51.037 -17.200 1.00 46.47 301 ILE A O 1
ATOM 2230 N N . ILE A 1 302 ? 15.618 -53.150 -16.767 1.00 51.50 302 ILE A N 1
ATOM 2231 C CA . ILE A 1 302 ? 15.614 -53.019 -15.297 1.00 51.50 302 ILE A CA 1
ATOM 2232 C C . ILE A 1 302 ? 16.571 -54.074 -14.716 1.00 51.50 302 ILE A C 1
ATOM 2234 O O . ILE A 1 302 ? 16.137 -55.089 -14.189 1.00 51.50 302 ILE A O 1
ATOM 2238 N N . ALA A 1 303 ? 17.884 -53.880 -14.879 1.00 46.12 303 ALA A N 1
ATOM 2239 C CA . ALA A 1 303 ? 18.906 -54.640 -14.135 1.00 46.12 303 ALA A CA 1
ATOM 2240 C C . ALA A 1 303 ? 20.305 -53.978 -14.134 1.00 46.12 303 ALA A C 1
ATOM 2242 O O . ALA A 1 303 ? 21.303 -54.661 -13.929 1.00 46.12 303 ALA A O 1
ATOM 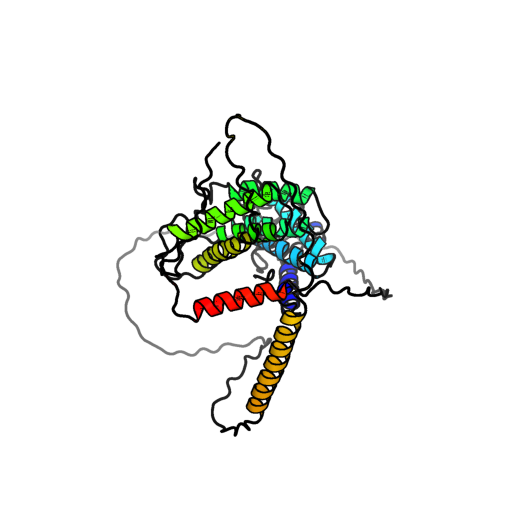2243 N N . GLY A 1 304 ? 20.406 -52.663 -14.382 1.00 46.00 304 GLY A N 1
ATOM 2244 C CA . GLY A 1 304 ? 21.698 -51.995 -14.612 1.00 46.00 304 GLY A CA 1
ATOM 2245 C C . GLY A 1 304 ? 22.014 -50.768 -13.753 1.00 46.00 304 GLY A C 1
ATOM 2246 O O . GLY A 1 304 ? 23.059 -50.176 -13.973 1.00 46.00 304 GLY A O 1
ATOM 2247 N N . SER A 1 305 ? 21.162 -50.353 -12.802 1.00 43.75 305 SER A N 1
ATOM 2248 C CA . SER A 1 305 ? 21.357 -49.069 -12.087 1.00 43.75 305 SER A CA 1
ATOM 2249 C C . SER A 1 305 ? 21.781 -49.183 -10.617 1.00 43.75 305 SER A C 1
ATOM 2251 O O . SER A 1 305 ? 21.882 -48.166 -9.936 1.00 43.75 305 SER A O 1
ATOM 2253 N N . VAL A 1 306 ? 22.018 -50.391 -10.094 1.00 56.38 306 VAL A N 1
ATOM 2254 C CA . VAL A 1 306 ? 22.362 -50.565 -8.666 1.00 56.38 306 VAL A CA 1
ATOM 2255 C C . VAL A 1 306 ? 23.868 -50.415 -8.418 1.00 56.38 306 VAL A C 1
ATOM 2257 O O . VAL A 1 306 ? 24.271 -49.973 -7.346 1.00 56.38 306 VAL A O 1
ATOM 2260 N N . VAL A 1 307 ? 24.716 -50.710 -9.409 1.00 62.81 307 VAL A N 1
ATOM 2261 C CA . VAL A 1 307 ? 26.179 -50.668 -9.228 1.00 62.81 307 VAL A CA 1
ATOM 2262 C C . VAL A 1 307 ? 26.724 -49.233 -9.271 1.00 62.81 307 VAL A C 1
ATOM 2264 O O . VAL A 1 307 ? 27.565 -48.887 -8.444 1.00 62.81 307 VAL A O 1
ATOM 2267 N N . ASP A 1 308 ? 26.181 -48.360 -10.127 1.00 56.91 308 ASP A N 1
ATOM 2268 C CA . ASP A 1 308 ? 26.619 -46.954 -10.211 1.00 56.91 308 ASP A CA 1
ATOM 2269 C C . ASP A 1 308 ? 26.215 -46.124 -8.983 1.00 56.91 308 ASP A C 1
ATOM 2271 O O . ASP A 1 308 ? 26.966 -45.258 -8.525 1.00 56.91 308 ASP A O 1
ATOM 2275 N N . GLY A 1 309 ? 25.066 -46.437 -8.375 1.00 70.25 309 GLY A N 1
ATOM 2276 C CA . GLY A 1 309 ? 24.609 -45.759 -7.162 1.00 70.25 309 GLY A CA 1
ATOM 2277 C C . GLY A 1 309 ? 25.542 -45.976 -5.966 1.00 70.25 309 GLY A C 1
ATOM 2278 O O . GLY A 1 309 ? 25.763 -45.056 -5.181 1.00 70.25 309 GLY A O 1
ATOM 2279 N N . ILE A 1 310 ? 26.143 -47.166 -5.844 1.00 82.88 310 ILE A N 1
ATOM 2280 C CA . ILE A 1 310 ? 27.037 -47.497 -4.723 1.00 82.88 310 ILE A CA 1
ATOM 2281 C C . ILE A 1 310 ? 28.369 -46.746 -4.845 1.00 82.88 310 ILE A C 1
ATOM 2283 O O . ILE A 1 310 ? 28.895 -46.269 -3.838 1.00 82.88 310 ILE A O 1
ATOM 2287 N N . VAL A 1 311 ? 28.892 -46.580 -6.064 1.00 85.06 311 VAL A N 1
ATOM 2288 C CA . VAL A 1 311 ? 30.137 -45.832 -6.302 1.00 85.06 311 VAL A CA 1
ATOM 2289 C C . VAL A 1 311 ? 29.945 -44.346 -5.993 1.00 85.06 311 VAL A C 1
ATOM 2291 O O . VAL A 1 311 ? 30.773 -43.752 -5.297 1.00 85.06 311 VAL A O 1
ATOM 2294 N N . LEU A 1 312 ? 28.825 -43.758 -6.425 1.00 87.12 312 LEU A N 1
ATOM 2295 C CA . LEU A 1 312 ? 28.504 -42.360 -6.130 1.00 87.12 312 LEU A CA 1
ATOM 2296 C C . LEU A 1 312 ? 28.308 -42.127 -4.622 1.00 87.12 312 LEU A C 1
ATOM 2298 O O . LEU A 1 312 ? 28.837 -41.162 -4.067 1.00 87.12 312 LEU A O 1
ATOM 2302 N N . LEU A 1 313 ? 27.607 -43.037 -3.936 1.00 89.62 313 LEU A N 1
ATOM 2303 C CA . LEU A 1 313 ? 27.383 -42.940 -2.493 1.00 89.62 313 LEU A CA 1
ATOM 2304 C C . LEU A 1 313 ? 28.701 -43.051 -1.707 1.00 89.62 313 LEU A C 1
ATOM 2306 O O . LEU A 1 313 ? 28.935 -42.274 -0.780 1.00 89.62 313 LEU A O 1
ATOM 2310 N N . ALA A 1 314 ? 29.595 -43.962 -2.103 1.00 91.62 314 ALA A N 1
ATOM 2311 C CA . ALA A 1 314 ? 30.913 -44.101 -1.487 1.00 91.62 314 ALA A CA 1
ATOM 2312 C C . ALA A 1 314 ? 31.774 -42.840 -1.683 1.00 91.62 314 ALA A C 1
ATOM 2314 O O . ALA A 1 314 ? 32.408 -42.378 -0.731 1.00 91.62 314 ALA A O 1
ATOM 2315 N N . ALA A 1 315 ? 31.751 -42.236 -2.877 1.00 93.25 315 ALA A N 1
ATOM 2316 C CA . ALA A 1 315 ? 32.472 -40.994 -3.158 1.00 93.25 315 ALA A CA 1
ATOM 2317 C C . ALA A 1 315 ? 31.967 -39.818 -2.299 1.00 93.25 315 ALA A C 1
ATOM 2319 O O . ALA A 1 315 ? 32.774 -39.057 -1.762 1.00 93.25 315 ALA A O 1
ATOM 2320 N N . LEU A 1 316 ? 30.649 -39.705 -2.093 1.00 93.12 316 LEU A N 1
ATOM 2321 C CA . LEU A 1 316 ? 30.053 -38.671 -1.237 1.00 93.12 316 LEU A CA 1
ATOM 2322 C C . LEU A 1 316 ? 30.426 -38.850 0.244 1.00 93.12 316 LEU A C 1
ATOM 2324 O O . LEU A 1 316 ? 30.748 -37.875 0.932 1.00 93.12 316 LEU A O 1
ATOM 2328 N N . ILE A 1 317 ? 30.451 -40.091 0.741 1.00 95.00 317 ILE A N 1
ATOM 2329 C CA . ILE A 1 317 ? 30.871 -40.387 2.120 1.00 95.00 317 ILE A CA 1
ATOM 2330 C C . ILE A 1 317 ? 32.358 -40.054 2.313 1.00 95.00 317 ILE A C 1
ATOM 2332 O O . ILE A 1 317 ? 32.725 -39.394 3.286 1.00 95.00 317 ILE A O 1
ATOM 2336 N N . PHE A 1 318 ? 33.226 -40.434 1.372 1.00 94.06 318 PHE A N 1
ATOM 2337 C CA . PHE A 1 318 ? 34.648 -40.089 1.459 1.00 94.06 318 PHE A CA 1
ATOM 2338 C C . PHE A 1 318 ? 34.896 -38.580 1.345 1.00 94.06 318 PHE A C 1
ATOM 2340 O O . PHE A 1 318 ? 35.690 -38.036 2.117 1.00 94.06 318 PHE A O 1
ATOM 2347 N N . GLY A 1 319 ? 34.187 -37.884 0.451 1.00 95.00 319 GLY A N 1
ATOM 2348 C CA . GLY A 1 319 ? 34.287 -36.432 0.299 1.00 95.00 319 GLY A CA 1
ATOM 2349 C C . GLY A 1 319 ? 33.884 -35.679 1.568 1.00 95.00 319 GLY A C 1
ATOM 2350 O O . GLY A 1 319 ? 34.609 -34.796 2.030 1.00 95.00 319 GLY A O 1
ATOM 2351 N N . THR A 1 320 ? 32.776 -36.072 2.200 1.00 90.31 320 THR A N 1
ATOM 2352 C CA . THR A 1 320 ? 32.313 -35.447 3.451 1.00 90.31 320 THR A CA 1
ATOM 2353 C C . THR A 1 320 ? 33.260 -35.702 4.627 1.00 90.31 320 THR A C 1
ATOM 2355 O O . THR A 1 320 ? 33.521 -34.785 5.413 1.00 90.31 320 THR A O 1
ATOM 2358 N N . LEU A 1 321 ? 33.844 -36.901 4.738 1.00 92.12 321 LEU A N 1
ATOM 2359 C CA . LEU A 1 321 ? 34.860 -37.197 5.756 1.00 92.12 321 LEU A CA 1
ATOM 2360 C C . LEU A 1 321 ? 36.162 -36.415 5.527 1.00 92.12 321 LEU A C 1
ATOM 2362 O O . LEU A 1 321 ? 36.753 -35.915 6.488 1.00 92.12 321 LEU A O 1
ATOM 2366 N N . PHE A 1 322 ? 36.587 -36.256 4.272 1.00 91.75 322 PHE A N 1
ATOM 2367 C CA . PHE A 1 322 ? 37.777 -35.481 3.922 1.00 91.75 322 PHE A CA 1
ATOM 2368 C C . PHE A 1 322 ? 37.602 -33.987 4.235 1.00 91.75 322 PHE A C 1
ATOM 2370 O O . PHE A 1 322 ? 38.470 -33.381 4.866 1.00 91.75 322 PHE A O 1
ATOM 2377 N N . LEU A 1 323 ? 36.441 -33.412 3.903 1.00 88.12 323 LEU A N 1
ATOM 2378 C CA . LEU A 1 323 ? 36.107 -32.024 4.235 1.00 88.12 323 LEU A CA 1
ATOM 2379 C C . LEU A 1 323 ? 36.024 -31.795 5.750 1.00 88.12 323 LEU A C 1
ATOM 2381 O O . LEU A 1 323 ? 36.555 -30.803 6.248 1.00 88.12 323 LEU A O 1
ATOM 2385 N N . ARG A 1 324 ? 35.451 -32.736 6.517 1.00 85.12 324 ARG A N 1
ATOM 2386 C CA . ARG A 1 324 ? 35.462 -32.668 7.991 1.00 85.12 324 ARG A CA 1
ATOM 2387 C C . ARG A 1 324 ? 36.876 -32.707 8.570 1.00 85.12 324 ARG A C 1
ATOM 2389 O O . ARG A 1 324 ? 37.144 -32.019 9.555 1.00 85.12 324 ARG A O 1
ATOM 2396 N N . LYS A 1 325 ? 37.786 -33.483 7.973 1.00 84.94 325 LYS A N 1
ATOM 2397 C CA . LYS A 1 325 ? 39.188 -33.548 8.409 1.00 84.94 325 LYS A CA 1
ATOM 2398 C C . LYS A 1 325 ? 39.924 -32.231 8.144 1.00 84.94 325 LYS A C 1
ATOM 2400 O O . LYS A 1 325 ? 40.622 -31.752 9.035 1.00 84.94 325 LYS A O 1
ATOM 2405 N N . LEU A 1 326 ? 39.707 -31.620 6.978 1.00 80.19 326 LEU A N 1
ATOM 2406 C CA . LEU A 1 326 ? 40.238 -30.292 6.647 1.00 80.19 326 LEU A CA 1
ATOM 2407 C C . LEU A 1 326 ? 39.708 -29.209 7.595 1.00 80.19 326 LEU A C 1
ATOM 2409 O O . LEU A 1 326 ? 40.474 -28.370 8.063 1.00 80.19 326 LEU A O 1
ATOM 2413 N N . HIS A 1 327 ? 38.419 -29.260 7.942 1.00 73.69 327 HIS A N 1
ATOM 2414 C CA . HIS A 1 327 ? 37.829 -28.301 8.876 1.00 73.69 327 HIS A CA 1
ATOM 2415 C C . HIS A 1 327 ? 38.375 -28.452 10.301 1.00 73.69 327 HIS A C 1
ATOM 2417 O O . HIS A 1 327 ? 38.606 -27.452 10.976 1.00 73.69 327 HIS A O 1
ATOM 2423 N N . ARG A 1 328 ? 38.640 -29.687 10.754 1.00 78.06 328 ARG A N 1
ATOM 2424 C CA . ARG A 1 328 ? 39.275 -29.923 12.060 1.00 78.06 328 ARG A CA 1
ATOM 2425 C C . ARG A 1 328 ? 40.708 -29.399 12.118 1.00 78.06 328 ARG A C 1
ATOM 2427 O O . ARG A 1 328 ? 41.069 -28.803 13.121 1.00 78.06 328 ARG A O 1
ATOM 2434 N N . GLN A 1 329 ? 41.490 -29.537 11.047 1.00 74.31 329 GLN A N 1
ATOM 2435 C CA . GLN A 1 329 ? 42.856 -28.995 11.014 1.00 74.31 329 GLN A CA 1
ATOM 2436 C C . GLN A 1 329 ? 42.904 -27.462 11.066 1.00 74.31 329 GLN A C 1
ATOM 2438 O O . GLN A 1 329 ? 43.894 -26.899 11.525 1.00 74.31 329 GLN A O 1
ATOM 2443 N N . ARG A 1 330 ? 41.840 -26.774 10.636 1.00 62.84 330 ARG A N 1
ATOM 2444 C CA . ARG A 1 330 ? 41.785 -25.307 10.649 1.00 62.84 330 ARG A CA 1
ATOM 2445 C C . ARG A 1 330 ? 41.476 -24.720 12.034 1.00 62.84 330 ARG A C 1
ATOM 2447 O O . ARG A 1 330 ? 41.794 -23.559 12.268 1.00 62.84 330 ARG A O 1
ATOM 2454 N N . ASN A 1 331 ? 40.926 -25.517 12.954 1.00 58.25 331 ASN A N 1
ATOM 2455 C CA . ASN A 1 331 ? 40.539 -25.057 14.292 1.00 58.25 331 ASN A CA 1
ATOM 2456 C C . ASN A 1 331 ? 41.637 -25.199 15.363 1.00 58.25 331 ASN A C 1
ATOM 2458 O O . ASN A 1 331 ? 41.463 -24.661 16.450 1.00 58.25 331 ASN A O 1
ATOM 2462 N N . ASP A 1 332 ? 42.779 -25.825 15.055 1.00 53.09 332 ASP A N 1
ATOM 2463 C CA . ASP A 1 332 ? 43.922 -25.924 15.985 1.00 53.09 332 ASP A CA 1
ATOM 2464 C C . ASP A 1 332 ? 44.948 -24.784 15.816 1.00 53.09 332 ASP A C 1
ATOM 2466 O O . ASP A 1 332 ? 46.038 -24.814 16.387 1.00 53.09 332 ASP A O 1
ATOM 2470 N N . SER A 1 333 ? 44.614 -23.733 15.060 1.00 49.84 333 SER A N 1
ATOM 2471 C CA . SER A 1 333 ? 45.422 -22.510 15.047 1.00 49.84 333 SER A CA 1
ATOM 2472 C C . SER A 1 333 ? 45.116 -21.679 16.292 1.00 49.84 333 SER A C 1
ATOM 2474 O O . SER A 1 333 ? 44.237 -20.819 16.284 1.00 49.84 333 SER A O 1
ATOM 2476 N N . THR A 1 334 ? 45.853 -21.935 17.374 1.00 48.12 334 THR A N 1
ATOM 2477 C CA . THR A 1 334 ? 45.944 -21.054 18.545 1.00 48.12 334 THR A CA 1
ATOM 2478 C C . THR A 1 334 ? 46.303 -19.635 18.104 1.00 48.12 334 THR A C 1
ATOM 2480 O O . THR A 1 334 ? 47.456 -19.337 17.788 1.00 48.12 334 THR A O 1
ATOM 2483 N N . LEU A 1 335 ? 45.299 -18.758 18.077 1.00 49.31 335 LEU A N 1
ATOM 2484 C CA . LEU A 1 335 ? 45.455 -17.324 17.869 1.00 49.31 335 LEU A CA 1
ATOM 2485 C C . LEU A 1 335 ? 46.147 -16.713 19.092 1.00 49.31 335 LEU A C 1
ATOM 2487 O O . LEU A 1 335 ? 45.540 -16.513 20.143 1.00 49.31 335 LEU A O 1
ATOM 2491 N N . VAL A 1 336 ? 47.432 -16.395 18.938 1.00 47.38 336 VAL A N 1
ATOM 2492 C CA . VAL A 1 336 ? 48.142 -15.453 19.808 1.00 47.38 336 VAL A CA 1
ATOM 2493 C C . VAL A 1 336 ? 47.518 -14.074 19.584 1.00 47.38 336 VAL A C 1
ATOM 2495 O O . VAL A 1 336 ? 47.753 -13.426 18.565 1.00 47.38 336 VAL A O 1
ATOM 2498 N N . VAL A 1 337 ? 46.674 -13.648 20.525 1.00 45.41 337 VAL A N 1
ATOM 2499 C CA . VAL A 1 337 ? 46.059 -12.317 20.544 1.00 45.41 337 VAL A CA 1
ATOM 2500 C C . VAL A 1 337 ? 47.141 -11.283 20.844 1.00 45.41 337 VAL A C 1
ATOM 2502 O O . VAL A 1 337 ? 47.638 -11.186 21.965 1.00 45.41 337 VAL A O 1
ATOM 2505 N N . ASN A 1 338 ? 47.502 -10.501 19.829 1.00 37.03 338 ASN A N 1
ATOM 2506 C CA . ASN A 1 338 ? 48.331 -9.315 19.980 1.00 37.03 338 ASN A CA 1
ATOM 2507 C C . ASN A 1 338 ? 47.401 -8.119 20.237 1.00 37.03 338 ASN A C 1
ATOM 2509 O O . ASN A 1 338 ? 46.649 -7.693 19.360 1.00 37.03 338 ASN A O 1
ATOM 2513 N N . GLY A 1 339 ? 47.389 -7.635 21.478 1.00 46.94 339 GLY A N 1
ATOM 2514 C CA . GLY A 1 339 ? 46.532 -6.541 21.914 1.00 46.94 339 GLY A CA 1
ATOM 2515 C C . GLY A 1 339 ? 47.039 -5.186 21.432 1.00 46.94 339 GLY A C 1
ATOM 2516 O O . GLY A 1 339 ? 48.091 -4.734 21.875 1.00 46.94 339 GLY A O 1
ATOM 2517 N N . ARG A 1 340 ? 46.263 -4.537 20.556 1.00 41.62 340 ARG A N 1
ATOM 2518 C CA . ARG A 1 340 ? 46.118 -3.073 20.414 1.00 41.62 340 ARG A CA 1
ATOM 2519 C C . ARG A 1 340 ? 45.234 -2.756 19.205 1.00 41.62 340 ARG A C 1
ATOM 2521 O O . ARG A 1 340 ? 45.706 -2.816 18.075 1.00 41.62 340 ARG A O 1
ATOM 2528 N N . SER A 1 341 ? 43.980 -2.378 19.452 1.00 34.41 341 SER A N 1
ATOM 2529 C CA . SER A 1 341 ? 43.236 -1.356 18.693 1.00 34.41 341 SER A CA 1
ATOM 2530 C C . SER A 1 341 ? 41.895 -1.051 19.380 1.00 34.41 341 SER A C 1
ATOM 2532 O O . SER A 1 341 ? 41.425 -1.877 20.163 1.00 34.41 341 SER A O 1
ATOM 2534 N N . PRO A 1 342 ? 41.344 0.163 19.193 1.00 43.59 342 PRO A N 1
ATOM 2535 C CA . PRO A 1 342 ? 40.520 0.827 20.192 1.00 43.59 342 PRO A CA 1
ATOM 2536 C C . PRO A 1 342 ? 39.036 0.451 20.140 1.00 43.59 342 PRO A C 1
ATOM 2538 O O . PRO A 1 342 ? 38.444 0.222 19.090 1.00 43.59 342 PRO A O 1
ATOM 2541 N N . LEU A 1 343 ? 38.478 0.442 21.346 1.00 33.16 343 LEU A N 1
ATOM 2542 C CA . LEU A 1 343 ? 37.100 0.204 21.742 1.00 33.16 343 LEU A CA 1
ATOM 2543 C C . LEU A 1 343 ? 36.156 1.262 21.134 1.00 33.16 343 LEU A C 1
ATOM 2545 O O . LEU A 1 343 ? 36.219 2.432 21.507 1.00 33.16 343 LEU A O 1
ATOM 2549 N N . LEU A 1 344 ? 35.270 0.846 20.228 1.00 34.81 344 LEU A N 1
ATOM 2550 C CA . LEU A 1 344 ? 34.071 1.595 19.846 1.00 34.81 344 LEU A CA 1
ATOM 2551 C C . LEU A 1 344 ? 32.927 1.142 20.760 1.00 34.81 344 LEU A C 1
ATOM 2553 O O . LEU A 1 344 ? 32.509 -0.013 20.728 1.00 34.81 344 LEU A O 1
ATOM 2557 N N . THR A 1 345 ? 32.471 2.046 21.622 1.00 36.78 345 THR A N 1
ATOM 2558 C CA . THR A 1 345 ? 31.328 1.850 22.522 1.00 36.78 345 THR A CA 1
ATOM 2559 C C . THR A 1 345 ? 30.003 1.937 21.756 1.00 36.78 345 THR A C 1
ATOM 2561 O O . THR A 1 345 ? 29.847 2.863 20.958 1.00 36.78 345 THR A O 1
ATOM 2564 N N . PRO A 1 346 ? 29.030 1.043 22.008 1.00 34.75 346 PRO A N 1
ATOM 2565 C CA . PRO A 1 346 ? 27.693 1.141 21.436 1.00 34.75 346 PRO A CA 1
ATOM 2566 C C . PRO A 1 346 ? 26.854 2.208 22.157 1.00 34.75 346 PRO A C 1
ATOM 2568 O O . PRO A 1 346 ? 27.044 2.479 23.342 1.00 34.75 346 PRO A O 1
ATOM 2571 N N . PHE A 1 347 ? 25.933 2.815 21.410 1.00 32.03 347 PHE A N 1
ATOM 2572 C CA . PHE A 1 347 ? 25.027 3.869 21.858 1.00 32.03 347 PHE A CA 1
ATOM 2573 C C . PHE A 1 347 ? 24.091 3.384 22.971 1.00 32.03 347 PHE A C 1
ATOM 2575 O O . PHE A 1 347 ? 23.337 2.429 22.791 1.00 32.03 347 PHE A O 1
ATOM 2582 N N . THR A 1 348 ? 24.109 4.085 24.103 1.00 31.56 348 THR A N 1
ATOM 2583 C CA . THR A 1 348 ? 23.143 3.917 25.190 1.00 31.56 348 THR A CA 1
ATOM 2584 C C . THR A 1 348 ? 21.986 4.896 25.007 1.00 31.56 348 THR A C 1
ATOM 2586 O O . THR A 1 348 ? 22.191 6.100 24.852 1.00 31.56 348 THR A O 1
ATOM 2589 N N . THR A 1 349 ? 20.768 4.367 25.056 1.00 31.88 349 THR A N 1
ATOM 2590 C CA . THR A 1 349 ? 19.504 5.101 25.178 1.00 31.88 349 THR A CA 1
ATOM 2591 C C . THR A 1 349 ? 19.472 5.907 26.480 1.00 31.88 349 THR A C 1
ATOM 2593 O O . THR A 1 349 ? 19.650 5.332 27.553 1.00 31.88 349 THR A O 1
ATOM 2596 N N . THR A 1 350 ? 19.175 7.209 26.410 1.00 31.14 350 THR A N 1
ATOM 2597 C CA . THR A 1 350 ? 18.935 8.048 27.598 1.00 31.14 350 THR A CA 1
ATOM 2598 C C . THR A 1 350 ? 17.491 8.544 27.606 1.00 31.14 350 THR A C 1
ATOM 2600 O O . THR A 1 350 ? 17.086 9.329 26.751 1.00 31.14 350 THR A O 1
ATOM 2603 N N . GLN A 1 351 ? 16.723 8.086 28.597 1.00 32.03 351 GLN A N 1
ATOM 2604 C CA . GLN A 1 351 ? 15.457 8.679 29.028 1.00 32.03 351 GLN A CA 1
ATOM 2605 C C . GLN A 1 351 ? 15.704 9.972 29.826 1.00 32.03 351 GLN A C 1
ATOM 2607 O O . GLN A 1 351 ? 16.598 10.020 30.664 1.00 32.03 351 GLN A O 1
ATOM 2612 N N . ASN A 1 352 ? 14.847 10.968 29.577 1.00 35.28 352 ASN A N 1
ATOM 2613 C CA . ASN A 1 352 ? 14.336 12.022 30.468 1.00 35.28 352 ASN A CA 1
ATOM 2614 C C . ASN A 1 352 ? 15.251 12.627 31.551 1.00 35.28 352 ASN A C 1
ATOM 2616 O O . ASN A 1 352 ? 15.521 11.982 32.554 1.00 35.28 352 ASN A O 1
ATOM 2620 N N . MET A 1 353 ? 15.469 13.949 31.481 1.00 30.70 353 MET A N 1
ATOM 2621 C CA . MET A 1 353 ? 15.155 14.870 32.589 1.00 30.70 353 MET A CA 1
ATOM 2622 C C . MET A 1 353 ? 14.879 16.292 32.082 1.00 30.70 353 MET A C 1
ATOM 2624 O O . MET A 1 353 ? 15.452 16.764 31.103 1.00 30.70 353 MET A O 1
ATOM 2628 N N . ALA A 1 354 ? 13.949 16.939 32.777 1.00 30.73 354 ALA A N 1
ATOM 2629 C CA . ALA A 1 354 ? 13.422 18.271 32.545 1.00 30.73 354 ALA A CA 1
ATOM 2630 C C . ALA A 1 354 ? 14.329 19.402 33.076 1.00 30.73 354 ALA A C 1
ATOM 2632 O O . ALA A 1 354 ? 15.133 19.203 33.978 1.00 30.73 354 ALA A O 1
ATOM 2633 N N . SER A 1 355 ? 14.047 20.615 32.584 1.00 31.22 355 SER A N 1
ATOM 2634 C CA . SER A 1 355 ? 14.103 21.906 33.296 1.00 31.22 355 SER A CA 1
ATOM 2635 C C . SER A 1 355 ? 15.427 22.384 33.919 1.00 31.22 355 SER A C 1
ATOM 2637 O O . SER A 1 355 ? 15.769 22.054 35.049 1.00 31.22 355 SER A O 1
ATOM 2639 N N . SER A 1 356 ? 16.070 23.344 33.254 1.00 30.62 356 SER A N 1
ATOM 2640 C CA . SER A 1 356 ? 16.550 24.639 33.795 1.00 30.62 356 SER A CA 1
ATOM 2641 C C . SER A 1 356 ? 17.250 25.369 32.635 1.00 30.62 356 SER A C 1
ATOM 2643 O O . SER A 1 356 ? 17.873 24.743 31.791 1.00 30.62 356 SER A O 1
ATOM 2645 N N . GLY A 1 357 ? 17.022 26.652 32.377 1.00 29.48 357 GLY A N 1
ATOM 2646 C CA . GLY A 1 357 ? 17.468 27.753 33.219 1.00 29.48 357 GLY A CA 1
ATOM 2647 C C . GLY A 1 357 ? 18.570 28.515 32.473 1.00 29.48 357 GLY A C 1
ATOM 2648 O O . GLY A 1 357 ? 19.703 28.067 32.395 1.00 29.48 357 GLY A O 1
ATOM 2649 N N . ILE A 1 358 ? 18.167 29.636 31.878 1.00 33.19 358 ILE A N 1
ATOM 2650 C CA . ILE A 1 358 ? 18.931 30.783 31.360 1.00 33.19 358 ILE A CA 1
ATOM 2651 C C . ILE A 1 358 ? 20.441 30.791 31.696 1.00 33.19 358 ILE A C 1
ATOM 2653 O O . ILE A 1 358 ? 20.808 30.938 32.857 1.00 33.19 358 ILE A O 1
ATOM 2657 N N . SER A 1 359 ? 21.304 30.857 30.674 1.00 30.77 359 SER A N 1
ATOM 2658 C CA . SER A 1 359 ? 22.458 31.768 30.710 1.00 30.77 359 SER A CA 1
ATOM 2659 C C . SER A 1 359 ? 22.868 32.219 29.312 1.00 30.77 359 SER A C 1
ATOM 2661 O O . SER A 1 359 ? 23.262 31.440 28.449 1.00 30.77 359 SER A O 1
ATOM 2663 N N . ARG A 1 360 ? 22.765 33.534 29.149 1.00 32.47 360 ARG A N 1
ATOM 2664 C CA . ARG A 1 360 ? 23.496 34.402 28.228 1.00 32.47 360 ARG A CA 1
ATOM 2665 C C . ARG A 1 360 ? 24.981 34.006 28.238 1.00 32.47 360 ARG A C 1
ATOM 2667 O O . ARG A 1 360 ? 25.507 33.785 29.323 1.00 32.47 360 ARG A O 1
ATOM 2674 N N . GLU A 1 361 ? 25.621 33.922 27.073 1.00 32.25 361 GLU A N 1
ATOM 2675 C CA . GLU A 1 361 ? 26.898 34.603 26.847 1.00 32.25 361 GLU A CA 1
ATOM 2676 C C . GLU A 1 361 ? 27.217 34.707 25.350 1.00 32.25 361 GLU A C 1
ATOM 2678 O O . GLU A 1 361 ? 26.689 34.001 24.497 1.00 32.25 361 GLU A O 1
ATOM 2683 N N . GLN A 1 362 ? 28.036 35.699 25.050 1.00 32.81 362 GLN A N 1
ATOM 2684 C CA . GLN A 1 362 ? 28.070 36.509 23.849 1.00 32.81 362 GLN A CA 1
ATOM 2685 C C . GLN A 1 362 ? 29.477 36.433 23.253 1.00 32.81 362 GLN A C 1
ATOM 2687 O O . GLN A 1 362 ? 30.411 36.774 23.963 1.00 32.81 362 GLN A O 1
ATOM 2692 N N . HIS A 1 363 ? 29.638 36.072 21.974 1.00 31.28 363 HIS A N 1
ATOM 2693 C CA . HIS A 1 363 ? 30.841 36.294 21.135 1.00 31.28 363 HIS A CA 1
ATOM 2694 C C . HIS A 1 363 ? 30.381 36.223 19.661 1.00 31.28 363 HIS A C 1
ATOM 2696 O O . HIS A 1 363 ? 29.878 35.195 19.234 1.00 31.28 363 HIS A O 1
ATOM 2702 N N . ARG A 1 364 ? 30.198 37.324 18.916 1.00 30.39 364 ARG A N 1
ATOM 2703 C CA . ARG A 1 364 ? 31.123 38.333 18.344 1.00 30.39 364 ARG A CA 1
ATOM 2704 C C . ARG A 1 364 ? 31.834 37.873 17.049 1.00 30.39 364 ARG A C 1
ATOM 2706 O O . ARG A 1 364 ? 32.897 37.284 17.141 1.00 30.39 364 ARG A O 1
ATOM 2713 N N . ARG A 1 365 ? 31.289 38.389 15.923 1.00 31.23 365 ARG A N 1
ATOM 2714 C CA . ARG A 1 365 ? 31.873 38.686 14.581 1.00 31.23 365 ARG A CA 1
ATOM 2715 C C . ARG A 1 365 ? 32.317 37.468 13.740 1.00 31.23 365 ARG A C 1
ATOM 2717 O O . ARG A 1 365 ? 32.867 36.535 14.284 1.00 31.23 365 ARG A O 1
ATOM 2724 N N . ASP A 1 366 ? 32.026 37.385 12.439 1.00 33.44 366 ASP A N 1
ATOM 2725 C CA . ASP A 1 366 ? 32.268 38.403 11.407 1.00 33.44 366 ASP A CA 1
ATOM 2726 C C . ASP A 1 366 ? 31.129 38.657 10.401 1.00 33.44 366 ASP A C 1
ATOM 2728 O O . ASP A 1 366 ? 30.260 37.830 10.139 1.00 33.44 366 ASP A O 1
ATOM 2732 N N . GLN A 1 367 ? 31.166 39.887 9.883 1.00 32.12 367 GLN A N 1
ATOM 2733 C CA . GLN A 1 367 ? 30.329 40.479 8.844 1.00 32.12 367 GLN A CA 1
ATOM 2734 C C . GLN A 1 367 ? 30.883 40.159 7.453 1.00 32.12 367 GLN A C 1
ATOM 2736 O O . GLN A 1 367 ? 32.046 40.456 7.212 1.00 32.12 367 GLN A O 1
ATOM 2741 N N . GLU A 1 368 ? 30.015 39.807 6.503 1.00 31.22 368 GLU A N 1
ATOM 2742 C CA . GLU A 1 368 ? 30.120 40.304 5.125 1.00 31.22 368 GLU A CA 1
ATOM 2743 C C . GLU A 1 368 ? 28.736 40.739 4.607 1.00 31.22 368 GLU A C 1
ATOM 2745 O O . GLU A 1 368 ? 27.697 40.182 4.960 1.00 31.22 368 GLU A O 1
ATOM 2750 N N . LYS A 1 369 ? 28.735 41.851 3.864 1.00 34.84 369 LYS A N 1
ATOM 2751 C CA . LYS A 1 369 ? 27.581 42.680 3.472 1.00 34.84 369 LYS A CA 1
ATOM 2752 C C . LYS A 1 369 ? 26.681 42.036 2.403 1.00 34.84 369 LYS A C 1
ATOM 2754 O O . LYS A 1 369 ? 27.202 41.426 1.476 1.00 34.84 369 LYS A O 1
ATOM 2759 N N . PRO A 1 370 ? 25.370 42.352 2.403 1.00 36.44 370 PRO A N 1
ATOM 2760 C CA . PRO A 1 370 ? 24.474 42.110 1.277 1.00 36.44 370 PRO A CA 1
ATOM 2761 C C . PRO A 1 370 ? 24.393 43.309 0.316 1.00 36.44 370 PRO A C 1
ATOM 2763 O O . PRO A 1 370 ? 24.498 44.476 0.712 1.00 36.44 370 PRO A O 1
ATOM 2766 N N . ALA A 1 371 ? 24.160 43.003 -0.961 1.00 34.34 371 ALA A N 1
ATOM 2767 C CA . ALA A 1 371 ? 23.810 43.969 -1.992 1.00 34.34 371 ALA A CA 1
ATOM 2768 C C . ALA A 1 371 ? 22.379 44.501 -1.789 1.00 34.34 371 ALA A C 1
ATOM 2770 O O . ALA A 1 371 ? 21.465 43.788 -1.382 1.00 34.34 371 ALA A O 1
ATOM 2771 N N . ARG A 1 372 ? 22.218 45.792 -2.072 1.00 30.73 372 ARG A N 1
ATOM 2772 C CA . ARG A 1 372 ? 21.027 46.627 -1.892 1.00 30.73 372 ARG A CA 1
ATOM 2773 C C . ARG A 1 372 ? 20.443 46.940 -3.268 1.00 30.73 372 ARG A C 1
ATOM 2775 O O . ARG A 1 372 ? 21.234 47.277 -4.141 1.00 30.73 372 ARG A O 1
ATOM 2782 N N . CYS A 1 373 ? 19.113 46.919 -3.421 1.00 29.11 373 CYS A N 1
ATOM 2783 C CA . CYS A 1 373 ? 18.317 47.863 -4.235 1.00 29.11 373 CYS A CA 1
ATOM 2784 C C . CYS A 1 373 ? 16.798 47.561 -4.130 1.00 29.11 373 CYS A C 1
ATOM 2786 O O . CYS A 1 373 ? 16.448 46.512 -3.598 1.00 29.11 373 CYS A O 1
ATOM 2788 N N . PRO A 1 374 ? 15.897 48.511 -4.466 1.00 44.22 374 PRO A N 1
ATOM 2789 C CA . PRO A 1 374 ? 15.035 49.164 -3.479 1.00 44.22 374 PRO A CA 1
ATOM 2790 C C . PRO A 1 374 ? 13.547 48.803 -3.586 1.00 44.22 374 PRO A C 1
ATOM 2792 O O . PRO A 1 374 ? 13.085 48.243 -4.574 1.00 44.22 374 PRO A O 1
ATOM 2795 N N . GLY A 1 375 ? 12.815 49.138 -2.520 1.00 27.77 375 GLY A N 1
ATOM 2796 C CA . GLY A 1 375 ? 11.425 48.750 -2.310 1.00 27.77 375 GLY A CA 1
ATOM 2797 C C . GLY A 1 375 ? 10.358 49.686 -2.861 1.00 27.77 375 GLY A C 1
ATOM 2798 O O . GLY A 1 375 ? 10.643 50.639 -3.577 1.00 27.77 375 GLY A O 1
ATOM 2799 N N . VAL A 1 376 ? 9.124 49.410 -2.437 1.00 29.97 376 VAL A N 1
ATOM 2800 C CA . VAL A 1 376 ? 7.973 50.316 -2.456 1.00 29.97 376 VAL A CA 1
ATOM 2801 C C . VAL A 1 376 ? 7.149 50.039 -1.195 1.00 29.97 376 VAL A C 1
ATOM 2803 O O . VAL A 1 376 ? 6.979 48.893 -0.785 1.00 29.97 376 VAL A O 1
ATOM 2806 N N . ALA A 1 377 ? 6.732 51.129 -0.559 1.00 32.62 377 ALA A N 1
ATOM 2807 C CA . ALA A 1 377 ? 5.979 51.210 0.684 1.00 32.62 377 ALA A CA 1
ATOM 2808 C C . ALA A 1 377 ? 4.453 51.153 0.455 1.00 32.62 377 ALA A C 1
ATOM 2810 O O . ALA A 1 377 ? 4.002 51.067 -0.683 1.00 32.62 377 ALA A O 1
ATOM 2811 N N . MET A 1 378 ? 3.719 51.364 1.559 1.00 33.12 378 MET A N 1
ATOM 2812 C CA . MET A 1 378 ? 2.262 51.523 1.754 1.00 33.12 378 MET A CA 1
ATOM 2813 C C . MET A 1 378 ? 1.617 50.220 2.248 1.00 33.12 378 MET A C 1
ATOM 2815 O O . MET A 1 378 ? 1.655 49.217 1.557 1.00 33.12 378 MET A O 1
ATOM 2819 N N . GLY A 1 379 ? 1.032 50.115 3.440 1.00 28.66 379 GLY A N 1
ATOM 2820 C CA . GLY A 1 379 ? 0.518 51.116 4.375 1.00 28.66 379 GLY A CA 1
ATOM 2821 C C . GLY A 1 379 ? -0.887 50.672 4.801 1.00 28.66 379 GLY A C 1
ATOM 2822 O O . GLY A 1 379 ? -1.683 50.330 3.934 1.00 28.66 379 GLY A O 1
ATOM 2823 N N . GLY A 1 380 ? -1.191 50.676 6.104 1.00 29.14 380 GLY A N 1
ATOM 2824 C CA . GLY A 1 380 ? -2.573 50.584 6.599 1.00 29.14 380 GLY A CA 1
ATOM 2825 C C . GLY A 1 380 ? -2.844 49.510 7.656 1.00 29.14 380 GLY A C 1
ATOM 2826 O O . GLY A 1 380 ? -3.372 48.450 7.348 1.00 29.14 380 GLY A O 1
ATOM 2827 N N . GLU A 1 381 ? -2.552 49.840 8.911 1.00 32.06 381 GLU A N 1
ATOM 2828 C CA . GLU A 1 381 ? -3.397 49.491 10.069 1.00 32.06 381 GLU A CA 1
ATOM 2829 C C . GLU A 1 381 ? -4.654 50.403 10.055 1.00 32.06 381 GLU A C 1
ATOM 2831 O O . GLU A 1 381 ? -4.562 51.491 9.468 1.00 32.06 381 GLU A O 1
ATOM 2836 N N . PRO A 1 382 ? -5.817 50.027 10.650 1.00 47.22 382 PRO A N 1
ATOM 2837 C CA . PRO A 1 382 ? -5.937 49.930 12.113 1.00 47.22 382 PRO A CA 1
ATOM 2838 C C . PRO A 1 382 ? -6.907 48.878 12.713 1.00 47.22 382 PRO A C 1
ATOM 2840 O O . PRO A 1 382 ? -7.913 48.483 12.134 1.00 47.22 382 PRO A O 1
ATOM 2843 N N . SER A 1 383 ? -6.560 48.503 13.947 1.00 35.16 383 SER A N 1
ATOM 2844 C CA . SER A 1 383 ? -7.335 48.229 15.176 1.00 35.16 383 SER A CA 1
ATOM 2845 C C . SER A 1 383 ? -8.877 48.149 15.187 1.00 35.16 383 SER A C 1
ATOM 2847 O O . SER A 1 383 ? -9.548 49.090 14.779 1.00 35.16 383 SER A O 1
ATOM 2849 N N . SER A 1 384 ? -9.411 47.134 15.894 1.00 30.88 384 SER A N 1
ATOM 2850 C CA . SER A 1 384 ? -10.483 47.203 16.932 1.00 30.88 384 SER A CA 1
ATOM 2851 C C . SER A 1 384 ? -10.655 45.783 17.520 1.00 30.88 384 SER A C 1
ATOM 2853 O O . SER A 1 384 ? -10.868 44.855 16.754 1.00 30.88 384 SER A O 1
ATOM 2855 N N . LEU A 1 385 ? -10.392 45.434 18.787 1.00 33.62 385 LEU A N 1
ATOM 2856 C CA . LEU A 1 385 ? -10.981 45.824 20.082 1.00 33.62 385 LEU A CA 1
ATOM 2857 C C . LEU A 1 385 ? -12.507 45.614 20.161 1.00 33.62 385 LEU A C 1
ATOM 2859 O O . LEU A 1 385 ? -13.278 46.343 19.545 1.00 33.62 385 LEU A O 1
ATOM 2863 N N . GLY A 1 386 ? -12.908 44.608 20.945 1.00 30.41 386 GLY A N 1
ATOM 2864 C CA . GLY A 1 386 ? -14.283 44.275 21.317 1.00 30.41 386 GLY A CA 1
ATOM 2865 C C . GLY A 1 386 ? -14.269 43.209 22.416 1.00 30.41 386 GLY A C 1
ATOM 2866 O O . GLY A 1 386 ? -13.862 42.077 22.177 1.00 30.41 386 GLY A O 1
ATOM 2867 N N . ALA A 1 387 ? -14.630 43.621 23.629 1.00 33.78 387 ALA A N 1
ATOM 2868 C CA . ALA A 1 387 ? -14.640 42.847 24.869 1.00 33.78 387 ALA A CA 1
ATOM 2869 C C . ALA A 1 387 ? -16.075 42.457 25.289 1.00 33.78 387 ALA A C 1
ATOM 2871 O O . ALA A 1 387 ? -17.031 42.935 24.681 1.00 33.78 387 ALA A O 1
ATOM 2872 N N . ALA A 1 388 ? -16.150 41.710 26.404 1.00 33.22 388 ALA A N 1
ATOM 2873 C CA . ALA A 1 388 ? -17.294 41.304 27.249 1.00 33.22 388 ALA A CA 1
ATOM 2874 C C . ALA A 1 388 ? -17.785 39.855 27.013 1.00 33.22 388 ALA A C 1
ATOM 2876 O O . ALA A 1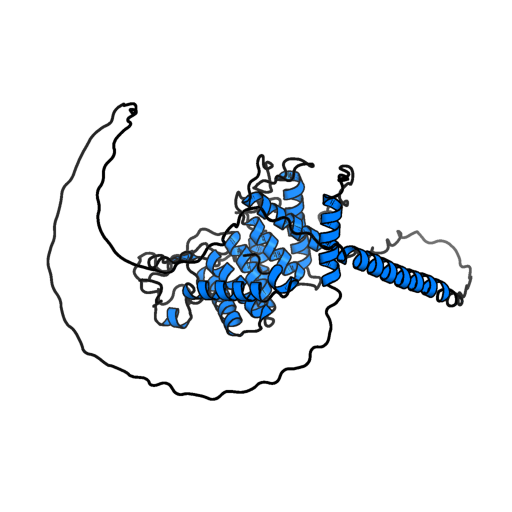 388 ? -18.168 39.504 25.903 1.00 33.22 388 ALA A O 1
ATOM 2877 N N . ASP A 1 389 ? -17.556 38.927 27.962 1.00 31.78 389 ASP A N 1
ATOM 2878 C CA . ASP A 1 389 ? -18.341 38.649 29.203 1.00 31.78 389 ASP A CA 1
ATOM 2879 C C . ASP A 1 389 ? -19.731 38.070 28.876 1.00 31.78 389 ASP A C 1
ATOM 2881 O O . ASP A 1 389 ? -20.391 38.554 27.972 1.00 31.78 389 ASP A O 1
ATOM 2885 N N . THR A 1 390 ? -20.341 37.085 29.539 1.00 32.38 390 THR A N 1
ATOM 2886 C CA . THR A 1 390 ? -20.175 36.311 30.786 1.00 32.38 390 THR A CA 1
ATOM 2887 C C . THR A 1 390 ? -21.143 35.111 30.660 1.00 32.38 390 THR A C 1
ATOM 2889 O O . THR A 1 390 ? -22.119 35.201 29.916 1.00 32.38 390 THR A O 1
ATOM 2892 N N . GLY A 1 391 ? -20.962 34.010 31.406 1.00 29.05 391 GLY A N 1
ATOM 2893 C CA . GLY A 1 391 ? -22.033 33.002 31.510 1.00 29.05 391 GLY A CA 1
ATOM 2894 C C . GLY A 1 391 ? -21.659 31.655 32.123 1.00 29.05 391 GLY A C 1
ATOM 2895 O O . GLY A 1 391 ? -21.531 30.665 31.417 1.00 29.05 391 GLY A O 1
ATOM 2896 N N . SER A 1 392 ? -21.516 31.627 33.445 1.00 31.38 392 SER A N 1
ATOM 2897 C CA . SER A 1 392 ? -21.405 30.428 34.287 1.00 31.38 392 SER A CA 1
ATOM 2898 C C . SER A 1 392 ? -22.775 29.784 34.533 1.00 31.38 392 SER A C 1
ATOM 2900 O O . SER A 1 392 ? -23.676 30.513 34.933 1.00 31.38 392 SER A O 1
ATOM 2902 N N . VAL A 1 393 ? -22.899 28.452 34.405 1.00 33.94 393 VAL A N 1
ATOM 2903 C CA . VAL A 1 393 ? -23.742 27.578 35.258 1.00 33.94 393 VAL A CA 1
ATOM 2904 C C . VAL A 1 393 ? -23.128 26.167 35.260 1.00 33.94 393 VAL A C 1
ATOM 2906 O O . VAL A 1 393 ? -22.936 25.571 34.204 1.00 33.94 393 VAL A O 1
ATOM 2909 N N . GLY A 1 394 ? -22.796 25.641 36.443 1.00 30.36 394 GLY A N 1
ATOM 2910 C CA . GLY A 1 394 ? -22.305 24.270 36.631 1.00 30.36 394 GLY A CA 1
ATOM 2911 C C . GLY A 1 394 ? -23.420 23.238 36.814 1.00 30.36 394 GLY A C 1
ATOM 2912 O O . GLY A 1 394 ? -24.570 23.622 36.966 1.00 30.36 394 GLY A O 1
ATOM 2913 N N . ILE A 1 395 ? -23.062 21.947 36.867 1.00 32.31 395 ILE A N 1
ATOM 2914 C CA . ILE A 1 395 ? -23.774 20.880 37.601 1.00 32.31 395 ILE A CA 1
ATOM 2915 C C . ILE A 1 395 ? -22.830 19.674 37.823 1.00 32.31 395 ILE A C 1
ATOM 2917 O O . ILE A 1 395 ? -22.300 19.075 36.895 1.00 32.31 395 ILE A O 1
ATOM 2921 N N . VAL A 1 396 ? -22.588 19.414 39.110 1.00 30.56 396 VAL A N 1
ATOM 2922 C CA . VAL A 1 396 ? -22.573 18.147 39.872 1.00 30.56 396 VAL A CA 1
ATOM 2923 C C . VAL A 1 396 ? -22.270 16.811 39.156 1.00 30.56 396 VAL A C 1
ATOM 2925 O O . VAL A 1 396 ? -23.119 16.221 38.503 1.00 30.56 396 VAL A O 1
ATOM 2928 N N . GLY A 1 397 ? -21.068 16.300 39.442 1.00 27.44 397 GLY A N 1
ATOM 2929 C CA . GLY A 1 397 ? -20.730 14.998 40.050 1.00 27.44 397 GLY A CA 1
ATOM 2930 C C . GLY A 1 397 ? -21.571 13.731 39.822 1.00 27.44 397 GLY A C 1
ATOM 2931 O O . GLY A 1 397 ? -22.702 13.633 40.284 1.00 27.44 397 GLY A O 1
ATOM 2932 N N . ALA A 1 398 ? -20.894 12.674 39.357 1.00 31.41 398 ALA A N 1
ATOM 2933 C CA . ALA A 1 398 ? -21.101 11.302 39.830 1.00 31.41 398 ALA A CA 1
ATOM 2934 C C . ALA A 1 398 ? -19.797 10.489 39.698 1.00 31.41 398 ALA A C 1
ATOM 2936 O O . ALA A 1 398 ? -19.342 10.184 38.600 1.00 31.41 398 ALA A O 1
ATOM 2937 N N . ASN A 1 399 ? -19.197 10.152 40.844 1.00 29.20 399 ASN A N 1
ATOM 2938 C CA . ASN A 1 399 ? -18.138 9.152 40.971 1.00 29.20 399 ASN A CA 1
ATOM 2939 C C . ASN A 1 399 ? -18.758 7.758 40.820 1.00 29.20 399 ASN A C 1
ATOM 2941 O O . ASN A 1 399 ? -19.595 7.383 41.642 1.00 29.20 399 ASN A O 1
ATOM 2945 N N . VAL A 1 400 ? -18.298 6.967 39.851 1.00 30.33 400 VAL A N 1
ATOM 2946 C CA . VAL A 1 400 ? -18.518 5.515 39.841 1.00 30.33 400 VAL A CA 1
ATOM 2947 C C . VAL A 1 400 ? -17.160 4.831 39.907 1.00 30.33 400 VAL A C 1
ATOM 2949 O O . VAL A 1 400 ? -16.338 4.916 39.001 1.00 30.33 400 VAL A O 1
ATOM 2952 N N . ARG A 1 401 ? -16.934 4.207 41.061 1.00 29.08 401 ARG A N 1
ATOM 2953 C CA . ARG A 1 401 ? -15.819 3.327 41.388 1.00 29.08 401 ARG A CA 1
ATOM 2954 C C . ARG A 1 401 ? -16.200 1.925 40.923 1.00 29.08 401 ARG A C 1
ATOM 2956 O O . ARG A 1 401 ? -17.190 1.390 41.417 1.00 29.08 401 ARG A O 1
ATOM 2963 N N . THR A 1 402 ? -15.409 1.332 40.038 1.00 31.58 402 THR A N 1
ATOM 2964 C CA . THR A 1 402 ? -15.559 -0.074 39.644 1.00 31.58 402 THR A CA 1
ATOM 2965 C C . THR A 1 402 ? -14.295 -0.817 40.058 1.00 31.58 402 THR A C 1
ATOM 2967 O O . THR A 1 402 ? -13.203 -0.506 39.588 1.00 31.58 402 THR A O 1
ATOM 2970 N N . GLU A 1 403 ? -14.444 -1.738 41.009 1.00 33.22 403 GLU A N 1
ATOM 2971 C CA . GLU A 1 403 ? -13.402 -2.690 41.397 1.00 33.22 403 GLU A CA 1
ATOM 2972 C C . GLU A 1 403 ? -13.283 -3.826 40.365 1.00 33.22 403 GLU A C 1
ATOM 2974 O O . GLU A 1 403 ? -14.271 -4.148 39.697 1.00 33.22 403 GLU A O 1
ATOM 2979 N N . PRO A 1 404 ? -12.090 -4.433 40.226 1.00 32.03 404 PRO A N 1
ATOM 2980 C CA . PRO A 1 404 ? -11.829 -5.502 39.271 1.00 32.03 404 PRO A CA 1
ATOM 2981 C C . PRO A 1 404 ? -12.258 -6.869 39.825 1.00 32.03 404 PRO A C 1
ATOM 2983 O O . PRO A 1 404 ? -12.021 -7.178 40.992 1.00 32.03 404 PRO A O 1
ATOM 2986 N N . MET A 1 405 ? -12.856 -7.705 38.972 1.00 32.78 405 MET A N 1
ATOM 2987 C CA . MET A 1 405 ? -13.012 -9.140 39.229 1.00 32.78 405 MET A CA 1
ATOM 2988 C C . MET A 1 405 ? -11.905 -9.927 38.524 1.00 32.78 405 MET A C 1
ATOM 2990 O O . MET A 1 405 ? -11.710 -9.795 37.317 1.00 32.78 405 MET A O 1
ATOM 2994 N N . ASP A 1 406 ? -11.232 -10.767 39.306 1.00 28.30 406 ASP A N 1
ATOM 2995 C CA . ASP A 1 406 ? -10.246 -11.757 38.884 1.00 28.30 406 ASP A CA 1
ATOM 2996 C C . ASP A 1 406 ? -10.888 -13.089 38.436 1.00 28.30 406 ASP A C 1
ATOM 2998 O O . ASP A 1 406 ? -11.762 -13.616 39.125 1.00 28.30 406 ASP A O 1
ATOM 3002 N N . ALA A 1 407 ? -10.293 -13.664 37.373 1.00 32.56 407 ALA A N 1
ATOM 3003 C CA . ALA A 1 407 ? -10.086 -15.099 37.068 1.00 32.56 407 ALA A CA 1
ATOM 3004 C C . ALA A 1 407 ? -11.314 -16.000 36.726 1.00 32.56 407 ALA A C 1
ATOM 3006 O O . ALA A 1 407 ? -12.429 -15.677 37.123 1.00 32.56 407 ALA A O 1
ATOM 3007 N N . PRO A 1 408 ? -11.156 -17.166 36.032 1.00 38.28 408 PRO A N 1
ATOM 3008 C CA . PRO A 1 408 ? -9.926 -17.939 35.795 1.00 38.28 408 PRO A CA 1
ATOM 3009 C C . PRO A 1 408 ? -9.684 -18.455 34.356 1.00 38.28 408 PRO A C 1
ATOM 3011 O O . PRO A 1 408 ? -10.544 -18.436 33.480 1.00 38.28 408 PRO A O 1
ATOM 3014 N N . GLY A 1 409 ? -8.453 -18.935 34.150 1.00 30.30 409 GLY A N 1
ATOM 3015 C CA . GLY A 1 409 ? -7.916 -19.405 32.877 1.00 30.30 409 GLY A CA 1
ATOM 3016 C C . GLY A 1 409 ? -8.443 -20.748 32.368 1.00 30.30 409 GLY A C 1
ATOM 3017 O O . GLY A 1 409 ? -8.916 -21.600 33.119 1.00 30.30 409 GLY A O 1
ATOM 3018 N N . ALA A 1 410 ? -8.261 -20.939 31.064 1.00 30.38 410 ALA A N 1
ATOM 3019 C CA . ALA A 1 410 ? -8.427 -22.208 30.376 1.00 30.38 410 ALA A CA 1
ATOM 3020 C C . ALA A 1 410 ? -7.114 -22.560 29.665 1.00 30.38 410 ALA A C 1
ATOM 3022 O O . ALA A 1 410 ? -6.626 -21.819 28.813 1.00 30.38 410 ALA A O 1
ATOM 3023 N N . GLN A 1 411 ? -6.535 -23.695 30.057 1.00 33.78 411 GLN A N 1
ATOM 3024 C CA . GLN A 1 411 ? -5.468 -24.367 29.324 1.00 33.78 411 GLN A CA 1
ATOM 3025 C C . GLN A 1 411 ? -6.052 -24.945 28.031 1.00 33.78 411 GLN A C 1
ATOM 3027 O O . GLN A 1 411 ? -7.050 -25.664 28.081 1.00 33.78 411 GLN A O 1
ATOM 3032 N N . VAL A 1 412 ? -5.418 -24.670 26.892 1.00 31.19 412 VAL A N 1
ATOM 3033 C CA . VAL A 1 412 ? -5.720 -25.331 25.616 1.00 31.19 412 VAL A CA 1
ATOM 3034 C C . VAL A 1 412 ? -4.482 -26.094 25.161 1.00 31.19 412 VAL A C 1
ATOM 3036 O O . VAL A 1 412 ? -3.364 -25.583 25.181 1.00 31.19 412 VAL A O 1
ATOM 3039 N N . ALA A 1 413 ? -4.718 -27.361 24.830 1.00 30.31 413 ALA A N 1
ATOM 3040 C CA . ALA A 1 413 ? -3.737 -28.346 24.422 1.00 30.31 413 ALA A CA 1
ATOM 3041 C C . ALA A 1 413 ? -3.124 -28.030 23.047 1.00 30.31 413 ALA A C 1
ATOM 3043 O O . ALA A 1 413 ? -3.800 -27.559 22.136 1.00 30.31 413 ALA A O 1
ATOM 3044 N N . SER A 1 414 ? -1.838 -28.347 22.924 1.00 31.81 414 SER A N 1
ATOM 3045 C CA . SER A 1 414 ? -1.034 -28.279 21.702 1.00 31.81 414 SER A CA 1
ATOM 3046 C C . SER A 1 414 ? -1.302 -29.493 20.796 1.00 31.81 414 SER A C 1
ATOM 3048 O O . SER A 1 414 ? -1.278 -30.611 21.321 1.00 31.81 414 SER A O 1
ATOM 3050 N N . PRO A 1 415 ? -1.509 -29.337 19.473 1.00 35.91 415 PRO A N 1
ATOM 3051 C CA . PRO A 1 415 ? -1.420 -30.442 18.531 1.00 35.91 415 PRO A CA 1
ATOM 3052 C C . PRO A 1 415 ? -0.054 -30.509 17.831 1.00 35.91 415 PRO A C 1
ATOM 3054 O O . PRO A 1 415 ? 0.588 -29.508 17.521 1.00 35.91 415 PRO A O 1
ATOM 3057 N N . GLU A 1 416 ? 0.361 -31.751 17.606 1.00 29.48 416 GLU A N 1
ATOM 3058 C CA . GLU A 1 416 ? 1.620 -32.222 17.035 1.00 29.48 416 GLU A CA 1
ATOM 3059 C C . GLU A 1 416 ? 1.938 -31.676 15.631 1.00 29.48 416 GLU A C 1
ATOM 3061 O O . GLU A 1 416 ? 1.091 -31.629 14.740 1.00 29.48 416 GLU A O 1
ATOM 3066 N N . ASN A 1 417 ? 3.218 -31.352 15.423 1.00 30.16 417 ASN A N 1
ATOM 3067 C CA . ASN A 1 417 ? 3.807 -30.987 14.136 1.00 30.16 417 ASN A CA 1
ATOM 3068 C C . ASN A 1 417 ? 4.033 -32.221 13.240 1.00 30.16 417 ASN A C 1
ATOM 3070 O O . ASN A 1 417 ? 4.750 -33.148 13.622 1.00 30.16 417 ASN A O 1
ATOM 3074 N N . LEU A 1 418 ? 3.519 -32.180 12.007 1.00 34.66 418 LEU A N 1
ATOM 3075 C CA . LEU A 1 418 ? 3.943 -33.028 10.884 1.00 34.66 418 LEU A CA 1
ATOM 3076 C C . LEU A 1 418 ? 4.995 -32.274 10.042 1.00 34.66 418 LEU A C 1
ATOM 3078 O O . LEU A 1 418 ? 4.790 -31.099 9.739 1.00 34.66 418 LEU A O 1
ATOM 3082 N N . PRO A 1 419 ? 6.115 -32.901 9.635 1.00 36.06 419 PRO A N 1
ATOM 3083 C CA . PRO A 1 419 ? 7.197 -32.197 8.960 1.00 36.06 419 PRO A CA 1
ATOM 3084 C C . PRO A 1 419 ? 6.939 -32.131 7.453 1.00 36.06 419 PRO A C 1
ATOM 3086 O O . PRO A 1 419 ? 7.163 -33.104 6.732 1.00 36.06 419 PRO A O 1
ATOM 3089 N N . HIS A 1 420 ? 6.523 -30.964 6.967 1.00 44.19 420 HIS A N 1
ATOM 3090 C CA . HIS A 1 420 ? 6.437 -30.684 5.536 1.00 44.19 420 HIS A CA 1
ATOM 3091 C C . HIS A 1 420 ? 7.215 -29.414 5.186 1.00 44.19 420 HIS A C 1
ATOM 3093 O O . HIS A 1 420 ? 6.647 -28.453 4.698 1.00 44.19 420 HIS A O 1
ATOM 3099 N N . ASP A 1 421 ? 8.521 -29.382 5.476 1.00 43.91 421 ASP A N 1
ATOM 3100 C CA . ASP A 1 421 ? 9.281 -28.143 5.282 1.00 43.91 421 ASP A CA 1
ATOM 3101 C C . ASP A 1 421 ? 10.792 -28.347 5.094 1.00 43.91 421 ASP A C 1
ATOM 3103 O O . ASP A 1 421 ? 11.621 -28.044 5.950 1.00 43.91 421 ASP A O 1
ATOM 3107 N N . ARG A 1 422 ? 11.178 -28.966 3.974 1.00 41.97 422 ARG A N 1
ATOM 3108 C CA . ARG A 1 422 ? 12.603 -29.105 3.615 1.00 41.97 422 ARG A CA 1
ATOM 3109 C C . ARG A 1 422 ? 12.924 -28.704 2.177 1.00 41.97 422 ARG A C 1
ATOM 3111 O O . ARG A 1 422 ? 14.077 -28.799 1.769 1.00 41.97 422 ARG A O 1
ATOM 3118 N N . ARG A 1 423 ? 11.927 -28.284 1.392 1.00 40.56 423 ARG A N 1
ATOM 3119 C CA . ARG A 1 423 ? 12.096 -28.037 -0.049 1.00 40.56 423 ARG A CA 1
ATOM 3120 C C . ARG A 1 423 ? 12.222 -26.559 -0.419 1.00 40.56 423 ARG A C 1
ATOM 3122 O O . ARG A 1 423 ? 12.777 -26.270 -1.466 1.00 40.56 423 ARG A O 1
ATOM 3129 N N . GLU A 1 424 ? 11.769 -25.645 0.434 1.00 45.03 424 GLU A N 1
ATOM 3130 C CA . GLU A 1 424 ? 11.754 -24.207 0.123 1.00 45.03 424 GLU A CA 1
ATOM 3131 C C . GLU A 1 424 ? 13.067 -23.512 0.514 1.00 45.03 424 GLU A C 1
ATOM 3133 O O . GLU A 1 424 ? 13.607 -22.731 -0.266 1.00 45.03 424 GLU A O 1
ATOM 3138 N N . HIS A 1 425 ? 13.685 -23.906 1.635 1.00 43.47 425 HIS A N 1
ATOM 3139 C CA . HIS A 1 425 ? 14.992 -23.379 2.059 1.00 43.47 425 HIS A CA 1
ATOM 3140 C C . HIS A 1 425 ? 16.129 -23.625 1.055 1.00 43.47 425 HIS A C 1
ATOM 3142 O O . HIS A 1 425 ? 17.110 -22.889 1.040 1.00 43.47 425 HIS A O 1
ATOM 3148 N N . THR A 1 426 ? 16.003 -24.636 0.192 1.00 51.53 426 THR A N 1
ATOM 3149 C CA . THR A 1 426 ? 17.024 -24.924 -0.825 1.00 51.53 426 THR A CA 1
ATOM 3150 C C . THR A 1 426 ? 16.973 -23.941 -1.995 1.00 51.53 426 THR A C 1
ATOM 3152 O O . THR A 1 426 ? 18.023 -23.618 -2.535 1.00 51.53 426 THR A O 1
ATOM 3155 N N . LEU A 1 427 ? 15.801 -23.398 -2.340 1.00 58.59 427 LEU A N 1
ATOM 3156 C CA . LEU A 1 427 ? 15.630 -22.533 -3.513 1.00 58.59 427 LEU A CA 1
ATOM 3157 C C . LEU A 1 427 ? 16.177 -21.116 -3.297 1.00 58.59 427 LEU A C 1
ATOM 3159 O O . LEU A 1 427 ? 16.871 -20.594 -4.165 1.00 58.59 427 LEU A O 1
ATOM 3163 N N . ILE A 1 428 ? 15.935 -20.508 -2.132 1.00 55.28 428 ILE A N 1
ATOM 3164 C CA . ILE A 1 428 ? 16.437 -19.157 -1.819 1.00 55.28 428 ILE A CA 1
ATOM 3165 C C . ILE A 1 428 ? 17.949 -19.148 -1.590 1.00 55.28 428 ILE A C 1
ATOM 3167 O O . ILE A 1 428 ? 18.639 -18.258 -2.087 1.00 55.28 428 ILE A O 1
ATOM 3171 N N . GLU A 1 429 ? 18.493 -20.152 -0.898 1.00 60.97 429 GLU A N 1
ATOM 3172 C CA . GLU A 1 429 ? 19.944 -20.274 -0.739 1.00 60.97 429 GLU A CA 1
ATOM 3173 C C . GLU A 1 429 ? 20.630 -20.503 -2.088 1.00 60.97 429 GLU A C 1
ATOM 3175 O O . GLU A 1 429 ? 21.690 -19.933 -2.343 1.00 60.97 429 GLU A O 1
ATOM 3180 N N . GLU A 1 430 ? 20.027 -21.296 -2.976 1.00 62.69 430 GLU A N 1
ATOM 3181 C CA . GLU A 1 430 ? 20.552 -21.550 -4.316 1.00 62.69 430 GLU A CA 1
ATOM 3182 C C . GLU A 1 430 ? 20.426 -20.318 -5.222 1.00 62.69 430 GLU A C 1
ATOM 3184 O O . GLU A 1 430 ? 21.359 -20.026 -5.970 1.00 62.69 430 GLU A O 1
ATOM 3189 N N . LEU A 1 431 ? 19.363 -19.520 -5.083 1.00 62.00 431 LEU A N 1
ATOM 3190 C CA . LEU A 1 431 ? 19.195 -18.238 -5.770 1.00 62.00 431 LEU A CA 1
ATOM 3191 C C . LEU A 1 431 ? 20.231 -17.208 -5.303 1.00 62.00 431 LEU A C 1
ATOM 3193 O O . LEU A 1 431 ? 20.945 -16.643 -6.131 1.00 62.00 431 LEU A O 1
ATOM 3197 N N . LEU A 1 432 ? 20.374 -17.002 -3.989 1.00 63.69 432 LEU A N 1
ATOM 3198 C CA . LEU A 1 432 ? 21.362 -16.084 -3.412 1.00 63.69 432 LEU A CA 1
ATOM 3199 C C . LEU A 1 432 ? 22.786 -16.536 -3.728 1.00 63.69 432 LEU A C 1
ATOM 3201 O O . LEU A 1 432 ? 23.643 -15.717 -4.054 1.00 63.69 432 LEU A O 1
ATOM 3205 N N . ARG A 1 433 ? 23.043 -17.846 -3.706 1.00 71.50 433 ARG A N 1
ATOM 3206 C CA . ARG A 1 433 ? 24.322 -18.418 -4.123 1.00 71.50 433 ARG A CA 1
ATOM 3207 C C . ARG A 1 433 ? 24.562 -18.227 -5.615 1.00 71.50 433 ARG A C 1
ATOM 3209 O O . ARG A 1 433 ? 25.691 -17.924 -5.980 1.00 71.50 433 ARG A O 1
ATOM 3216 N N . THR A 1 434 ? 23.547 -18.365 -6.464 1.00 63.19 434 THR A N 1
ATOM 3217 C CA . THR A 1 434 ? 23.663 -18.162 -7.917 1.00 63.19 434 THR A CA 1
ATOM 3218 C C . THR A 1 434 ? 23.884 -16.691 -8.252 1.00 63.19 434 THR A C 1
ATOM 3220 O O . THR A 1 434 ? 24.765 -16.385 -9.049 1.00 63.19 434 THR A O 1
ATOM 3223 N N . LEU A 1 435 ? 23.163 -15.775 -7.602 1.00 61.44 435 LEU A N 1
ATOM 3224 C CA . LEU A 1 435 ? 23.362 -14.328 -7.710 1.00 61.44 435 LEU A CA 1
ATOM 3225 C C . LEU A 1 435 ? 24.756 -13.928 -7.232 1.00 61.44 435 LEU A C 1
ATOM 3227 O O . LEU A 1 435 ? 25.496 -13.290 -7.973 1.00 61.44 435 LEU A O 1
ATOM 3231 N N . ASN A 1 436 ? 25.158 -14.369 -6.041 1.00 65.19 436 ASN A N 1
ATOM 3232 C CA . ASN A 1 436 ? 26.473 -14.059 -5.493 1.00 65.19 436 ASN A CA 1
ATOM 3233 C C . ASN A 1 436 ? 27.604 -14.682 -6.332 1.00 65.19 436 ASN A C 1
ATOM 3235 O O . ASN A 1 436 ? 28.631 -14.047 -6.559 1.00 65.19 436 ASN A O 1
ATOM 3239 N N . TYR A 1 437 ? 27.406 -15.894 -6.862 1.00 68.94 437 TYR A N 1
ATOM 3240 C CA . TYR A 1 437 ? 28.339 -16.542 -7.787 1.00 68.94 437 TYR A CA 1
ATOM 3241 C C . TYR A 1 437 ? 28.451 -15.791 -9.120 1.00 68.94 437 TYR A C 1
ATOM 3243 O O . TYR A 1 437 ? 29.561 -15.620 -9.623 1.00 68.94 437 TYR A O 1
ATOM 3251 N N . ARG A 1 438 ? 27.329 -15.312 -9.676 1.00 65.88 438 ARG A N 1
ATOM 3252 C CA . ARG A 1 438 ? 27.295 -14.510 -10.911 1.00 65.88 438 ARG A CA 1
ATOM 3253 C C . ARG A 1 438 ? 27.902 -13.118 -10.722 1.00 65.88 438 ARG A C 1
ATOM 3255 O O . ARG A 1 438 ? 28.549 -12.636 -11.637 1.00 65.88 438 ARG A O 1
ATOM 3262 N N . ILE A 1 439 ? 27.734 -12.502 -9.552 1.00 63.66 439 ILE A N 1
ATOM 3263 C CA . ILE A 1 439 ? 28.311 -11.190 -9.212 1.00 63.66 439 ILE A CA 1
ATOM 3264 C C . ILE A 1 439 ? 29.816 -11.296 -8.918 1.00 63.66 439 ILE A C 1
ATOM 3266 O O . ILE A 1 439 ? 30.576 -10.401 -9.266 1.00 63.66 439 ILE A O 1
ATOM 3270 N N . SER A 1 440 ? 30.265 -12.391 -8.294 1.00 68.94 440 SER A N 1
ATOM 3271 C CA . SER A 1 440 ? 31.666 -12.567 -7.869 1.00 68.94 440 SER A CA 1
ATOM 3272 C C . SER A 1 440 ? 32.617 -13.006 -8.985 1.00 68.94 440 SER A C 1
ATOM 3274 O O . SER A 1 440 ? 33.828 -13.068 -8.772 1.00 68.94 440 SER A O 1
ATOM 3276 N N . ARG A 1 441 ? 32.098 -13.369 -10.159 1.00 56.94 441 ARG A N 1
ATOM 3277 C CA . ARG A 1 441 ? 32.909 -13.708 -11.327 1.00 56.94 441 ARG A CA 1
ATOM 3278 C C . ARG A 1 441 ? 32.710 -12.585 -12.335 1.00 56.94 441 ARG A C 1
ATOM 3280 O O . ARG A 1 441 ? 31.575 -12.349 -12.724 1.00 56.94 441 ARG A O 1
ATOM 3287 N N . ASP A 1 442 ? 33.793 -11.951 -12.782 1.00 46.50 442 ASP A N 1
ATOM 3288 C CA . ASP A 1 442 ? 33.838 -10.887 -13.810 1.00 46.50 442 ASP A CA 1
ATOM 3289 C C . ASP A 1 442 ? 33.310 -11.320 -15.207 1.00 46.50 442 ASP A C 1
ATOM 3291 O O . ASP A 1 442 ? 33.760 -10.840 -16.242 1.00 46.50 442 ASP A O 1
ATOM 3295 N N . GLY A 1 443 ? 32.392 -12.284 -15.274 1.00 49.56 443 GLY A N 1
ATOM 3296 C CA . GLY A 1 443 ? 31.846 -12.894 -16.478 1.00 49.56 443 GLY A CA 1
ATOM 3297 C C . GLY A 1 443 ? 30.367 -12.582 -16.647 1.00 49.56 443 GLY A C 1
ATOM 3298 O O . GLY A 1 443 ? 29.566 -13.498 -16.828 1.00 49.56 443 GLY A O 1
ATOM 3299 N N . TRP A 1 444 ? 29.995 -11.305 -16.585 1.00 52.72 444 TRP A N 1
ATOM 3300 C CA . TRP A 1 444 ? 28.764 -10.864 -17.233 1.00 52.72 444 TRP A CA 1
ATOM 3301 C C . TRP A 1 444 ? 29.049 -10.840 -18.741 1.00 52.72 444 TRP A C 1
ATOM 3303 O O . TRP A 1 444 ? 29.647 -9.900 -19.260 1.00 52.72 444 TRP A O 1
ATOM 3313 N N . ASN A 1 445 ? 28.713 -11.927 -19.442 1.00 52.28 445 ASN A N 1
ATOM 3314 C CA . ASN A 1 445 ? 28.804 -11.964 -20.899 1.00 52.28 445 ASN A CA 1
ATOM 3315 C C . ASN A 1 445 ? 2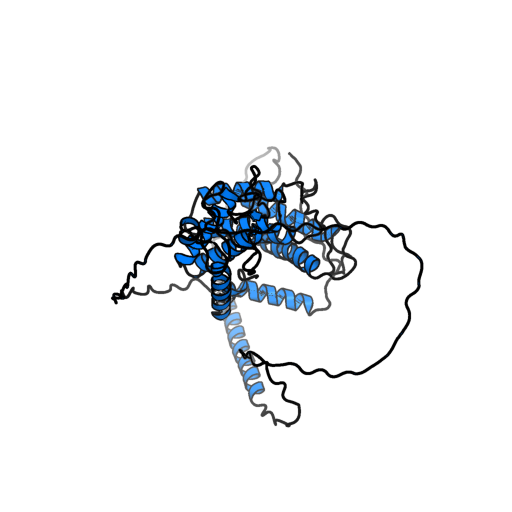7.685 -11.081 -21.459 1.00 52.28 445 ASN A C 1
ATOM 3317 O O . ASN A 1 445 ? 26.538 -11.508 -21.542 1.00 52.28 445 ASN A O 1
ATOM 3321 N N . ALA A 1 446 ? 28.031 -9.861 -21.871 1.00 51.25 446 ALA A N 1
ATOM 3322 C CA . ALA A 1 446 ? 27.112 -8.891 -22.476 1.00 51.25 446 ALA A CA 1
ATOM 3323 C C . ALA A 1 446 ? 26.430 -9.381 -23.778 1.00 51.25 446 ALA A C 1
ATOM 3325 O O . ALA A 1 446 ? 25.567 -8.695 -24.321 1.00 51.25 446 ALA A O 1
ATOM 3326 N N . GLU A 1 447 ? 26.812 -10.560 -24.276 1.00 49.62 447 GLU A N 1
ATOM 3327 C CA . GLU A 1 447 ? 26.249 -11.212 -25.461 1.00 49.62 447 GLU A CA 1
ATOM 3328 C C . GLU A 1 447 ? 25.144 -12.237 -25.142 1.00 49.62 447 GLU A C 1
ATOM 3330 O O . GLU A 1 447 ? 24.526 -12.771 -26.063 1.00 49.62 447 GLU A O 1
ATOM 3335 N N . GLU A 1 448 ? 24.864 -12.531 -23.865 1.00 53.12 448 GLU A N 1
ATOM 3336 C CA . GLU A 1 448 ? 23.755 -13.416 -23.492 1.00 53.12 448 GLU A CA 1
ATOM 3337 C C . GLU A 1 448 ? 22.422 -12.684 -23.724 1.00 53.12 448 GLU A C 1
ATOM 3339 O O . GLU A 1 448 ? 22.006 -11.829 -22.941 1.00 53.12 448 GLU A O 1
ATOM 3344 N N . MET A 1 449 ? 21.777 -12.967 -24.861 1.00 42.47 449 MET A N 1
ATOM 3345 C CA . MET A 1 449 ? 20.483 -12.376 -25.197 1.00 42.47 449 MET A CA 1
ATOM 3346 C C . MET A 1 449 ? 19.393 -12.882 -24.241 1.00 42.47 449 MET A C 1
ATOM 3348 O O . MET A 1 449 ? 19.374 -14.073 -23.917 1.00 42.47 449 MET A O 1
ATOM 3352 N N . PRO A 1 450 ? 18.453 -12.016 -23.823 1.00 46.81 450 PRO A N 1
ATOM 3353 C CA . PRO A 1 450 ? 17.294 -12.450 -23.056 1.00 46.81 450 PRO A CA 1
ATOM 3354 C C . PRO A 1 450 ? 16.460 -13.481 -23.844 1.00 46.81 450 PRO A C 1
ATOM 3356 O O . PRO A 1 450 ? 16.500 -13.489 -25.080 1.00 46.81 450 PRO A O 1
ATOM 3359 N N . PRO A 1 451 ? 15.688 -14.346 -23.155 1.00 51.56 451 PRO A N 1
ATOM 3360 C CA . PRO A 1 451 ? 14.764 -15.270 -23.806 1.00 51.56 451 PRO A CA 1
ATOM 3361 C C . PRO A 1 451 ? 13.833 -14.513 -24.762 1.00 51.56 451 PRO A C 1
ATOM 3363 O O . PRO A 1 451 ? 13.253 -13.497 -24.385 1.00 51.56 451 PRO A O 1
ATOM 3366 N N . CYS A 1 452 ? 13.690 -14.987 -26.002 1.00 36.34 452 CYS A N 1
ATOM 3367 C CA . CYS A 1 452 ? 12.763 -14.382 -26.954 1.00 36.34 452 CYS A CA 1
ATOM 3368 C C . CYS A 1 452 ? 11.320 -14.597 -26.480 1.00 36.34 452 CYS A C 1
ATOM 3370 O O . CYS A 1 452 ? 10.846 -15.732 -26.432 1.00 36.34 452 CYS A O 1
ATOM 3372 N N . TYR A 1 453 ? 10.618 -13.511 -26.171 1.00 42.88 453 TYR A N 1
ATOM 3373 C CA . TYR A 1 453 ? 9.177 -13.531 -25.946 1.00 42.88 453 TYR A CA 1
ATOM 3374 C C . TYR A 1 453 ? 8.468 -13.397 -27.294 1.00 42.88 453 TYR A C 1
ATOM 3376 O O . TYR A 1 453 ? 8.798 -12.522 -28.095 1.00 42.88 453 TYR A O 1
ATOM 3384 N N . HIS A 1 454 ? 7.521 -14.290 -27.574 1.00 37.66 454 HIS A N 1
ATOM 3385 C CA . HIS A 1 454 ? 6.665 -14.153 -28.745 1.00 37.66 454 HIS A CA 1
ATOM 3386 C C . HIS A 1 454 ? 5.701 -12.988 -28.515 1.00 37.66 454 HIS A C 1
ATOM 3388 O O . HIS A 1 454 ? 4.897 -13.031 -27.587 1.00 37.66 454 HIS A O 1
ATOM 3394 N N . GLU A 1 455 ? 5.787 -11.959 -29.360 1.00 38.81 455 GLU A N 1
ATOM 3395 C CA . GLU A 1 455 ? 4.792 -10.890 -29.419 1.00 38.81 455 GLU A CA 1
ATOM 3396 C C . GLU A 1 455 ? 3.414 -11.511 -29.671 1.00 38.81 455 GLU A C 1
ATOM 3398 O O . GLU A 1 455 ? 3.193 -12.201 -30.672 1.00 38.81 455 GLU A O 1
ATOM 3403 N N . GLY A 1 456 ? 2.500 -11.308 -28.722 1.00 38.78 456 GLY A N 1
ATOM 3404 C CA . GLY A 1 456 ? 1.120 -11.749 -28.827 1.00 38.78 456 GLY A CA 1
ATOM 3405 C C . GLY A 1 456 ? 0.477 -11.153 -30.073 1.00 38.78 456 GLY A C 1
ATOM 3406 O O . GLY A 1 456 ? 0.346 -9.939 -30.215 1.00 38.78 456 GLY A O 1
ATOM 3407 N N . GLN A 1 457 ? 0.084 -12.027 -30.992 1.00 33.78 457 GLN A N 1
ATOM 3408 C CA . GLN A 1 457 ? -0.677 -11.668 -32.175 1.00 33.78 457 GLN A CA 1
ATOM 3409 C C . GLN A 1 457 ? -2.072 -11.226 -31.712 1.00 33.78 457 GLN A C 1
ATOM 3411 O O . GLN A 1 457 ? -2.830 -12.035 -31.178 1.00 33.78 457 GLN A O 1
ATOM 3416 N N . ALA A 1 458 ? -2.381 -9.936 -31.861 1.00 33.44 458 ALA A N 1
ATOM 3417 C CA . ALA A 1 458 ? -3.685 -9.383 -31.513 1.00 33.44 458 ALA A CA 1
ATOM 3418 C C . ALA A 1 458 ? -4.804 -10.136 -32.259 1.00 33.44 458 ALA A C 1
ATOM 3420 O O . ALA A 1 458 ? -4.770 -10.226 -33.491 1.00 33.44 458 ALA A O 1
ATOM 3421 N N . MET A 1 459 ? -5.768 -10.677 -31.508 1.00 35.03 459 MET A N 1
ATOM 3422 C CA . MET A 1 459 ? -7.087 -11.073 -32.016 1.00 35.03 459 MET A CA 1
ATOM 3423 C C . MET A 1 459 ? -8.106 -9.989 -31.707 1.00 35.03 459 MET A C 1
ATOM 3425 O O . MET A 1 459 ? -8.049 -9.448 -30.578 1.00 35.03 459 MET A O 1
#

Secondary structure (DSSP, 8-state):
--HHHHHHHH--HHHHHHHHHHHHHHHTTB--HHHHHHT--TT-SSPBPS-SSS--TT-BBS---TT--EEEHHHHHHHHHHHHHHHHHH--HHHHHHHHHHHHHIIIIIB-TTS-BBSEEE-BTTSTTTTPBP--B-HHHHHHHHHHHHHHTBTTB-HHHHHHHHHHHHHHHH-TTTB-TTS-B--SSTHHHHHHHHHHHHHHH--S--HHHHHHHHHHHHHHHHIIIIIBS-TT---B-SSTTSPPPSS--HHHHHHHHHHHHHHHTTTTS-------PPP-PPP---------------SSSHHHHHHHHHHHHHHHHHHHHHHHHHTT------------PPPPP-------------------PPP-------------------------------PPPP------PPPPPP---SSSHHHHHHHHHHHHHHHHSS---TT-PPPPPPPP---

pLDDT: mean 74.4, std 26.91, range [27.44, 98.69]

Sequence (459 aa):
MDCEVDCMSYRDPDFLTLAATSWASARGYTISSEQAATGTMETKQFTLASSCNSTLAGGTYDSTGPNTSYLDGSASSMFLVVSALLAEATSNQTYIDAAVESAAFIQSNLLTPSNIVQTSIESNSNKSSSCSVSQITTPYGSGAFIEGLAILAGIPHNTSTESLLRSVIFNVANDSLWHGVDGVYNRFNNGGHYIVRALASLYERNKTSSDLREYIKEYIGVQYNAVIELARTSRESAIYGLPWTGPPGTSFDGVNQTAALTALLSAIQLADNPITSTTLLPPPQSSSGSPSSAKKDSAGIIAGSVVDGIVLLAALIFGTLFLRKLHRQRNDSTLVVNGRSPLLTPFTTTQNMASSGISREQHRRDQEKPARCPGVAMGGEPSSLGAADTGSVGIVGANVRTEPMDAPGAQVASPENLPHDRREHTLIEELLRTLNYRISRDGWNAEEMPPCYHEGQAM

Radius of gyration: 32.37 Å; chains: 1; bounding box: 72×107×90 Å

Organism: Armillaria gallica (NCBI:txid47427)

Foldseek 3Di:
DPLPCCCVVVVDVVSLVVLVVVLVVQVLQAQAPVCLCVQDHPQAPAGFDNAALHGSGLFGFPDSHNHGFKRFLLSSLQSLLSLLSNCVVPVDVVSLVSNVRSLVNQVRQAQDPQGFGFTTAGTGPPDPRHSPTHPHTALNSLLSNLLSLLSSCVSPNDVVSVVSSVSSLVSSQPPPVQADPLSAGADQALSLLSNLLSLLSNLVVPPDDDPSNVVSLVSLVSHLVLQVPAQAPDLPGLFGGPPSNDDHDPDDDPSRSSSNVSSVVSNVSSPPDPPPPPPPDDDDDDDDDDDDDDDDDDDDDPDPPPVVVVVVVVVVVVVVVVVVVVVVVVVPPPDPDDDDDDDDDDDDDDDDDDDDDDDDDDDDDDDDDDDDDDDDDDDDDDDDDDDDDDDDDDDDDDDDDDDDDDDDDDDDDDDDDDDDDDPPSVPVVVVVVVVCVVVVDPPPPSPPDDPDDDDDDDD

InterPro domains:
  IPR005198 Glycoside hydrolase, family 76 [PF03663] (65-267)
  IPR008928 Six-hairpin glycosidase superfamily [SSF48208] (36-216)